Protein AF-0000000086683318 (afdb_homodimer)

Structure (mmCIF, N/CA/C/O backbone):
data_AF-0000000086683318-model_v1
#
loop_
_entity.id
_entity.type
_entity.pdbx_description
1 polymer 'Sugar ABC transporter permease'
#
loop_
_atom_site.group_PDB
_atom_site.id
_atom_site.type_symbol
_atom_site.label_atom_id
_atom_site.label_alt_id
_atom_site.label_comp_id
_atom_site.label_asym_id
_atom_site.label_entity_id
_atom_site.label_seq_id
_atom_site.pdbx_PDB_ins_code
_atom_site.Cartn_x
_atom_site.Cartn_y
_atom_site.Cartn_z
_atom_site.occupancy
_atom_site.B_iso_or_equiv
_atom_site.auth_seq_id
_atom_site.auth_comp_id
_atom_site.auth_asym_id
_atom_site.auth_atom_id
_atom_site.pdbx_PDB_model_num
ATOM 1 N N . MET A 1 1 ? 38.719 55.562 20.688 1 34.94 1 MET A N 1
ATOM 2 C CA . MET A 1 1 ? 37.812 54.75 21.516 1 34.94 1 MET A CA 1
ATOM 3 C C . MET A 1 1 ? 37.219 53.625 20.719 1 34.94 1 MET A C 1
ATOM 5 O O . MET A 1 1 ? 36.312 53.844 19.875 1 34.94 1 MET A O 1
ATOM 9 N N . SER A 1 2 ? 37.906 52.5 20.344 1 42.62 2 SER A N 1
ATOM 10 C CA . SER A 1 2 ? 37.688 51.281 19.562 1 42.62 2 SER A CA 1
ATOM 11 C C . SER A 1 2 ? 36.625 50.406 20.188 1 42.62 2 SER A C 1
ATOM 13 O O . SER A 1 2 ? 36.812 49.875 21.297 1 42.62 2 SER A O 1
ATOM 15 N N . THR A 1 3 ? 35.344 50.656 20 1 41.62 3 THR A N 1
ATOM 16 C CA . THR A 1 3 ? 34.25 49.812 20.422 1 41.62 3 THR A CA 1
ATOM 17 C C . THR A 1 3 ? 34.406 48.406 19.859 1 41.62 3 THR A C 1
ATOM 19 O O . THR A 1 3 ? 34.312 48.188 18.656 1 41.62 3 THR A O 1
ATOM 22 N N . THR A 1 4 ? 35.188 47.531 20.5 1 42.84 4 THR A N 1
ATOM 23 C CA . THR A 1 4 ? 35.25 46.094 20.234 1 42.84 4 THR A CA 1
ATOM 24 C C . THR A 1 4 ? 33.844 45.469 20.344 1 42.84 4 THR A C 1
ATOM 26 O O . THR A 1 4 ? 33.281 45.438 21.422 1 42.84 4 THR A O 1
ATOM 29 N N . THR A 1 5 ? 33.031 45.531 19.328 1 44.56 5 THR A N 1
ATOM 30 C CA . THR A 1 5 ? 31.781 44.781 19.234 1 44.56 5 THR A CA 1
ATOM 31 C C . THR A 1 5 ? 32.031 43.281 19.5 1 44.56 5 THR A C 1
ATOM 33 O O . THR A 1 5 ? 32.656 42.594 18.688 1 44.56 5 THR A O 1
ATOM 36 N N . THR A 1 6 ? 32.188 42.875 20.719 1 40.97 6 THR A N 1
ATOM 37 C CA . THR A 1 6 ? 32.188 41.438 21.047 1 40.97 6 THR A CA 1
ATOM 38 C C . THR A 1 6 ? 30.984 40.75 20.438 1 40.97 6 THR A C 1
ATOM 40 O O . THR A 1 6 ? 29.844 41.031 20.797 1 40.97 6 THR A O 1
ATOM 43 N N . VAL A 1 7 ? 31.109 40.25 19.25 1 45.22 7 VAL A N 1
ATOM 44 C CA . VAL A 1 7 ? 30.109 39.344 18.688 1 45.22 7 VAL A CA 1
ATOM 45 C C . VAL A 1 7 ? 29.828 38.188 19.672 1 45.22 7 VAL A C 1
ATOM 47 O O . VAL A 1 7 ? 30.734 37.406 20 1 45.22 7 VAL A O 1
ATOM 50 N N . THR A 1 8 ? 28.875 38.281 20.594 1 41.41 8 THR A N 1
ATOM 51 C CA . THR A 1 8 ? 28.344 37.219 21.422 1 41.41 8 THR A CA 1
ATOM 52 C C . THR A 1 8 ? 28.094 35.969 20.578 1 41.41 8 THR A C 1
ATOM 54 O O . THR A 1 8 ? 27.344 36 19.609 1 41.41 8 THR A O 1
ATOM 57 N N . ALA A 1 9 ? 28.984 35 20.625 1 42.91 9 ALA A N 1
ATOM 58 C CA . ALA A 1 9 ? 28.828 33.656 20.047 1 42.91 9 ALA A CA 1
ATOM 59 C C . ALA A 1 9 ? 27.406 33.156 20.25 1 42.91 9 ALA A C 1
ATOM 61 O O . ALA A 1 9 ? 26.859 33.25 21.359 1 42.91 9 ALA A O 1
ATOM 62 N N . ALA A 1 10 ? 26.656 33.031 19.234 1 43.97 10 ALA A N 1
ATOM 63 C CA . ALA A 1 10 ? 25.359 32.344 19.281 1 43.97 10 ALA A CA 1
ATOM 64 C C . ALA A 1 10 ? 25.422 31.062 20.109 1 43.97 10 ALA A C 1
ATOM 66 O O . ALA A 1 10 ? 26.422 30.344 20.062 1 43.97 10 ALA A O 1
ATOM 67 N N . PRO A 1 11 ? 24.672 30.984 21.266 1 39.91 11 PRO A N 1
ATOM 68 C CA . PRO A 1 11 ? 24.719 29.766 22.062 1 39.91 11 PRO A CA 1
ATOM 69 C C . PRO A 1 11 ? 24.75 28.5 21.203 1 39.91 11 PRO A C 1
ATOM 71 O O . PRO A 1 11 ? 24.234 28.5 20.078 1 39.91 11 PRO A O 1
ATOM 74 N N . PRO A 1 12 ? 25.75 27.672 21.422 1 42 12 PRO A N 1
ATOM 75 C CA . PRO A 1 12 ? 25.719 26.406 20.672 1 42 12 PRO A CA 1
ATOM 76 C C . PRO A 1 12 ? 24.312 25.828 20.531 1 42 12 PRO A C 1
ATOM 78 O O . PRO A 1 12 ? 23.484 26 21.438 1 42 12 PRO A O 1
ATOM 81 N N . ASN A 1 13 ? 23.719 25.781 19.422 1 40.97 13 ASN A N 1
ATOM 82 C CA . ASN A 1 13 ? 22.406 25.219 19.094 1 40.97 13 ASN A CA 1
ATOM 83 C C . ASN A 1 13 ? 22.125 23.953 19.891 1 40.97 13 ASN A C 1
ATOM 85 O O . ASN A 1 13 ? 22.688 22.891 19.609 1 40.97 13 ASN A O 1
ATOM 89 N N . ARG A 1 14 ? 21.875 24.016 21.188 1 40.56 14 ARG A N 1
ATOM 90 C CA . ARG A 1 14 ? 21.438 23 22.141 1 40.56 14 ARG A CA 1
ATOM 91 C C . ARG A 1 14 ? 20.438 22.031 21.5 1 40.56 14 ARG A C 1
ATOM 93 O O . ARG A 1 14 ? 20.078 21.031 22.109 1 40.56 14 ARG A O 1
ATOM 100 N N . TRP A 1 15 ? 19.797 22.438 20.484 1 43.44 15 TRP A N 1
ATOM 101 C CA . TRP A 1 15 ? 18.812 21.578 19.859 1 43.44 15 TRP A CA 1
ATOM 102 C C . TRP A 1 15 ? 19.484 20.328 19.281 1 43.44 15 TRP A C 1
ATOM 104 O O . TRP A 1 15 ? 18.828 19.281 19.141 1 43.44 15 TRP A O 1
ATOM 114 N N . ARG A 1 16 ? 20.828 20.484 18.969 1 47.62 16 ARG A N 1
ATOM 115 C CA . ARG A 1 16 ? 21.562 19.375 18.359 1 47.62 16 ARG A CA 1
ATOM 116 C C . ARG A 1 16 ? 21.844 18.281 19.375 1 47.62 16 ARG A C 1
ATOM 118 O O . ARG A 1 16 ? 21.891 17.109 19.031 1 47.62 16 ARG A O 1
ATOM 125 N N . GLY A 1 17 ? 22 18.703 20.641 1 47.72 17 GLY A N 1
ATOM 126 C CA . GLY A 1 17 ? 22.453 17.734 21.625 1 47.72 17 GLY A CA 1
ATOM 127 C C . GLY A 1 17 ? 21.375 16.719 21.984 1 47.72 17 GLY A C 1
ATOM 128 O O . GLY A 1 17 ? 21.641 15.516 22.031 1 47.72 17 GLY A O 1
ATOM 129 N N . GLY A 1 18 ? 20.203 17.172 22.312 1 47.34 18 GLY A N 1
ATOM 130 C CA . GLY A 1 18 ? 19.125 16.297 22.734 1 47.34 18 GLY A CA 1
ATOM 131 C C . GLY A 1 18 ? 18.594 15.406 21.625 1 47.34 18 GLY A C 1
ATOM 132 O O . GLY A 1 18 ? 18.359 14.219 21.828 1 47.34 18 GLY A O 1
ATOM 133 N N . PHE A 1 19 ? 18.438 16.031 20.438 1 54.28 19 PHE A N 1
ATOM 134 C CA . PHE A 1 19 ? 17.984 15.281 19.281 1 54.28 19 PHE A CA 1
ATOM 135 C C . PHE A 1 19 ? 19.016 14.242 18.875 1 54.28 19 PHE A C 1
ATOM 137 O O . PHE A 1 19 ? 18.672 13.117 18.5 1 54.28 19 PHE A O 1
ATOM 144 N N . GLY A 1 20 ? 20.312 14.672 19.062 1 59.75 20 GLY A N 1
ATOM 145 C CA . GLY A 1 20 ? 21.391 13.758 18.766 1 59.75 20 GLY A CA 1
ATOM 146 C C . GLY A 1 20 ? 21.453 12.57 19.719 1 59.75 20 GLY A C 1
ATOM 147 O O . GLY A 1 20 ? 21.688 11.445 19.297 1 59.75 20 GLY A O 1
ATOM 148 N N . ARG A 1 21 ? 21.094 12.836 20.938 1 58.91 21 ARG A N 1
ATOM 149 C CA . ARG A 1 21 ? 21.094 11.773 21.922 1 58.91 21 ARG A CA 1
ATOM 150 C C . ARG A 1 21 ? 19.938 10.812 21.703 1 58.91 21 ARG A C 1
ATOM 152 O O . ARG A 1 21 ? 20.094 9.594 21.859 1 58.91 21 ARG A O 1
ATOM 159 N N . LEU A 1 22 ? 18.797 11.359 21.297 1 56.53 22 LEU A N 1
ATOM 160 C CA . LEU A 1 22 ? 17.625 10.539 21.062 1 56.53 22 LEU A CA 1
ATOM 161 C C . LEU A 1 22 ? 17.844 9.617 19.859 1 56.53 22 LEU A C 1
ATOM 163 O O . LEU A 1 22 ? 17.5 8.43 19.922 1 56.53 22 LEU A O 1
ATOM 167 N N . LEU A 1 23 ? 18.328 10.172 18.938 1 62.25 23 LEU A N 1
ATOM 168 C CA . LEU A 1 23 ? 18.594 9.391 17.75 1 62.25 23 LEU A CA 1
ATOM 169 C C . LEU A 1 23 ? 19.625 8.297 18.031 1 62.25 23 LEU A C 1
ATOM 171 O O . LEU A 1 23 ? 19.5 7.176 17.547 1 62.25 23 LEU A O 1
ATOM 175 N N . ARG A 1 24 ? 20.422 8.641 18.922 1 67.12 24 ARG A N 1
ATOM 176 C CA . ARG A 1 24 ? 21.453 7.668 19.281 1 67.12 24 ARG A CA 1
ATOM 177 C C . ARG A 1 24 ? 20.859 6.52 20.094 1 67.12 24 ARG A C 1
ATOM 179 O O . ARG A 1 24 ? 21.25 5.363 19.906 1 67.12 24 ARG A O 1
ATOM 186 N N . PHE A 1 25 ? 19.844 6.934 20.797 1 67.75 25 PHE A N 1
ATOM 187 C CA . PHE A 1 25 ? 19.219 5.906 21.641 1 67.75 25 PHE A CA 1
ATOM 188 C C . PHE A 1 25 ? 18.344 4.98 20.797 1 67.75 25 PHE A C 1
ATOM 190 O O . PHE A 1 25 ? 18.344 3.768 21 1 67.75 25 PHE A O 1
ATOM 197 N N . ARG A 1 26 ? 17.656 5.574 19.828 1 74.19 26 ARG A N 1
ATOM 198 C CA . ARG A 1 26 ? 16.797 4.77 18.953 1 74.19 26 ARG A CA 1
ATOM 199 C C . ARG A 1 26 ? 17.641 3.818 18.109 1 74.19 26 ARG A C 1
ATOM 201 O O . ARG A 1 26 ? 17.297 2.641 17.969 1 74.19 26 ARG A O 1
ATOM 208 N N . GLU A 1 27 ? 18.656 4.336 17.688 1 81.19 27 GLU A N 1
ATOM 209 C CA . GLU A 1 27 ? 19.562 3.516 16.891 1 81.19 27 GLU A CA 1
ATOM 210 C C . GLU A 1 27 ? 20.188 2.412 17.734 1 81.19 27 GLU A C 1
ATOM 212 O O . GLU A 1 27 ? 20.359 1.283 17.266 1 81.19 27 GLU A O 1
ATOM 217 N N . ALA A 1 28 ? 20.422 2.725 18.984 1 83.81 28 ALA A N 1
ATOM 218 C CA . ALA A 1 2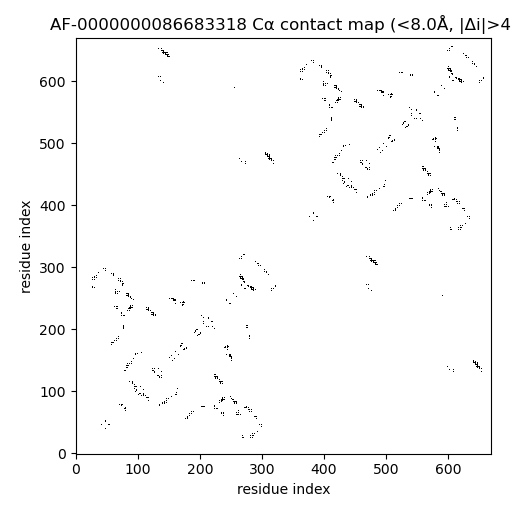8 ? 21.031 1.745 19.891 1 83.81 28 ALA A CA 1
ATOM 219 C C . ALA A 1 28 ? 20.047 0.613 20.203 1 83.81 28 ALA A C 1
ATOM 221 O O . ALA A 1 28 ? 20.453 -0.551 20.297 1 83.81 28 ALA A O 1
ATOM 222 N N . SER A 1 29 ? 18.828 0.994 20.375 1 82.94 29 SER A N 1
ATOM 223 C CA . SER A 1 29 ? 17.828 -0.019 20.688 1 82.94 29 SER A CA 1
ATOM 224 C C . SER A 1 29 ? 17.641 -0.996 19.531 1 82.94 29 SER A C 1
ATOM 226 O O . SER A 1 29 ? 17.531 -2.205 19.75 1 82.94 29 SER A O 1
ATOM 228 N N . ILE A 1 30 ? 17.625 -0.469 18.344 1 87.12 30 ILE A N 1
ATOM 229 C CA . ILE A 1 30 ? 17.422 -1.34 17.188 1 87.12 30 ILE A CA 1
ATOM 230 C C . ILE A 1 30 ? 18.672 -2.178 16.938 1 87.12 30 ILE A C 1
ATOM 232 O O . ILE A 1 30 ? 18.578 -3.332 16.516 1 87.12 30 ILE A O 1
ATOM 236 N N . LEU A 1 31 ? 19.781 -1.601 17.234 1 90.12 31 LEU A N 1
ATOM 237 C CA . LEU A 1 31 ? 21.031 -2.361 17.125 1 90.12 31 LEU A CA 1
ATOM 238 C C . LEU A 1 31 ? 21.031 -3.533 18.094 1 90.12 31 LEU A C 1
ATOM 240 O O . LEU A 1 31 ? 21.484 -4.629 17.75 1 90.12 31 LEU A O 1
ATOM 244 N N . LEU A 1 32 ? 20.531 -3.324 19.297 1 90.38 32 LEU A N 1
ATOM 245 C CA . LEU A 1 32 ? 20.438 -4.387 20.281 1 90.38 32 LEU A CA 1
ATOM 246 C C . LEU A 1 32 ? 19.531 -5.504 19.812 1 90.38 32 LEU A C 1
ATOM 248 O O . LEU A 1 32 ? 19.797 -6.684 20.047 1 90.38 32 LEU A O 1
ATOM 252 N N . VAL A 1 33 ? 18.469 -5.09 19.172 1 89.12 33 VAL A N 1
ATOM 253 C CA . VAL A 1 33 ? 17.531 -6.078 18.641 1 89.12 33 VAL A CA 1
ATOM 254 C C . VAL A 1 33 ? 18.234 -6.891 17.547 1 89.12 33 VAL A C 1
ATOM 256 O O . VAL A 1 33 ? 18.094 -8.117 17.484 1 89.12 33 VAL A O 1
ATOM 259 N N . ALA A 1 34 ? 18.953 -6.215 16.703 1 92.44 34 ALA A N 1
ATOM 260 C CA . ALA A 1 34 ? 19.672 -6.887 15.617 1 92.44 34 ALA A CA 1
ATOM 261 C C . ALA A 1 34 ? 20.688 -7.879 16.172 1 92.44 34 ALA A C 1
ATOM 263 O O . ALA A 1 34 ? 20.766 -9.016 15.703 1 92.44 34 ALA A O 1
ATOM 264 N N . VAL A 1 35 ? 21.391 -7.445 17.125 1 94.06 35 VAL A N 1
ATOM 265 C CA . VAL A 1 35 ? 22.422 -8.289 17.719 1 94.06 35 VAL A CA 1
ATOM 266 C C . VAL A 1 35 ? 21.766 -9.469 18.438 1 94.06 35 VAL A C 1
ATOM 268 O O . VAL A 1 35 ? 22.234 -10.602 18.344 1 94.06 35 VAL A O 1
ATOM 271 N N . GLY A 1 36 ? 20.703 -9.211 19.188 1 94.31 36 GLY A N 1
ATOM 272 C CA . GLY A 1 36 ? 19.984 -10.281 19.844 1 94.31 36 GLY A CA 1
ATOM 273 C C . GLY A 1 36 ? 19.484 -11.344 18.875 1 94.31 36 GLY A C 1
ATOM 274 O O . GLY A 1 36 ? 19.594 -12.539 19.156 1 94.31 36 GLY A O 1
ATOM 275 N N . LEU A 1 37 ? 18.969 -10.898 17.797 1 92.69 37 LEU A N 1
ATOM 276 C CA . LEU A 1 37 ? 18.484 -11.828 16.781 1 92.69 37 LEU A CA 1
ATOM 277 C C . LEU A 1 37 ? 19.641 -12.625 16.172 1 92.69 37 LEU A C 1
ATOM 279 O O . LEU A 1 37 ? 19.516 -13.828 15.945 1 92.69 37 LEU A O 1
ATOM 283 N N . ALA A 1 38 ? 20.719 -11.906 15.906 1 94.75 38 ALA A N 1
ATOM 284 C CA . ALA A 1 38 ? 21.891 -12.57 15.336 1 94.75 38 ALA A CA 1
ATOM 285 C C . ALA A 1 38 ? 22.422 -13.648 16.281 1 94.75 38 ALA A C 1
ATOM 287 O O . ALA A 1 38 ? 22.766 -14.742 15.828 1 94.75 38 ALA A O 1
ATOM 288 N N . VAL A 1 39 ? 22.453 -13.336 17.531 1 95.38 39 VAL A N 1
ATOM 289 C CA . VAL A 1 39 ? 22.938 -14.289 18.531 1 95.38 39 VAL A CA 1
ATOM 290 C C . VAL A 1 39 ? 21.984 -15.484 18.594 1 95.38 39 VAL A C 1
ATOM 292 O O . VAL A 1 39 ? 22.422 -16.641 18.641 1 95.38 39 VAL A O 1
ATOM 295 N N . TYR A 1 40 ? 20.766 -15.211 18.562 1 93.62 40 TYR A N 1
ATOM 296 C CA . TYR A 1 40 ? 19.75 -16.266 18.641 1 93.62 40 TYR A CA 1
ATOM 297 C C . TYR A 1 40 ? 19.859 -17.203 17.453 1 93.62 40 TYR A C 1
ATOM 299 O O . TYR A 1 40 ? 19.922 -18.422 17.625 1 93.62 40 TYR A O 1
ATOM 307 N N . PHE A 1 41 ? 19.906 -16.656 16.25 1 93.94 41 PHE A N 1
ATOM 308 C CA . PHE A 1 41 ? 19.875 -17.5 15.062 1 93.94 41 PHE A CA 1
ATOM 309 C C . PHE A 1 41 ? 21.219 -18.188 14.859 1 93.94 41 PHE A C 1
ATOM 311 O O . PHE A 1 41 ? 21.297 -19.281 14.289 1 93.94 41 PHE A O 1
ATOM 318 N N . ASN A 1 42 ? 22.266 -17.516 15.305 1 94.19 42 ASN A N 1
ATOM 319 C CA . ASN A 1 42 ? 23.562 -18.188 15.273 1 94.19 42 ASN A CA 1
ATOM 320 C C . ASN A 1 42 ? 23.578 -19.406 16.188 1 94.19 42 ASN A C 1
ATOM 322 O O . ASN A 1 42 ? 24.234 -20.406 15.883 1 94.19 42 ASN A O 1
ATOM 326 N N . ALA A 1 43 ? 22.953 -19.297 17.281 1 95.25 43 ALA A N 1
ATOM 327 C CA . ALA A 1 43 ? 22.844 -20.422 18.203 1 95.25 43 ALA A CA 1
ATOM 328 C C . ALA A 1 43 ? 21.922 -21.5 17.656 1 95.25 43 ALA A C 1
ATOM 330 O O . ALA A 1 43 ? 22.125 -22.703 17.906 1 95.25 43 ALA A O 1
ATOM 331 N N . ALA A 1 44 ? 21.031 -21.156 16.906 1 92.94 44 ALA A N 1
ATOM 332 C CA . ALA A 1 44 ? 20.016 -22.078 16.406 1 92.94 44 ALA A CA 1
ATOM 333 C C . ALA A 1 44 ? 20.5 -22.797 15.156 1 92.94 44 ALA A C 1
ATOM 335 O O . ALA A 1 44 ? 20.031 -23.906 14.852 1 92.94 44 ALA A O 1
ATOM 336 N N . SER A 1 45 ? 21.406 -22.156 14.414 1 92.56 45 SER A N 1
ATOM 337 C CA . SER A 1 45 ? 21.875 -22.75 13.172 1 92.56 45 SER A CA 1
ATOM 338 C C . SER A 1 45 ? 23.344 -22.438 12.93 1 92.56 45 SER A C 1
ATOM 340 O O . SER A 1 45 ? 23.719 -21.266 12.805 1 92.56 45 SER A O 1
ATOM 342 N N . PRO A 1 46 ? 24.094 -23.391 12.688 1 90.69 46 PRO A N 1
ATOM 343 C CA . PRO A 1 46 ? 25.516 -23.156 12.414 1 90.69 46 PRO A CA 1
ATOM 344 C C . PRO A 1 46 ? 25.766 -22.484 11.07 1 90.69 46 PRO A C 1
ATOM 346 O O . PRO A 1 46 ? 26.844 -21.922 10.844 1 90.69 46 PRO A O 1
ATOM 349 N N . ALA A 1 47 ? 24.828 -22.469 10.266 1 92.56 47 ALA A N 1
ATOM 350 C CA . ALA A 1 47 ? 24.984 -21.891 8.93 1 92.56 47 ALA A CA 1
ATOM 351 C C . ALA A 1 47 ? 24.812 -20.375 8.969 1 92.56 47 ALA A C 1
ATOM 353 O O . ALA A 1 47 ? 25.172 -19.688 8.008 1 92.56 47 ALA A O 1
ATOM 354 N N . PHE A 1 48 ? 24.359 -19.891 10.023 1 94.75 48 PHE A N 1
ATOM 355 C CA . PHE A 1 48 ? 23.953 -18.484 10.094 1 94.75 48 PHE A CA 1
ATOM 356 C C . PHE A 1 48 ? 25.156 -17.562 9.883 1 94.75 48 PHE A C 1
ATOM 358 O O . PHE A 1 48 ? 25.078 -16.594 9.125 1 94.75 48 PHE A O 1
ATOM 365 N N . ALA A 1 49 ? 26.297 -17.875 10.461 1 93.19 49 ALA A N 1
ATOM 366 C CA . ALA A 1 49 ? 27.422 -16.938 10.469 1 93.19 49 ALA A CA 1
ATOM 367 C C . ALA A 1 49 ? 28.406 -17.266 9.352 1 93.19 49 ALA A C 1
ATOM 369 O O . ALA A 1 49 ? 29.516 -16.703 9.312 1 93.19 49 ALA A O 1
ATOM 370 N N . THR A 1 50 ? 28.078 -18.109 8.453 1 94.81 50 THR A N 1
ATOM 371 C CA . THR A 1 50 ? 28.953 -18.406 7.316 1 94.81 50 THR A CA 1
ATOM 372 C C . THR A 1 50 ? 28.984 -17.219 6.355 1 94.81 50 THR A C 1
ATOM 374 O O . THR A 1 50 ? 28.062 -16.406 6.32 1 94.81 50 THR A O 1
ATOM 377 N N . GLU A 1 51 ? 30.047 -17.094 5.66 1 94.06 51 GLU A N 1
ATOM 378 C CA . GLU A 1 51 ? 30.188 -16.016 4.684 1 94.06 51 GLU A CA 1
ATOM 379 C C . GLU A 1 51 ? 29.062 -16.062 3.648 1 94.06 51 GLU A C 1
ATOM 381 O O . GLU A 1 51 ? 28.5 -15.023 3.279 1 94.06 51 GLU A O 1
ATOM 386 N N . GLY A 1 52 ? 28.812 -17.234 3.184 1 94.88 52 GLY A N 1
ATOM 387 C CA . GLY A 1 52 ? 27.734 -17.406 2.223 1 94.88 52 GLY A CA 1
ATOM 388 C C . GLY A 1 52 ? 26.391 -16.891 2.727 1 94.88 52 GLY A C 1
ATOM 389 O O . GLY A 1 52 ? 25.656 -16.234 1.985 1 94.88 52 GLY A O 1
ATOM 390 N N . ASN A 1 53 ? 26.125 -17.172 3.943 1 95.5 53 ASN A N 1
ATOM 391 C CA . ASN A 1 53 ? 24.844 -16.734 4.492 1 95.5 53 ASN A CA 1
ATOM 392 C C . ASN A 1 53 ? 24.812 -15.234 4.734 1 95.5 53 ASN A C 1
ATOM 394 O O . ASN A 1 53 ? 23.766 -14.594 4.555 1 95.5 53 ASN A O 1
ATOM 398 N N . VAL A 1 54 ? 25.844 -14.711 5.18 1 96.06 54 VAL A N 1
ATOM 399 C CA . VAL A 1 54 ? 25.922 -13.266 5.395 1 96.06 54 VAL A CA 1
ATOM 400 C C . VAL A 1 54 ? 25.703 -12.531 4.074 1 96.06 54 VAL A C 1
ATOM 402 O O . VAL A 1 54 ? 25.078 -11.477 4.035 1 96.06 54 VAL A O 1
ATOM 405 N N . ILE A 1 55 ? 26.266 -13.102 3.053 1 96.31 55 ILE A N 1
ATOM 406 C CA . ILE A 1 55 ? 26.047 -12.539 1.723 1 96.31 55 ILE A CA 1
ATOM 407 C C . ILE A 1 55 ? 24.578 -12.602 1.36 1 96.31 55 ILE A C 1
ATOM 409 O O . ILE A 1 55 ? 24.016 -11.641 0.828 1 96.31 55 ILE A O 1
ATOM 413 N N . THR A 1 56 ? 23.984 -13.68 1.713 1 95 56 THR A N 1
ATOM 414 C CA . THR A 1 56 ? 22.547 -13.852 1.445 1 95 56 THR A CA 1
ATOM 415 C C . THR A 1 56 ? 21.734 -12.812 2.211 1 95 56 THR A C 1
ATOM 417 O O . THR A 1 56 ? 20.812 -12.211 1.658 1 95 56 THR A O 1
ATOM 420 N N . ILE A 1 57 ? 22.031 -12.602 3.393 1 96.25 57 ILE A N 1
ATOM 421 C CA . ILE A 1 57 ? 21.359 -11.594 4.203 1 96.25 57 ILE A CA 1
ATOM 422 C C . ILE A 1 57 ? 21.562 -10.211 3.582 1 96.25 57 ILE A C 1
ATOM 424 O O . ILE A 1 57 ? 20.625 -9.422 3.5 1 96.25 57 ILE A O 1
ATOM 428 N N . SER A 1 58 ? 22.75 -10 3.129 1 97 58 SER A N 1
ATOM 429 C CA . SER A 1 58 ? 23.062 -8.695 2.557 1 97 58 SER A CA 1
ATOM 430 C C . SER A 1 58 ? 22.25 -8.43 1.296 1 97 58 SER A C 1
ATOM 432 O O . SER A 1 58 ? 21.938 -7.277 0.988 1 97 58 SER A O 1
ATOM 434 N N . HIS A 1 59 ? 21.891 -9.469 0.566 1 96.19 59 HIS A N 1
ATOM 435 C CA . HIS A 1 59 ? 21.109 -9.32 -0.665 1 96.19 59 HIS A CA 1
ATOM 436 C C . HIS A 1 59 ? 19.688 -8.859 -0.374 1 96.19 59 HIS A C 1
ATOM 438 O O . HIS A 1 59 ? 19.062 -8.227 -1.22 1 96.19 59 HIS A O 1
ATOM 444 N N . TYR A 1 60 ? 19.25 -9.156 0.822 1 94.56 60 TYR A N 1
ATOM 445 C CA . TYR A 1 60 ? 17.953 -8.633 1.243 1 94.56 60 TYR A CA 1
ATOM 446 C C . TYR A 1 60 ? 18.078 -7.227 1.808 1 94.56 60 TYR A C 1
ATOM 448 O O . TYR A 1 60 ? 17.266 -6.348 1.498 1 94.56 60 TYR A O 1
ATOM 456 N N . VAL A 1 61 ? 19.062 -7 2.547 1 97.94 61 VAL A N 1
ATOM 457 C CA . VAL A 1 61 ? 19.25 -5.758 3.293 1 97.94 61 VAL A CA 1
ATOM 458 C C . VAL A 1 61 ? 19.531 -4.609 2.326 1 97.94 61 VAL A C 1
ATOM 460 O O . VAL A 1 61 ? 19 -3.51 2.494 1 97.94 61 VAL A O 1
ATOM 463 N N . ALA A 1 62 ? 20.297 -4.867 1.335 1 98.5 62 ALA A N 1
ATOM 464 C CA . ALA A 1 62 ? 20.797 -3.807 0.468 1 98.5 62 ALA A CA 1
ATOM 465 C C . ALA A 1 62 ? 19.641 -3.084 -0.235 1 98.5 62 ALA A C 1
ATOM 467 O O . ALA A 1 62 ? 19.484 -1.872 -0.077 1 98.5 62 ALA A O 1
ATOM 468 N N . PRO A 1 63 ? 18.812 -3.812 -0.978 1 98 63 PRO A N 1
ATOM 469 C CA . PRO A 1 63 ? 17.734 -3.094 -1.66 1 98 63 PRO A CA 1
ATOM 470 C C . PRO A 1 63 ? 16.766 -2.426 -0.689 1 98 63 PRO A C 1
ATOM 472 O O . PRO A 1 63 ? 16.328 -1.301 -0.932 1 98 63 PRO A O 1
ATOM 475 N N . VAL A 1 64 ? 16.453 -3.033 0.406 1 98.06 64 VAL A N 1
ATOM 476 C CA . VAL A 1 64 ? 15.516 -2.484 1.382 1 98.06 64 VAL A CA 1
ATOM 477 C C . VAL A 1 64 ? 16.094 -1.211 1.994 1 98.06 64 VAL A C 1
ATOM 479 O O . VAL A 1 64 ? 15.383 -0.219 2.164 1 98.06 64 VAL A O 1
ATOM 482 N N . ALA A 1 65 ? 17.344 -1.252 2.266 1 98.69 65 ALA A N 1
ATOM 483 C CA . ALA A 1 65 ? 18 -0.104 2.885 1 98.69 65 ALA A CA 1
ATOM 484 C C . ALA A 1 65 ? 18.031 1.086 1.93 1 98.69 65 ALA A C 1
ATOM 486 O O . ALA A 1 65 ? 17.812 2.229 2.34 1 98.69 65 ALA A O 1
ATOM 487 N N . ILE A 1 66 ? 18.375 0.863 0.688 1 98.75 66 ILE A N 1
ATOM 488 C CA . ILE A 1 66 ? 18.438 1.943 -0.29 1 98.75 66 ILE A CA 1
ATOM 489 C C . ILE A 1 66 ? 17.062 2.572 -0.465 1 98.75 66 ILE A C 1
ATOM 491 O O . ILE A 1 66 ? 16.922 3.797 -0.421 1 98.75 66 ILE A O 1
ATOM 495 N N . LEU A 1 67 ? 16.062 1.737 -0.607 1 98.56 67 LEU A N 1
ATOM 496 C CA . LEU A 1 67 ? 14.703 2.238 -0.764 1 98.56 67 LEU A CA 1
ATOM 497 C C . LEU A 1 67 ? 14.25 2.971 0.494 1 98.56 67 LEU A C 1
ATOM 499 O O . LEU A 1 67 ? 13.562 3.992 0.407 1 98.56 67 LEU A O 1
ATOM 503 N N . ALA A 1 68 ? 14.602 2.426 1.625 1 98.31 68 ALA A N 1
ATOM 504 C CA . ALA A 1 68 ? 14.234 3.045 2.895 1 98.31 68 ALA A CA 1
ATOM 505 C C . ALA A 1 68 ? 14.844 4.438 3.023 1 98.31 68 ALA A C 1
ATOM 507 O O . ALA A 1 68 ? 14.234 5.336 3.607 1 98.31 68 ALA A O 1
ATOM 508 N N . THR A 1 69 ? 16.031 4.578 2.506 1 98.31 69 THR A N 1
ATOM 509 C CA . THR A 1 69 ? 16.688 5.883 2.531 1 98.31 69 THR A CA 1
ATOM 510 C C . THR A 1 69 ? 15.82 6.941 1.858 1 98.31 69 THR A C 1
ATOM 512 O O . THR A 1 69 ? 15.617 8.023 2.408 1 98.31 69 THR A O 1
ATOM 515 N N . GLY A 1 70 ? 15.328 6.633 0.698 1 97.81 70 GLY A N 1
ATOM 516 C CA . GLY A 1 70 ? 14.422 7.547 0.02 1 97.81 70 GLY A CA 1
ATOM 517 C C . GLY A 1 70 ? 13.133 7.773 0.778 1 97.81 70 GLY A C 1
ATOM 518 O O . GLY A 1 70 ? 12.664 8.906 0.895 1 97.81 70 GLY A O 1
ATOM 519 N N . GLN A 1 71 ? 12.578 6.754 1.332 1 96.25 71 GLN A N 1
ATOM 520 C CA . GLN A 1 71 ? 11.328 6.844 2.074 1 96.25 71 GLN A CA 1
ATOM 521 C C . GLN A 1 71 ? 11.5 7.676 3.342 1 96.25 71 GLN A C 1
ATOM 523 O O . GLN A 1 71 ? 10.578 8.398 3.742 1 96.25 71 GLN A O 1
ATOM 528 N N . VAL A 1 72 ? 12.633 7.574 4.012 1 96.44 72 VAL A N 1
ATOM 529 C CA . VAL A 1 72 ? 12.891 8.336 5.23 1 96.44 72 VAL A CA 1
ATOM 530 C C . VAL A 1 72 ? 12.789 9.828 4.938 1 96.44 72 VAL A C 1
ATOM 532 O O . VAL A 1 72 ? 12.164 10.57 5.695 1 96.44 72 VAL A O 1
ATOM 535 N N . LEU A 1 73 ? 13.375 10.258 3.824 1 96.81 73 LEU A N 1
ATOM 536 C CA . LEU A 1 73 ? 13.305 11.672 3.461 1 96.81 73 LEU A CA 1
ATOM 537 C C . LEU A 1 73 ? 11.859 12.109 3.256 1 96.81 73 LEU A C 1
ATOM 539 O O . LEU A 1 73 ? 11.469 13.195 3.684 1 96.81 73 LEU A O 1
ATOM 543 N N . LEU A 1 74 ? 11.102 11.258 2.654 1 95.75 74 LEU A N 1
ATOM 544 C CA . LEU A 1 74 ? 9.695 11.57 2.402 1 95.75 74 LEU A CA 1
ATOM 545 C C . LEU A 1 74 ? 8.891 11.531 3.697 1 95.75 74 LEU A C 1
ATOM 547 O O . LEU A 1 74 ? 8.086 12.43 3.961 1 95.75 74 LEU A O 1
ATOM 551 N N . LEU A 1 75 ? 9.141 10.539 4.484 1 92.56 75 LEU A N 1
ATOM 552 C CA . LEU A 1 75 ? 8.398 10.383 5.734 1 92.56 75 LEU A CA 1
ATOM 553 C C . LEU A 1 75 ? 8.656 11.562 6.668 1 92.56 75 LEU A C 1
ATOM 555 O O . LEU A 1 75 ? 7.738 12.055 7.332 1 92.56 75 LEU A O 1
ATOM 559 N N . ILE A 1 76 ? 9.898 12.016 6.723 1 92.81 76 ILE A N 1
ATOM 560 C CA . ILE A 1 76 ? 10.242 13.164 7.551 1 92.81 76 ILE A CA 1
ATOM 561 C C . ILE A 1 76 ? 9.406 14.375 7.133 1 92.81 76 ILE A C 1
ATOM 563 O O . ILE A 1 76 ? 8.953 15.141 7.984 1 92.81 76 ILE A O 1
ATOM 567 N N . SER A 1 77 ? 9.203 14.5 5.848 1 92.56 77 SER A N 1
ATOM 568 C CA . SER A 1 77 ? 8.477 15.656 5.336 1 92.56 77 SER A CA 1
ATOM 569 C C . SER A 1 77 ? 6.973 15.383 5.289 1 92.56 77 SER A C 1
ATOM 571 O O . SER A 1 77 ? 6.215 16.156 4.699 1 92.56 77 SER A O 1
ATOM 573 N N . GLY A 1 78 ? 6.543 14.219 5.762 1 88.81 78 GLY A N 1
ATOM 574 C CA . GLY A 1 78 ? 5.125 13.906 5.867 1 88.81 78 GLY A CA 1
ATOM 575 C C . GLY A 1 78 ? 4.551 13.312 4.598 1 88.81 78 GLY A C 1
ATOM 576 O O . GLY A 1 78 ? 3.35 13.414 4.344 1 88.81 78 GLY A O 1
ATOM 577 N N . GLU A 1 79 ? 5.391 12.75 3.738 1 92.38 79 GLU A N 1
ATOM 578 C CA . GLU A 1 79 ? 4.953 12.188 2.465 1 92.38 79 GLU A CA 1
ATOM 579 C C . GLU A 1 79 ? 5.359 10.727 2.342 1 92.38 79 GLU A C 1
ATOM 581 O O . GLU A 1 79 ? 6.152 10.227 3.143 1 92.38 79 GLU A O 1
ATOM 586 N N . ILE A 1 80 ? 4.758 10.008 1.435 1 92.19 80 ILE A N 1
ATOM 587 C CA . ILE A 1 80 ? 5.086 8.625 1.136 1 92.19 80 ILE A CA 1
ATOM 588 C C . ILE A 1 80 ? 5.031 8.391 -0.373 1 92.19 80 ILE A C 1
ATOM 590 O O . ILE A 1 80 ? 4.25 9.031 -1.078 1 92.19 80 ILE A O 1
ATOM 594 N N . ASP A 1 81 ? 5.887 7.578 -0.874 1 96.81 81 ASP A N 1
ATOM 595 C CA . ASP A 1 81 ? 5.844 7.203 -2.283 1 96.81 81 ASP A CA 1
ATOM 596 C C . ASP A 1 81 ? 5.598 5.703 -2.443 1 96.81 81 ASP A C 1
ATOM 598 O O . ASP A 1 81 ? 6.52 4.898 -2.285 1 96.81 81 ASP A O 1
ATOM 602 N N . LEU A 1 82 ? 4.402 5.328 -2.879 1 95.5 82 LEU A N 1
ATOM 603 C CA . LEU A 1 82 ? 4.023 3.932 -3.057 1 95.5 82 LEU A CA 1
ATOM 604 C C . LEU A 1 82 ? 4.59 3.379 -4.363 1 95.5 82 LEU A C 1
ATOM 606 O O . LEU A 1 82 ? 4.637 2.162 -4.555 1 95.5 82 LEU A O 1
ATOM 610 N N . SER A 1 83 ? 4.949 4.203 -5.234 1 97.56 83 SER A N 1
ATOM 611 C CA . SER A 1 83 ? 5.25 3.777 -6.598 1 97.56 83 SER A CA 1
ATOM 612 C C . SER A 1 83 ? 6.715 3.369 -6.734 1 97.56 83 SER A C 1
ATOM 614 O O . SER A 1 83 ? 7.113 2.818 -7.762 1 97.56 83 SER A O 1
ATOM 616 N N . VAL A 1 84 ? 7.488 3.564 -5.668 1 97.94 84 VAL A N 1
ATOM 617 C CA . VAL A 1 84 ? 8.93 3.348 -5.742 1 97.94 84 VAL A CA 1
ATOM 618 C C . VAL A 1 84 ? 9.211 1.883 -6.07 1 97.94 84 VAL A C 1
ATOM 620 O O . VAL A 1 84 ? 10.164 1.576 -6.793 1 97.94 84 VAL A O 1
ATOM 623 N N . GLY A 1 85 ? 8.445 0.998 -5.551 1 97 85 GLY A N 1
ATOM 624 C CA . GLY A 1 85 ? 8.633 -0.418 -5.824 1 97 85 GLY A CA 1
ATOM 625 C C . GLY A 1 85 ? 8.422 -0.774 -7.285 1 97 85 GLY A C 1
ATOM 626 O O . GLY A 1 85 ? 9.016 -1.73 -7.789 1 97 85 GLY A O 1
ATOM 627 N N . HIS A 1 86 ? 7.555 -0.078 -7.91 1 97.19 86 HIS A N 1
ATOM 628 C CA . HIS A 1 86 ? 7.289 -0.348 -9.32 1 97.19 86 HIS A CA 1
ATOM 629 C C . HIS A 1 86 ? 8.289 0.372 -10.219 1 97.19 86 HIS A C 1
ATOM 631 O O . HIS A 1 86 ? 8.57 -0.079 -11.328 1 97.19 86 HIS A O 1
ATOM 637 N N . MET A 1 87 ? 8.836 1.479 -9.703 1 98.31 87 MET A N 1
ATOM 638 C CA . MET A 1 87 ? 9.984 2.057 -10.398 1 98.31 87 MET A CA 1
ATOM 639 C C . MET A 1 87 ? 11.18 1.115 -10.352 1 98.31 87 MET A C 1
ATOM 641 O O . MET A 1 87 ? 11.922 1.001 -11.32 1 98.31 87 MET A O 1
ATOM 645 N N . TYR A 1 88 ? 11.344 0.462 -9.227 1 97.94 88 TYR A N 1
ATOM 646 C CA . TYR A 1 88 ? 12.32 -0.607 -9.039 1 97.94 88 TYR A CA 1
ATOM 647 C C . TYR A 1 88 ? 12.188 -1.665 -10.125 1 97.94 88 TYR A C 1
ATOM 649 O O . TYR A 1 88 ? 13.195 -2.139 -10.664 1 97.94 88 TYR A O 1
ATOM 657 N N . ALA A 1 89 ? 11.031 -2.016 -10.5 1 97.5 89 ALA A N 1
ATOM 658 C CA . ALA A 1 89 ? 10.766 -3.055 -11.492 1 97.5 89 ALA A CA 1
ATOM 659 C C . ALA A 1 89 ? 10.953 -2.521 -12.906 1 97.5 89 ALA A C 1
ATOM 661 O O . ALA A 1 89 ? 11.477 -3.227 -13.773 1 97.5 89 ALA A O 1
ATOM 662 N N . LEU A 1 90 ? 10.586 -1.319 -13.164 1 98 90 LEU A N 1
ATOM 663 C CA . LEU A 1 90 ? 10.539 -0.754 -14.508 1 98 90 LEU A CA 1
ATOM 664 C C . LEU A 1 90 ? 11.93 -0.315 -14.961 1 98 90 LEU A C 1
ATOM 666 O O . LEU A 1 90 ? 12.281 -0.458 -16.141 1 98 90 LEU A O 1
ATOM 670 N N . ALA A 1 91 ? 12.719 0.182 -14.102 1 98.62 91 ALA A N 1
ATOM 671 C CA . ALA A 1 91 ? 13.969 0.854 -14.438 1 98.62 91 ALA A CA 1
ATOM 672 C C . ALA A 1 91 ? 14.914 -0.087 -15.172 1 98.62 91 ALA A C 1
ATOM 674 O O . ALA A 1 91 ? 15.5 0.283 -16.203 1 98.62 91 ALA A O 1
ATOM 675 N N . PRO A 1 92 ? 15.117 -1.327 -14.727 1 98.19 92 PRO A N 1
ATOM 676 C CA . PRO A 1 92 ? 16.016 -2.215 -15.469 1 98.19 92 PRO A CA 1
ATOM 677 C C . PRO A 1 92 ? 15.523 -2.498 -16.891 1 98.19 92 PRO A C 1
ATOM 679 O O . PRO A 1 92 ? 16.328 -2.699 -17.797 1 98.19 92 PRO A O 1
ATOM 682 N N . PHE A 1 93 ? 14.25 -2.49 -17.109 1 98.31 93 PHE A N 1
ATOM 683 C CA . PHE A 1 93 ? 13.711 -2.676 -18.453 1 98.31 93 PHE A CA 1
ATOM 684 C C . PHE A 1 93 ? 14.055 -1.489 -19.344 1 98.31 93 PHE A C 1
ATOM 686 O O . PHE A 1 93 ? 14.375 -1.662 -20.516 1 98.31 93 PHE A O 1
ATOM 693 N N . LEU A 1 94 ? 13.945 -0.287 -18.75 1 98.44 94 LEU A N 1
ATOM 694 C CA . LEU A 1 94 ? 14.297 0.901 -19.531 1 98.44 94 LEU A CA 1
ATOM 695 C C . LEU A 1 94 ? 15.758 0.86 -19.953 1 98.44 94 LEU A C 1
ATOM 697 O O . LEU A 1 94 ? 16.094 1.242 -21.078 1 98.44 94 LEU A O 1
ATOM 701 N N . MET A 1 95 ? 16.594 0.404 -19.062 1 98.12 95 MET A N 1
ATOM 702 C CA . MET A 1 95 ? 18 0.2 -19.406 1 98.12 95 MET A CA 1
ATOM 703 C C . MET A 1 95 ? 18.141 -0.808 -20.531 1 98.12 95 MET A C 1
ATOM 705 O O . MET A 1 95 ? 18.844 -0.557 -21.516 1 98.12 95 MET A O 1
ATOM 709 N N . HIS A 1 96 ? 17.469 -1.896 -20.422 1 97.94 96 HIS A N 1
ATOM 710 C CA . HIS A 1 96 ? 17.516 -2.953 -21.438 1 97.94 96 HIS A CA 1
ATOM 711 C C . HIS A 1 96 ? 17.047 -2.438 -22.781 1 97.94 96 HIS A C 1
ATOM 713 O O . HIS A 1 96 ? 17.688 -2.705 -23.812 1 97.94 96 HIS A O 1
ATOM 719 N N . TYR A 1 97 ? 15.914 -1.711 -22.781 1 97.75 97 TYR A N 1
ATOM 720 C CA . TYR A 1 97 ? 15.375 -1.191 -24.031 1 97.75 97 TYR A CA 1
ATOM 721 C C . TYR A 1 97 ? 16.359 -0.223 -24.688 1 97.75 97 TYR A C 1
ATOM 723 O O . TYR A 1 97 ? 16.562 -0.265 -25.906 1 97.75 97 TYR A O 1
ATOM 731 N N . ALA A 1 98 ? 16.953 0.636 -23.922 1 98.06 98 ALA A N 1
ATOM 732 C CA . ALA A 1 98 ? 17.891 1.619 -24.453 1 98.06 98 ALA A CA 1
ATOM 733 C C . ALA A 1 98 ? 19.094 0.936 -25.094 1 98.06 98 ALA A C 1
ATOM 735 O O . ALA A 1 98 ? 19.531 1.342 -26.172 1 98.06 98 ALA A O 1
ATOM 736 N N . ILE A 1 99 ? 19.578 -0.139 -24.5 1 97.75 99 ILE A N 1
ATOM 737 C CA . ILE A 1 99 ? 20.781 -0.823 -25 1 97.75 99 ILE A CA 1
ATOM 738 C C . ILE A 1 99 ? 20.406 -1.714 -26.188 1 97.75 99 ILE A C 1
ATOM 740 O O . ILE A 1 99 ? 21.016 -1.608 -27.25 1 97.75 99 ILE A O 1
ATOM 744 N N . SER A 1 100 ? 19.438 -2.5 -26.016 1 96.69 100 SER A N 1
ATOM 745 C CA . SER A 1 100 ? 19.141 -3.57 -26.953 1 96.69 100 SER A CA 1
ATOM 746 C C . SER A 1 100 ? 18.469 -3.029 -28.219 1 96.69 100 SER A C 1
ATOM 748 O O . SER A 1 100 ? 18.672 -3.555 -29.312 1 96.69 100 SER A O 1
ATOM 750 N N . PHE A 1 101 ? 17.656 -2.012 -28.078 1 96.25 101 PHE A N 1
ATOM 751 C CA . PHE A 1 101 ? 16.891 -1.543 -29.234 1 96.25 101 PHE A CA 1
ATOM 752 C C . PHE A 1 101 ? 17.531 -0.296 -29.828 1 96.25 101 PHE A C 1
ATOM 754 O O . PHE A 1 101 ? 17.406 -0.048 -31.031 1 96.25 101 PHE A O 1
ATOM 761 N N . TYR A 1 102 ? 18.203 0.509 -29.016 1 97 102 TYR A N 1
ATOM 762 C CA . TYR A 1 102 ? 18.688 1.79 -29.516 1 97 102 TYR A CA 1
ATOM 763 C C . TYR A 1 102 ? 20.203 1.864 -29.469 1 97 102 TYR A C 1
ATOM 765 O O . TYR A 1 102 ? 20.797 2.865 -29.891 1 97 102 TYR A O 1
ATOM 773 N N . GLY A 1 103 ? 20.875 0.911 -28.922 1 96.44 103 GLY A N 1
ATOM 774 C CA . GLY A 1 103 ? 22.328 0.834 -28.922 1 96.44 103 GLY A CA 1
ATOM 775 C C . GLY A 1 103 ? 22.969 1.854 -28 1 96.44 103 GLY A C 1
ATOM 776 O O . GLY A 1 103 ? 24.125 2.25 -28.234 1 96.44 103 GLY A O 1
ATOM 777 N N . VAL A 1 104 ? 22.281 2.266 -27.016 1 97.69 104 VAL A N 1
ATOM 778 C CA . VAL A 1 104 ? 22.812 3.252 -26.078 1 97.69 104 VAL A CA 1
ATOM 779 C C . VAL A 1 104 ? 23.891 2.617 -25.219 1 97.69 104 VAL A C 1
ATOM 781 O O . VAL A 1 104 ? 23.766 1.471 -24.781 1 97.69 104 VAL A O 1
ATOM 784 N N . PRO A 1 105 ? 24.984 3.396 -25.062 1 97.88 105 PRO A N 1
ATOM 785 C CA . PRO A 1 105 ? 26.016 2.869 -24.172 1 97.88 105 PRO A CA 1
ATOM 786 C C . PRO A 1 105 ? 25.5 2.578 -22.766 1 97.88 105 PRO A C 1
ATOM 788 O O . PRO A 1 105 ? 24.625 3.287 -22.281 1 97.88 105 PRO A O 1
ATOM 791 N N . VAL A 1 106 ? 26.109 1.623 -22.156 1 97.19 106 VAL A N 1
ATOM 792 C CA . VAL A 1 106 ? 25.625 1.031 -20.906 1 97.19 106 VAL A CA 1
ATOM 793 C C . VAL A 1 106 ? 25.469 2.117 -19.844 1 97.19 106 VAL A C 1
ATOM 795 O O . VAL A 1 106 ? 24.406 2.25 -19.25 1 97.19 106 VAL A O 1
ATOM 798 N N . LEU A 1 107 ? 26.453 2.898 -19.594 1 97.06 107 LEU A N 1
ATOM 799 C CA . LEU A 1 107 ? 26.422 3.898 -18.531 1 97.06 107 LEU A CA 1
ATOM 800 C C . LEU A 1 107 ? 25.359 4.957 -18.812 1 97.06 107 LEU A C 1
ATOM 802 O O . LEU A 1 107 ? 24.703 5.453 -17.891 1 97.06 107 LEU A O 1
ATOM 806 N N . LEU A 1 108 ? 25.219 5.305 -20.062 1 97.88 108 LEU A N 1
ATOM 807 C CA . LEU A 1 108 ? 24.188 6.266 -20.438 1 97.88 108 LEU A CA 1
ATOM 808 C C . LEU A 1 108 ? 22.797 5.664 -20.266 1 97.88 108 LEU A C 1
ATOM 810 O O . LEU A 1 108 ? 21.859 6.363 -19.891 1 97.88 108 LEU A O 1
ATOM 814 N N . ALA A 1 109 ? 22.688 4.348 -20.594 1 98.44 109 ALA A N 1
ATOM 815 C CA . ALA A 1 109 ? 21.406 3.666 -20.422 1 98.44 109 ALA A CA 1
ATOM 816 C C . ALA A 1 109 ? 20.984 3.643 -18.953 1 98.44 109 ALA A C 1
ATOM 818 O O . ALA A 1 109 ? 19.812 3.834 -18.641 1 98.44 109 ALA A O 1
ATOM 819 N N . ILE A 1 110 ? 21.922 3.396 -18.109 1 98.25 110 ILE A N 1
ATOM 820 C CA . ILE A 1 110 ? 21.656 3.414 -16.688 1 98.25 110 ILE A CA 1
ATOM 821 C C . ILE A 1 110 ? 21.266 4.82 -16.25 1 98.25 110 ILE A C 1
ATOM 823 O O . ILE A 1 110 ? 20.297 4.996 -15.508 1 98.25 110 ILE A O 1
ATOM 827 N N . ALA A 1 111 ? 21.938 5.809 -16.734 1 98.5 111 ALA A N 1
ATOM 828 C CA . ALA A 1 111 ? 21.625 7.199 -16.406 1 98.5 111 ALA A CA 1
ATOM 829 C C . ALA A 1 111 ? 20.219 7.566 -16.875 1 98.5 111 ALA A C 1
ATOM 831 O O . ALA A 1 111 ? 19.5 8.305 -16.203 1 98.5 111 ALA A O 1
ATOM 832 N N . LEU A 1 112 ? 19.891 7.062 -18.031 1 98.38 112 LEU A N 1
ATOM 833 C CA . LEU A 1 112 ? 18.562 7.32 -18.562 1 98.38 112 LEU A CA 1
ATOM 834 C C . LEU A 1 112 ? 17.484 6.672 -17.688 1 98.38 112 LEU A C 1
ATOM 836 O O . LEU A 1 112 ? 16.422 7.258 -17.469 1 98.38 112 LEU A O 1
ATOM 840 N N . ALA A 1 113 ? 17.75 5.453 -17.234 1 98.5 113 ALA A N 1
ATOM 841 C CA . ALA A 1 113 ? 16.828 4.781 -16.312 1 98.5 113 ALA A CA 1
ATOM 842 C C . ALA A 1 113 ? 16.672 5.566 -15.023 1 98.5 113 ALA A C 1
ATOM 844 O O . ALA A 1 113 ? 15.555 5.719 -14.516 1 98.5 113 ALA A O 1
ATOM 845 N N . LEU A 1 114 ? 17.766 6.043 -14.492 1 98.62 114 LEU A N 1
ATOM 846 C CA . LEU A 1 114 ? 17.719 6.871 -13.289 1 98.62 114 LEU A CA 1
ATOM 847 C C . LEU A 1 114 ? 17 8.188 -13.562 1 98.62 114 LEU A C 1
ATOM 849 O O . LEU A 1 114 ? 16.266 8.688 -12.703 1 98.62 114 LEU A O 1
ATOM 853 N N . GLY A 1 115 ? 17.234 8.75 -14.758 1 98.69 115 GLY A N 1
ATOM 854 C CA . GLY A 1 115 ? 16.516 9.945 -15.18 1 98.69 115 GLY A CA 1
ATOM 855 C C . GLY A 1 115 ? 15.016 9.75 -15.25 1 98.69 115 GLY A C 1
ATOM 856 O O . GLY A 1 115 ? 14.25 10.641 -14.875 1 98.69 115 GLY A O 1
ATOM 857 N N . ALA A 1 116 ? 14.617 8.578 -15.75 1 98.69 116 ALA A N 1
ATOM 858 C CA . ALA A 1 116 ? 13.195 8.258 -15.758 1 98.69 116 ALA A CA 1
ATOM 859 C C . ALA A 1 116 ? 12.625 8.227 -14.344 1 98.69 116 ALA A C 1
ATOM 861 O O . ALA A 1 116 ? 11.5 8.672 -14.109 1 98.69 116 ALA A O 1
ATOM 862 N N . GLY A 1 117 ? 13.398 7.609 -13.422 1 98.75 117 GLY A N 1
ATOM 863 C CA . GLY A 1 117 ? 13.008 7.656 -12.023 1 98.75 117 GLY A CA 1
ATOM 864 C C . GLY A 1 117 ? 12.844 9.07 -11.5 1 98.75 117 GLY A C 1
ATOM 865 O O . GLY A 1 117 ? 11.883 9.367 -10.789 1 98.75 117 GLY A O 1
ATOM 866 N N . ALA A 1 118 ? 13.758 9.906 -11.883 1 98.75 118 ALA A N 1
ATOM 867 C CA . ALA A 1 118 ? 13.695 11.305 -11.477 1 98.75 118 ALA A CA 1
ATOM 868 C C . ALA A 1 118 ? 12.438 11.977 -12.023 1 98.75 118 ALA A C 1
ATOM 870 O O . ALA A 1 118 ? 11.797 12.773 -11.328 1 98.75 118 ALA A O 1
ATOM 871 N N . VAL A 1 119 ? 12.117 11.711 -13.242 1 98.75 119 VAL A N 1
ATOM 872 C CA . VAL A 1 119 ? 10.938 12.289 -13.875 1 98.75 119 VAL A CA 1
ATOM 873 C C . VAL A 1 119 ? 9.68 11.812 -13.148 1 98.75 119 VAL A C 1
ATOM 875 O O . VAL A 1 119 ? 8.773 12.609 -12.883 1 98.75 119 VAL A O 1
ATOM 878 N N . VAL A 1 120 ? 9.625 10.555 -12.836 1 98.69 120 VAL A N 1
ATOM 879 C CA . VAL A 1 120 ? 8.492 10 -12.109 1 98.69 120 VAL A CA 1
ATOM 880 C C . VAL A 1 120 ? 8.367 10.688 -10.75 1 98.69 120 VAL A C 1
ATOM 882 O O . VAL A 1 120 ? 7.27 11.07 -10.344 1 98.69 120 VAL A O 1
ATOM 885 N N . GLY A 1 121 ? 9.508 10.797 -10.047 1 98.81 121 GLY A N 1
ATOM 886 C CA . GLY A 1 121 ? 9.5 11.516 -8.781 1 98.81 121 GLY A CA 1
ATOM 887 C C . GLY A 1 121 ? 9.047 12.953 -8.922 1 98.81 121 GLY A C 1
ATOM 888 O O . GLY A 1 121 ? 8.32 13.469 -8.062 1 98.81 121 GLY A O 1
ATOM 889 N N . LEU A 1 122 ? 9.445 13.586 -9.992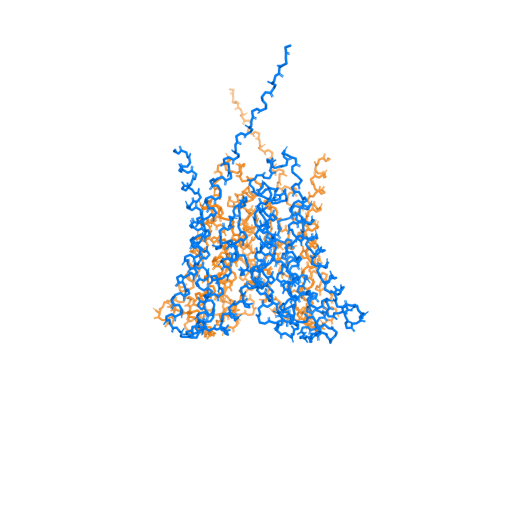 1 98.62 122 LEU A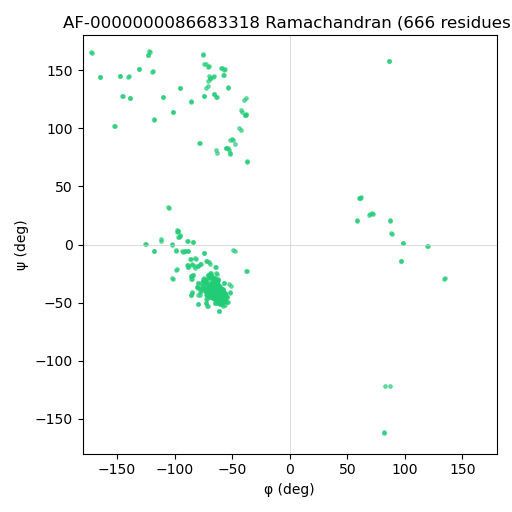 N 1
ATOM 890 C CA . LEU A 1 122 ? 9.039 14.969 -10.266 1 98.62 122 LEU A CA 1
ATOM 891 C C . LEU A 1 122 ? 7.531 15.062 -10.453 1 98.62 122 LEU A C 1
ATOM 893 O O . LEU A 1 122 ? 6.887 15.961 -9.906 1 98.62 122 LEU A O 1
ATOM 897 N N . VAL A 1 123 ? 7.004 14.18 -11.211 1 97.62 123 VAL A N 1
ATOM 898 C CA . VAL A 1 123 ? 5.566 14.188 -11.461 1 97.62 123 VAL A CA 1
ATOM 899 C C . VAL A 1 123 ? 4.809 13.938 -10.164 1 97.62 123 VAL A C 1
ATOM 901 O O . VAL A 1 123 ? 3.84 14.633 -9.852 1 97.62 123 VAL A O 1
ATOM 904 N N . ASN A 1 124 ? 5.258 12.922 -9.391 1 97.69 124 ASN A N 1
ATOM 905 C CA . ASN A 1 124 ? 4.641 12.656 -8.102 1 97.69 124 ASN A CA 1
ATOM 906 C C . ASN A 1 124 ? 4.66 13.883 -7.199 1 97.69 124 ASN A C 1
ATOM 908 O O . ASN A 1 124 ? 3.646 14.227 -6.59 1 97.69 124 ASN A O 1
ATOM 912 N N . GLY A 1 125 ? 5.848 14.469 -7.137 1 97.69 125 GLY A N 1
ATOM 913 C CA . GLY A 1 125 ? 5.984 15.656 -6.312 1 97.69 125 GLY A CA 1
ATOM 914 C C . GLY A 1 125 ? 5.113 16.812 -6.777 1 97.69 125 GLY A C 1
ATOM 915 O O . GLY A 1 125 ? 4.438 17.453 -5.969 1 97.69 125 GLY A O 1
ATOM 916 N N . LEU A 1 126 ? 5.082 17.094 -8.078 1 96.25 126 LEU A N 1
ATOM 917 C CA . LEU A 1 126 ? 4.312 18.203 -8.625 1 96.25 126 LEU A CA 1
ATOM 918 C C . LEU A 1 126 ? 2.82 18 -8.391 1 96.25 126 LEU A C 1
ATOM 920 O O . LEU A 1 126 ? 2.121 18.938 -7.988 1 96.25 126 LEU A O 1
ATOM 924 N N . VAL A 1 127 ? 2.375 16.812 -8.609 1 92.94 127 VAL A N 1
ATOM 925 C CA . VAL A 1 127 ? 0.955 16.531 -8.438 1 92.94 127 VAL A CA 1
ATOM 926 C C . VAL A 1 127 ? 0.579 16.656 -6.961 1 92.94 127 VAL A C 1
ATOM 928 O O . VAL A 1 127 ? -0.435 17.266 -6.625 1 92.94 127 VAL A O 1
ATOM 931 N N . THR A 1 128 ? 1.382 16.094 -6.105 1 93.12 128 THR A N 1
ATOM 932 C CA . THR A 1 128 ? 1.104 16.094 -4.676 1 93.12 128 THR A CA 1
ATOM 933 C C . THR A 1 128 ? 1.123 17.516 -4.129 1 93.12 128 THR A C 1
ATOM 935 O O . THR A 1 128 ? 0.209 17.922 -3.41 1 93.12 128 THR A O 1
ATOM 938 N N . VAL A 1 129 ? 2.111 18.297 -4.523 1 93.38 129 VAL A N 1
ATOM 939 C CA . VAL A 1 129 ? 2.34 19.594 -3.906 1 93.38 129 VAL A CA 1
ATOM 940 C C . VAL A 1 129 ? 1.469 20.656 -4.586 1 93.38 129 VAL A C 1
ATOM 942 O O . VAL A 1 129 ? 0.836 21.469 -3.914 1 93.38 129 VAL A O 1
ATOM 945 N N . HIS A 1 130 ? 1.38 20.656 -5.867 1 90.75 130 HIS A N 1
ATOM 946 C CA . HIS A 1 130 ? 0.708 21.734 -6.566 1 90.75 130 HIS A CA 1
ATOM 947 C C . HIS A 1 130 ? -0.795 21.5 -6.652 1 90.75 130 HIS A C 1
ATOM 949 O O . HIS A 1 130 ? -1.584 22.438 -6.652 1 90.75 130 HIS A O 1
ATOM 955 N N . LEU A 1 131 ? -1.144 20.25 -6.672 1 86.25 131 LEU A N 1
ATOM 956 C CA . LEU A 1 131 ? -2.572 19.969 -6.742 1 86.25 131 LEU A CA 1
ATOM 957 C C . LEU A 1 131 ? -3.131 19.641 -5.363 1 86.25 131 LEU A C 1
ATOM 959 O O . LEU A 1 131 ? -4.328 19.391 -5.215 1 86.25 131 LEU A O 1
ATOM 963 N N . HIS A 1 132 ? -2.27 19.562 -4.398 1 86.56 132 HIS A N 1
ATOM 964 C CA . HIS A 1 132 ? -2.643 19.328 -3.008 1 86.56 132 HIS A CA 1
ATOM 965 C C . HIS A 1 132 ? -3.373 18 -2.842 1 86.56 132 HIS A C 1
ATOM 967 O O . HIS A 1 132 ? -4.418 17.938 -2.189 1 86.56 132 HIS A O 1
ATOM 973 N N . VAL A 1 133 ? -2.861 17.062 -3.559 1 85.81 133 VAL A N 1
ATOM 974 C CA . VAL A 1 133 ? -3.348 15.695 -3.434 1 85.81 133 VAL A CA 1
ATOM 975 C C . VAL A 1 133 ? -2.467 14.922 -2.457 1 85.81 133 VAL A C 1
ATOM 977 O O . VAL A 1 133 ? -1.241 15.047 -2.48 1 85.81 133 VAL A O 1
ATOM 980 N N . PRO A 1 134 ? -3.129 14.164 -1.546 1 86.69 134 PRO A N 1
ATOM 981 C CA . PRO A 1 134 ? -2.299 13.328 -0.675 1 86.69 134 PRO A CA 1
ATOM 982 C C . PRO A 1 134 ? -1.347 12.43 -1.456 1 86.69 134 PRO A C 1
ATOM 984 O O . PRO A 1 134 ? -1.729 11.859 -2.48 1 86.69 134 PRO A O 1
ATOM 987 N N . SER A 1 135 ? -0.124 12.398 -0.988 1 92.75 135 SER A N 1
ATOM 988 C CA . SER A 1 135 ? 0.917 11.664 -1.696 1 92.75 135 SER A CA 1
ATOM 989 C C . SER A 1 135 ? 0.534 10.195 -1.877 1 92.75 135 SER A C 1
ATOM 991 O O . SER A 1 135 ? 0.871 9.586 -2.891 1 92.75 135 SER A O 1
ATOM 993 N N . PHE A 1 136 ? -0.203 9.68 -0.887 1 90.12 136 PHE A N 1
ATOM 994 C CA . PHE A 1 136 ? -0.616 8.281 -0.985 1 90.12 136 PHE A CA 1
ATOM 995 C C . PHE A 1 136 ? -1.406 8.039 -2.266 1 90.12 136 PHE A C 1
ATOM 997 O O . PHE A 1 136 ? -1.143 7.082 -2.992 1 90.12 136 PHE A O 1
ATOM 1004 N N . VAL A 1 137 ? -2.354 8.82 -2.594 1 88.94 137 VAL A N 1
ATOM 1005 C CA . VAL A 1 137 ? -3.244 8.656 -3.738 1 88.94 137 VAL A CA 1
ATOM 1006 C C . VAL A 1 137 ? -2.469 8.891 -5.031 1 88.94 137 VAL A C 1
ATOM 1008 O O . VAL A 1 137 ? -2.607 8.125 -5.992 1 88.94 137 VAL A O 1
ATOM 1011 N N . THR A 1 138 ? -1.658 9.984 -5.031 1 92.56 138 THR A N 1
ATOM 1012 C CA . THR A 1 138 ? -0.854 10.297 -6.203 1 92.56 138 THR A CA 1
ATOM 1013 C C . THR A 1 138 ? 0.034 9.109 -6.582 1 92.56 138 THR A C 1
ATOM 1015 O O . THR A 1 138 ? 0.077 8.711 -7.746 1 92.56 138 THR A O 1
ATOM 1018 N N . THR A 1 139 ? 0.625 8.578 -5.547 1 95.94 139 THR A N 1
ATOM 1019 C CA . THR A 1 139 ? 1.619 7.551 -5.844 1 95.94 139 THR A CA 1
ATOM 1020 C C . THR A 1 139 ? 0.954 6.188 -6.02 1 95.94 139 THR A C 1
ATOM 1022 O O . THR A 1 139 ? 1.557 5.262 -6.57 1 95.94 139 THR A O 1
ATOM 1025 N N . LEU A 1 140 ? -0.255 6.059 -5.562 1 92.94 140 LEU A N 1
ATOM 1026 C CA . LEU A 1 140 ? -1.041 4.883 -5.918 1 92.94 140 LEU A CA 1
ATOM 1027 C C . LEU A 1 140 ? -1.328 4.855 -7.418 1 92.94 140 LEU A C 1
ATOM 1029 O O . LEU A 1 140 ? -1.183 3.814 -8.062 1 92.94 140 LEU A O 1
ATOM 1033 N N . GLY A 1 141 ? -1.827 5.996 -7.906 1 93.94 141 GLY A N 1
ATOM 1034 C CA . GLY A 1 141 ? -2.021 6.086 -9.344 1 93.94 141 GLY A CA 1
ATOM 1035 C C . GLY A 1 141 ? -0.763 5.781 -10.141 1 93.94 141 GLY A C 1
ATOM 1036 O O . GLY A 1 141 ? -0.809 5.055 -11.133 1 93.94 141 GLY A O 1
ATOM 1037 N N . MET A 1 142 ? 0.32 6.367 -9.672 1 96.69 142 MET A N 1
ATOM 1038 C CA . MET A 1 142 ? 1.599 6.164 -10.352 1 96.69 142 MET A CA 1
ATOM 1039 C C . MET A 1 142 ? 2.037 4.703 -10.25 1 96.69 142 MET A C 1
ATOM 1041 O O . MET A 1 142 ? 2.627 4.164 -11.188 1 96.69 142 MET A O 1
ATOM 1045 N N . LEU A 1 143 ? 1.77 4.098 -9.086 1 96.31 143 LEU A N 1
ATOM 1046 C CA . LEU A 1 143 ? 2.074 2.684 -8.891 1 96.31 143 LEU A CA 1
ATOM 1047 C C . LEU A 1 143 ? 1.433 1.837 -9.984 1 96.31 143 LEU A C 1
ATOM 1049 O O . LEU A 1 143 ? 2.105 1.02 -10.617 1 96.31 143 LEU A O 1
ATOM 1053 N N . PHE A 1 144 ? 0.164 2.037 -10.242 1 94.19 144 PHE A N 1
ATOM 1054 C CA . PHE A 1 144 ? -0.549 1.271 -11.258 1 94.19 144 PHE A CA 1
ATOM 1055 C C . PHE A 1 144 ? -0.032 1.608 -12.648 1 94.19 144 PHE A C 1
ATOM 1057 O O . PHE A 1 144 ? 0.11 0.723 -13.492 1 94.19 144 PHE A O 1
ATOM 1064 N N . LEU A 1 145 ? 0.252 2.863 -12.836 1 95.38 145 LEU A N 1
ATOM 1065 C CA . LEU A 1 145 ? 0.756 3.293 -14.133 1 95.38 145 LEU A CA 1
ATOM 1066 C C . LEU A 1 145 ? 2.086 2.615 -14.453 1 95.38 145 LEU A C 1
ATOM 1068 O O . LEU A 1 145 ? 2.262 2.064 -15.539 1 95.38 145 LEU A O 1
ATOM 1072 N N . LEU A 1 146 ? 2.971 2.678 -13.508 1 97.06 146 LEU A N 1
ATOM 1073 C CA . LEU A 1 146 ? 4.289 2.088 -13.719 1 97.06 146 LEU A CA 1
ATOM 1074 C C . LEU A 1 146 ? 4.188 0.575 -13.875 1 97.06 146 LEU A C 1
ATOM 1076 O O . LEU A 1 146 ? 4.887 -0.016 -14.703 1 97.06 146 LEU A O 1
ATOM 1080 N N . ASN A 1 147 ? 3.404 -0.037 -13.055 1 94.56 147 ASN A N 1
ATOM 1081 C CA . ASN A 1 147 ? 3.188 -1.473 -13.203 1 94.56 147 ASN A CA 1
ATOM 1082 C C . ASN A 1 147 ? 2.639 -1.814 -14.586 1 94.56 147 ASN A C 1
ATOM 1084 O O . ASN A 1 147 ? 3.082 -2.777 -15.211 1 94.56 147 ASN A O 1
ATOM 1088 N N . GLY A 1 148 ? 1.657 -1.059 -15.047 1 93.19 148 GLY A N 1
ATOM 1089 C CA . GLY A 1 148 ? 1.089 -1.246 -16.375 1 93.19 148 GLY A CA 1
ATOM 1090 C C . GLY A 1 148 ? 2.107 -1.091 -17.484 1 93.19 148 GLY A C 1
ATOM 1091 O O . GLY A 1 148 ? 2.152 -1.903 -18.406 1 93.19 148 GLY A O 1
ATOM 1092 N N . ILE A 1 149 ? 2.936 -0.08 -17.391 1 95.56 149 ILE A N 1
ATOM 1093 C CA . ILE A 1 149 ? 3.973 0.142 -18.391 1 95.56 149 ILE A CA 1
ATOM 1094 C C . ILE A 1 149 ? 4.93 -1.049 -18.422 1 95.56 149 ILE A C 1
ATOM 1096 O O . ILE A 1 149 ? 5.293 -1.536 -19.484 1 95.56 149 ILE A O 1
ATOM 1100 N N . THR A 1 150 ? 5.332 -1.512 -17.25 1 95.62 150 THR A N 1
ATOM 1101 C CA . THR A 1 150 ? 6.254 -2.635 -17.141 1 95.62 150 THR A CA 1
ATOM 1102 C C . THR A 1 150 ? 5.664 -3.883 -17.797 1 95.62 150 THR A C 1
ATOM 1104 O O . THR A 1 150 ? 6.324 -4.543 -18.609 1 95.62 150 THR A O 1
ATOM 1107 N N . LEU A 1 151 ? 4.449 -4.156 -17.516 1 92.25 151 LEU A N 1
ATOM 1108 C CA . LEU A 1 151 ? 3.824 -5.383 -18 1 92.25 151 LEU A CA 1
ATOM 1109 C C . LEU A 1 151 ? 3.541 -5.297 -19.5 1 92.25 151 LEU A C 1
ATOM 1111 O O . LEU A 1 151 ? 3.719 -6.277 -20.219 1 92.25 151 LEU A O 1
ATOM 1115 N N . VAL A 1 152 ? 3.123 -4.164 -19.953 1 91.06 152 VAL A N 1
ATOM 1116 C CA . VAL A 1 152 ? 2.791 -3.994 -21.375 1 91.06 152 VAL A CA 1
ATOM 1117 C C . VAL A 1 152 ? 4.066 -4.055 -22.219 1 91.06 152 VAL A C 1
ATOM 1119 O O . VAL A 1 152 ? 4.105 -4.73 -23.25 1 91.06 152 VAL A O 1
ATOM 1122 N N . THR A 1 153 ? 5.098 -3.43 -21.766 1 92 153 THR A N 1
ATOM 1123 C CA . THR A 1 153 ? 6.309 -3.34 -22.562 1 92 153 THR A CA 1
ATOM 1124 C C . THR A 1 153 ? 7.125 -4.625 -22.469 1 92 153 THR A C 1
ATOM 1126 O O . THR A 1 153 ? 7.805 -5.012 -23.422 1 92 153 THR A O 1
ATOM 1129 N N . SER A 1 154 ? 7.102 -5.301 -21.328 1 92.56 154 SER A N 1
ATOM 1130 C CA . SER A 1 154 ? 7.848 -6.539 -21.141 1 92.56 154 SER A CA 1
ATOM 1131 C C . SER A 1 154 ? 7.043 -7.746 -21.609 1 92.56 154 SER A C 1
ATOM 1133 O O . SER A 1 154 ? 7.578 -8.844 -21.75 1 92.56 154 SER A O 1
ATOM 1135 N N . HIS A 1 155 ? 5.746 -7.516 -21.859 1 89.31 155 HIS A N 1
ATOM 1136 C CA . HIS A 1 155 ? 4.816 -8.602 -22.156 1 89.31 155 HIS A CA 1
ATOM 1137 C C . HIS A 1 155 ? 4.773 -9.609 -21.016 1 89.31 155 HIS A C 1
ATOM 1139 O O . HIS A 1 155 ? 4.609 -10.812 -21.25 1 89.31 155 HIS A O 1
ATOM 1145 N N . ALA A 1 156 ? 5.219 -9.102 -19.859 1 87.69 156 ALA A N 1
ATOM 1146 C CA . ALA A 1 156 ? 5.156 -9.867 -18.609 1 87.69 156 ALA A CA 1
ATOM 1147 C C . ALA A 1 156 ? 6.141 -11.031 -18.641 1 87.69 156 ALA A C 1
ATOM 1149 O O . ALA A 1 156 ? 5.914 -12.055 -18 1 87.69 156 ALA A O 1
ATOM 1150 N N . TYR A 1 157 ? 7.168 -10.891 -19.391 1 92.06 157 TYR A N 1
ATOM 1151 C CA . TYR A 1 157 ? 8.219 -11.898 -19.438 1 92.06 157 TYR A CA 1
ATOM 1152 C C . TYR A 1 157 ? 9.555 -11.32 -19 1 92.06 157 TYR A C 1
ATOM 1154 O O . TYR A 1 157 ? 9.836 -10.141 -19.234 1 92.06 157 TYR A O 1
ATOM 1162 N N . PRO A 1 158 ? 10.328 -12.156 -18.422 1 95.5 158 PRO A N 1
ATOM 1163 C CA . PRO A 1 158 ? 11.672 -11.711 -18.078 1 95.5 158 PRO A CA 1
ATOM 1164 C C . PRO A 1 158 ? 12.586 -11.578 -19.281 1 95.5 158 PRO A C 1
ATOM 1166 O O . PRO A 1 158 ? 12.344 -12.203 -20.328 1 95.5 158 PRO A O 1
ATOM 1169 N N . VAL A 1 159 ? 13.602 -10.734 -19.156 1 96.38 159 VAL A N 1
ATOM 1170 C CA . VAL A 1 159 ? 14.609 -10.586 -20.203 1 96.38 159 VAL A CA 1
ATOM 1171 C C . VAL A 1 159 ? 16 -10.664 -19.594 1 96.38 159 VAL A C 1
ATOM 1173 O O . VAL A 1 159 ? 16.203 -10.328 -18.422 1 96.38 159 VAL A O 1
ATOM 1176 N N . PRO A 1 160 ? 16.906 -11.102 -20.344 1 95.75 160 PRO A N 1
ATOM 1177 C CA . PRO A 1 160 ? 18.266 -11.172 -19.828 1 95.75 160 PRO A CA 1
ATOM 1178 C C . PRO A 1 160 ? 18.953 -9.812 -19.766 1 95.75 160 PRO A C 1
ATOM 1180 O O . PRO A 1 160 ? 18.516 -8.867 -20.438 1 95.75 160 PRO A O 1
ATOM 1183 N N . ILE A 1 161 ? 20.016 -9.797 -19.016 1 96.56 161 ILE A N 1
ATOM 1184 C CA . ILE A 1 161 ? 20.875 -8.625 -19.016 1 96.56 161 ILE A CA 1
ATOM 1185 C C . ILE A 1 161 ? 21.531 -8.469 -20.406 1 96.56 161 ILE A C 1
ATOM 1187 O O . ILE A 1 161 ? 22.094 -9.422 -20.938 1 96.56 161 ILE A O 1
ATOM 1191 N N . PRO A 1 162 ? 21.406 -7.258 -20.922 1 96.62 162 PRO A N 1
ATOM 1192 C CA . PRO A 1 162 ? 22.016 -7.07 -22.234 1 96.62 162 PRO A CA 1
ATOM 1193 C C . PRO A 1 162 ? 23.516 -7.383 -22.234 1 96.62 162 PRO A C 1
ATOM 1195 O O . PRO A 1 162 ? 24.219 -7.062 -21.281 1 96.62 162 PRO A O 1
ATOM 1198 N N . GLU A 1 163 ? 23.969 -7.918 -23.344 1 95.12 163 GLU A N 1
ATOM 1199 C CA . GLU A 1 163 ? 25.359 -8.375 -23.469 1 95.12 163 GLU A CA 1
ATOM 1200 C C . GLU A 1 163 ? 26.344 -7.246 -23.172 1 95.12 163 GLU A C 1
ATOM 1202 O O . GLU A 1 163 ? 27.297 -7.434 -22.422 1 95.12 163 GLU A O 1
ATOM 1207 N N . PRO A 1 164 ? 26.094 -6.086 -23.688 1 95 164 PRO A N 1
ATOM 1208 C CA . PRO A 1 164 ? 27.047 -5.004 -23.438 1 95 164 PRO A CA 1
ATOM 1209 C C . PRO A 1 164 ? 27.125 -4.621 -21.953 1 95 164 PRO A C 1
ATOM 1211 O O . PRO A 1 164 ? 28.109 -4.012 -21.531 1 95 164 PRO A O 1
ATOM 1214 N N . ALA A 1 165 ? 26.141 -4.984 -21.219 1 95.12 165 ALA A N 1
ATOM 1215 C CA . ALA A 1 165 ? 26.078 -4.57 -19.812 1 95.12 165 ALA A CA 1
ATOM 1216 C C . ALA A 1 165 ? 26.75 -5.602 -18.906 1 95.12 165 ALA A C 1
ATOM 1218 O O . ALA A 1 165 ? 26.969 -5.348 -17.719 1 95.12 165 ALA A O 1
ATOM 1219 N N . ARG A 1 166 ? 27.141 -6.656 -19.453 1 92.56 166 ARG A N 1
ATOM 1220 C CA . ARG A 1 166 ? 27.719 -7.73 -18.656 1 92.56 166 ARG A CA 1
ATOM 1221 C C . ARG A 1 166 ? 29.094 -7.328 -18.109 1 92.56 166 ARG A C 1
ATOM 1223 O O . ARG A 1 166 ? 29.5 -7.793 -17.047 1 92.56 166 ARG A O 1
ATOM 1230 N N . GLY A 1 167 ? 29.734 -6.484 -18.781 1 91 167 GLY A N 1
ATOM 1231 C CA . GLY A 1 167 ? 31.047 -6.035 -18.344 1 91 167 GLY A CA 1
ATOM 1232 C C . GLY A 1 167 ? 31.016 -5.254 -17.047 1 91 167 GLY A C 1
ATOM 1233 O O . GLY A 1 167 ? 32 -5.242 -16.312 1 91 167 GLY A O 1
ATOM 1234 N N . VAL A 1 168 ? 29.953 -4.582 -16.766 1 92.56 168 VAL A N 1
ATOM 1235 C CA . VAL A 1 168 ? 29.859 -3.758 -15.562 1 92.56 168 VAL A CA 1
ATOM 1236 C C . VAL A 1 168 ? 29.031 -4.484 -14.508 1 92.56 168 VAL A C 1
ATOM 1238 O O . VAL A 1 168 ? 28.859 -3.982 -13.391 1 92.56 168 VAL A O 1
ATOM 1241 N N . ALA A 1 169 ? 28.578 -5.613 -14.781 1 92.75 169 ALA A N 1
ATOM 1242 C CA . ALA A 1 169 ? 27.656 -6.355 -13.922 1 92.75 169 ALA A CA 1
ATOM 1243 C C . ALA A 1 169 ? 28.297 -6.668 -12.578 1 92.75 169 ALA A C 1
ATOM 1245 O O . ALA A 1 169 ? 27.641 -6.574 -11.531 1 92.75 169 ALA A O 1
ATOM 1246 N N . TRP A 1 170 ? 29.516 -6.98 -12.648 1 92.38 170 TRP A N 1
ATOM 1247 C CA . TRP A 1 170 ? 30.219 -7.379 -11.43 1 92.38 170 TRP A CA 1
ATOM 1248 C C . TRP A 1 170 ? 30.156 -6.277 -10.383 1 92.38 170 TRP A C 1
ATOM 1250 O O . TRP A 1 170 ? 29.891 -6.543 -9.203 1 92.38 170 TRP A O 1
ATOM 1260 N N . TRP A 1 171 ? 30.281 -5.027 -10.797 1 93.06 171 TRP A N 1
ATOM 1261 C CA . TRP A 1 171 ? 30.328 -3.898 -9.875 1 93.06 171 TRP A CA 1
ATOM 1262 C C . TRP A 1 171 ? 28.938 -3.387 -9.562 1 93.06 171 TRP A C 1
ATOM 1264 O O . TRP A 1 171 ? 28.719 -2.729 -8.539 1 93.06 171 TRP A O 1
ATOM 1274 N N . LEU A 1 172 ? 28.016 -3.719 -10.406 1 93.75 172 LEU A N 1
ATOM 1275 C CA . LEU A 1 172 ? 26.688 -3.154 -10.25 1 93.75 172 LEU A CA 1
ATOM 1276 C C . LEU A 1 172 ? 25.719 -4.191 -9.688 1 93.75 172 LEU A C 1
ATOM 1278 O O . LEU A 1 172 ? 24.516 -4.125 -9.945 1 93.75 172 LEU A O 1
ATOM 1282 N N . GLY A 1 173 ? 26.203 -5.105 -8.883 1 91.5 173 GLY A N 1
ATOM 1283 C CA . GLY A 1 173 ? 25.25 -5.973 -8.211 1 91.5 173 GLY A CA 1
ATOM 1284 C C . GLY A 1 173 ? 25.641 -7.434 -8.242 1 91.5 173 GLY A C 1
ATOM 1285 O O . GLY A 1 173 ? 25.344 -8.188 -7.316 1 91.5 173 GLY A O 1
ATOM 1286 N N . ALA A 1 174 ? 26.375 -7.887 -9.281 1 93.44 174 ALA A N 1
ATOM 1287 C CA . ALA A 1 174 ? 26.625 -9.305 -9.492 1 93.44 174 ALA A CA 1
ATOM 1288 C C . ALA A 1 174 ? 27.672 -9.82 -8.508 1 93.44 174 ALA A C 1
ATOM 1290 O O . ALA A 1 174 ? 27.656 -10.992 -8.133 1 93.44 174 ALA A O 1
ATOM 1291 N N . ALA A 1 175 ? 28.578 -8.945 -8.156 1 94.12 175 ALA A N 1
ATOM 1292 C CA . ALA A 1 175 ? 29.547 -9.359 -7.152 1 94.12 175 ALA A CA 1
ATOM 1293 C C . ALA A 1 175 ? 28.875 -9.594 -5.801 1 94.12 175 ALA A C 1
ATOM 1295 O O . ALA A 1 175 ? 27.938 -8.883 -5.445 1 94.12 175 ALA A O 1
ATOM 1296 N N . PRO A 1 176 ? 29.344 -10.562 -5.039 1 93.56 176 PRO A N 1
ATOM 1297 C CA . PRO A 1 176 ? 28.688 -10.953 -3.785 1 93.56 176 PRO A CA 1
ATOM 1298 C C . PRO A 1 176 ? 28.453 -9.773 -2.85 1 93.56 176 PRO A C 1
ATOM 1300 O O . PRO A 1 176 ? 27.391 -9.688 -2.217 1 93.56 176 PRO A O 1
ATOM 1303 N N . TRP A 1 177 ? 29.297 -8.805 -2.818 1 95.69 177 TRP A N 1
ATOM 1304 C CA . TRP A 1 177 ? 29.188 -7.711 -1.858 1 95.69 177 TRP A CA 1
ATOM 1305 C C . TRP A 1 177 ? 28.844 -6.402 -2.564 1 95.69 177 TRP A C 1
ATOM 1307 O O . TRP A 1 177 ? 28.812 -5.34 -1.935 1 95.69 177 TRP A O 1
ATOM 1317 N N . ALA A 1 178 ? 28.641 -6.441 -3.83 1 96.25 178 ALA A N 1
ATOM 1318 C CA . ALA A 1 178 ? 28.469 -5.215 -4.602 1 96.25 178 ALA A CA 1
ATOM 1319 C C . ALA A 1 178 ? 27.234 -4.438 -4.137 1 96.25 178 ALA A C 1
ATOM 1321 O O . ALA A 1 178 ? 27.312 -3.232 -3.893 1 96.25 178 ALA A O 1
ATOM 1322 N N . GLU A 1 179 ? 26.141 -5.105 -3.969 1 96.88 179 GLU A N 1
ATOM 1323 C CA . GLU A 1 179 ? 24.891 -4.445 -3.615 1 96.88 179 GLU A CA 1
ATOM 1324 C C . GLU A 1 179 ? 24.984 -3.779 -2.246 1 96.88 179 GLU A C 1
ATOM 1326 O O . GLU A 1 179 ? 24.531 -2.648 -2.066 1 96.88 179 GLU A O 1
ATOM 1331 N N . ILE A 1 180 ? 25.562 -4.488 -1.279 1 97.88 180 ILE A N 1
ATOM 1332 C CA . ILE A 1 180 ? 25.625 -3.947 0.074 1 97.88 180 ILE A CA 1
ATOM 1333 C C . ILE A 1 180 ? 26.594 -2.773 0.116 1 97.88 180 ILE A C 1
ATOM 1335 O O . ILE A 1 180 ? 26.391 -1.817 0.868 1 97.88 180 ILE A O 1
ATOM 1339 N N . ILE A 1 181 ? 27.625 -2.793 -0.652 1 98.12 181 ILE A N 1
ATOM 1340 C CA . ILE A 1 181 ? 28.562 -1.679 -0.729 1 98.12 181 ILE A CA 1
ATOM 1341 C C . ILE A 1 181 ? 27.859 -0.441 -1.273 1 98.12 181 ILE A C 1
ATOM 1343 O O . ILE A 1 181 ? 28.016 0.661 -0.747 1 98.12 181 ILE A O 1
ATOM 1347 N N . TRP A 1 182 ? 27.047 -0.654 -2.314 1 98.25 182 TRP A N 1
ATOM 1348 C CA . TRP A 1 182 ? 26.234 0.447 -2.834 1 98.25 182 TRP A CA 1
ATOM 1349 C C . TRP A 1 182 ? 25.281 0.967 -1.769 1 98.25 182 TRP A C 1
ATOM 1351 O O . TRP A 1 182 ? 25.125 2.18 -1.601 1 98.25 182 TRP A O 1
ATOM 1361 N N . ALA A 1 183 ? 24.625 0.045 -1.109 1 98.56 183 ALA A N 1
ATOM 1362 C CA . ALA A 1 183 ? 23.688 0.435 -0.068 1 98.56 183 ALA A CA 1
ATOM 1363 C C . ALA A 1 183 ? 24.375 1.266 1.013 1 98.56 183 ALA A C 1
ATOM 1365 O O . ALA A 1 183 ? 23.859 2.311 1.42 1 98.56 183 ALA A O 1
ATOM 1366 N N . LEU A 1 184 ? 25.531 0.834 1.503 1 98.5 184 LEU A N 1
ATOM 1367 C CA . LEU A 1 184 ? 26.266 1.538 2.547 1 98.5 184 LEU A CA 1
ATOM 1368 C C . LEU A 1 184 ? 26.734 2.906 2.057 1 98.5 184 LEU A C 1
ATOM 1370 O O . LEU A 1 184 ? 26.688 3.885 2.805 1 98.5 184 LEU A O 1
ATOM 1374 N N . ALA A 1 185 ? 27.188 2.973 0.846 1 98.56 185 ALA A N 1
ATOM 1375 C CA . ALA A 1 185 ? 27.609 4.242 0.27 1 98.56 185 ALA A CA 1
ATOM 1376 C C . ALA A 1 185 ? 26.453 5.23 0.187 1 98.56 185 ALA A C 1
ATOM 1378 O O . ALA A 1 185 ? 26.609 6.406 0.521 1 98.56 185 ALA A O 1
ATOM 1379 N N . ILE A 1 186 ? 25.312 4.75 -0.265 1 98.62 186 ILE A N 1
ATOM 1380 C CA . ILE A 1 186 ? 24.125 5.59 -0.42 1 98.62 186 ILE A CA 1
ATOM 1381 C C . ILE A 1 186 ? 23.625 6.039 0.952 1 98.62 186 ILE A C 1
ATOM 1383 O O . ILE A 1 186 ? 23.297 7.211 1.146 1 98.62 186 ILE A O 1
ATOM 1387 N N . VAL A 1 187 ? 23.562 5.117 1.858 1 98.5 187 VAL A N 1
ATOM 1388 C CA . VAL A 1 187 ? 23.156 5.441 3.219 1 98.5 187 VAL A CA 1
ATOM 1389 C C . VAL A 1 187 ? 24.094 6.496 3.807 1 98.5 187 VAL A C 1
ATOM 1391 O O . VAL A 1 187 ? 23.641 7.473 4.402 1 98.5 187 VAL A O 1
ATOM 1394 N N . ALA A 1 188 ? 25.406 6.289 3.629 1 98.12 188 ALA A N 1
ATOM 1395 C CA . ALA A 1 188 ? 26.375 7.246 4.133 1 98.12 188 ALA A CA 1
ATOM 1396 C C . ALA A 1 188 ? 26.203 8.609 3.477 1 98.12 188 ALA A C 1
ATOM 1398 O O . ALA A 1 188 ? 26.219 9.641 4.156 1 98.12 188 ALA A O 1
ATOM 1399 N N . ALA A 1 189 ? 26.031 8.617 2.215 1 98.19 189 ALA A N 1
ATOM 1400 C CA . ALA A 1 189 ? 25.875 9.867 1.472 1 98.19 189 ALA A CA 1
ATOM 1401 C C . ALA A 1 189 ? 24.641 10.625 1.932 1 98.19 189 ALA A C 1
ATOM 1403 O O . ALA A 1 189 ? 24.703 11.836 2.18 1 98.19 189 ALA A O 1
ATOM 1404 N N . PHE A 1 190 ? 23.547 9.922 2.059 1 98.25 190 PHE A N 1
ATOM 1405 C CA . PHE A 1 190 ? 22.297 10.609 2.361 1 98.25 190 PHE A CA 1
ATOM 1406 C C . PHE A 1 190 ? 22.188 10.891 3.855 1 98.25 190 PHE A C 1
ATOM 1408 O O . PHE A 1 190 ? 21.406 11.758 4.273 1 98.25 190 PHE A O 1
ATOM 1415 N N . GLN A 1 191 ? 22.984 10.117 4.641 1 95.75 191 GLN A N 1
ATOM 1416 C CA . GLN A 1 191 ? 23.094 10.508 6.043 1 95.75 191 GLN A CA 1
ATOM 1417 C C . GLN A 1 191 ? 23.781 11.867 6.184 1 95.75 191 GLN A C 1
ATOM 1419 O O . GLN A 1 191 ? 23.359 12.695 7 1 95.75 191 GLN A O 1
ATOM 1424 N N . VAL A 1 192 ? 24.797 12.055 5.422 1 95.94 192 VAL A N 1
ATOM 1425 C CA . VAL A 1 192 ? 25.516 13.336 5.414 1 95.94 192 VAL A CA 1
ATOM 1426 C C . VAL A 1 192 ? 24.594 14.438 4.898 1 95.94 192 VAL A C 1
ATOM 1428 O O . VAL A 1 192 ? 24.578 15.539 5.438 1 95.94 192 VAL A O 1
ATOM 1431 N N . VAL A 1 193 ? 23.781 14.125 3.902 1 96.56 193 VAL A N 1
ATOM 1432 C CA . VAL A 1 193 ? 22.844 15.094 3.348 1 96.56 193 VAL A CA 1
ATOM 1433 C C . VAL A 1 193 ? 21.812 15.477 4.402 1 96.56 193 VAL A C 1
ATOM 1435 O O . VAL A 1 193 ? 21.531 16.656 4.605 1 96.56 193 VAL A O 1
ATOM 1438 N N . LEU A 1 194 ? 21.266 14.539 5.094 1 95 194 LEU A N 1
ATOM 1439 C CA . LEU A 1 194 ? 20.203 14.766 6.059 1 95 194 LEU A CA 1
ATOM 1440 C C . LEU A 1 194 ? 20.719 15.508 7.281 1 95 194 LEU A C 1
ATOM 1442 O O . LEU A 1 194 ? 20.047 16.406 7.801 1 95 194 LEU A O 1
ATOM 1446 N N . SER A 1 195 ? 21.984 15.234 7.723 1 92.94 195 SER A N 1
ATOM 1447 C CA . SER A 1 195 ? 22.484 15.758 8.984 1 92.94 195 SER A CA 1
ATOM 1448 C C . SER A 1 195 ? 23.344 17 8.766 1 92.94 195 SER A C 1
ATOM 1450 O O . SER A 1 195 ? 23.5 17.828 9.672 1 92.94 195 SER A O 1
ATOM 1452 N N . GLY A 1 196 ? 23.844 17.125 7.574 1 94 196 GLY A N 1
ATOM 1453 C CA . GLY A 1 196 ? 24.891 18.125 7.457 1 94 196 GLY A CA 1
ATOM 1454 C C . GLY A 1 196 ? 24.609 19.156 6.383 1 94 196 GLY A C 1
ATOM 1455 O O . GLY A 1 196 ? 25.438 20.031 6.121 1 94 196 GLY A O 1
ATOM 1456 N N . THR A 1 197 ? 23.547 19.078 5.73 1 96.31 197 THR A N 1
ATOM 1457 C CA . THR A 1 197 ? 23.328 20.031 4.648 1 96.31 197 THR A CA 1
ATOM 1458 C C . THR A 1 197 ? 22.031 20.812 4.891 1 96.31 197 THR A C 1
ATOM 1460 O O . THR A 1 197 ? 21.25 20.469 5.777 1 96.31 197 THR A O 1
ATOM 1463 N N . ARG A 1 198 ? 21.891 21.891 4.109 1 95.94 198 ARG A N 1
ATOM 1464 C CA . ARG A 1 198 ? 20.703 22.719 4.172 1 95.94 198 ARG A CA 1
ATOM 1465 C C . ARG A 1 198 ? 19.469 21.922 3.754 1 95.94 198 ARG A C 1
ATOM 1467 O O . ARG A 1 198 ? 18.375 22.141 4.281 1 95.94 198 ARG A O 1
ATOM 1474 N N . TRP A 1 199 ? 19.641 21.016 2.854 1 96.62 199 TRP A N 1
ATOM 1475 C CA . TRP A 1 199 ? 18.516 20.203 2.393 1 96.62 199 TRP A CA 1
ATOM 1476 C C . TRP A 1 199 ? 17.953 19.375 3.531 1 96.62 199 TRP A C 1
ATOM 1478 O O . TRP A 1 199 ? 16.734 19.266 3.686 1 96.62 199 TRP A O 1
ATOM 1488 N N . GLY A 1 200 ? 18.859 18.719 4.195 1 95.94 200 GLY A N 1
ATOM 1489 C CA . GLY A 1 200 ? 18.422 17.938 5.34 1 95.94 200 GLY A CA 1
ATOM 1490 C C . GLY A 1 200 ? 17.703 18.766 6.391 1 95.94 200 GLY A C 1
ATOM 1491 O O . GLY A 1 200 ? 16.656 18.359 6.902 1 95.94 200 GLY A O 1
ATOM 1492 N N . LEU A 1 201 ? 18.234 19.938 6.652 1 94.56 201 LEU A N 1
ATOM 1493 C CA . LEU A 1 201 ? 17.641 20.844 7.621 1 94.56 201 LEU A CA 1
ATOM 1494 C C . LEU A 1 201 ? 16.25 21.281 7.164 1 94.56 201 LEU A C 1
ATOM 1496 O O . LEU A 1 201 ? 15.312 21.328 7.965 1 94.56 201 LEU A O 1
ATOM 1500 N N . HIS A 1 202 ? 16.188 21.578 5.941 1 96.75 202 HIS A N 1
ATOM 1501 C CA . HIS A 1 202 ? 14.898 22.016 5.391 1 96.75 202 HIS A CA 1
ATOM 1502 C C . HIS A 1 202 ? 13.883 20.875 5.414 1 96.75 202 HIS A C 1
ATOM 1504 O O . HIS A 1 202 ? 12.695 21.094 5.652 1 96.75 202 HIS A O 1
ATOM 1510 N N . THR A 1 203 ? 14.328 19.656 5.141 1 95.94 203 THR A N 1
ATOM 1511 C CA . THR A 1 203 ? 13.453 18.5 5.172 1 95.94 203 THR A CA 1
ATOM 1512 C C . THR A 1 203 ? 12.859 18.297 6.562 1 95.94 203 THR A C 1
ATOM 1514 O O . THR A 1 203 ? 11.648 18.094 6.703 1 95.94 203 THR A O 1
ATOM 1517 N N . VAL A 1 204 ? 13.633 18.391 7.602 1 93.44 204 VAL A N 1
ATOM 1518 C CA . VAL A 1 204 ? 13.195 18.219 8.984 1 93.44 204 VAL A CA 1
ATOM 1519 C C . VAL A 1 204 ? 12.266 19.375 9.375 1 93.44 204 VAL A C 1
ATOM 1521 O O . VAL A 1 204 ? 11.242 19.156 10.023 1 93.44 204 VAL A O 1
ATOM 1524 N N . ALA A 1 205 ? 12.586 20.578 8.969 1 93.62 205 ALA A N 1
ATOM 1525 C CA . ALA A 1 205 ? 11.773 21.75 9.289 1 93.62 205 ALA A CA 1
ATOM 1526 C C . ALA A 1 205 ? 10.383 21.641 8.664 1 93.62 205 ALA A C 1
ATOM 1528 O O . ALA A 1 205 ? 9.383 21.953 9.312 1 93.62 205 ALA A O 1
ATOM 1529 N N . VAL A 1 206 ? 10.359 21.203 7.434 1 93.94 206 VAL A N 1
ATOM 1530 C CA . VAL A 1 206 ? 9.094 21.031 6.73 1 93.94 206 VAL A CA 1
ATOM 1531 C C . VAL A 1 206 ? 8.219 20.016 7.461 1 93.94 206 VAL A C 1
ATOM 1533 O O . VAL A 1 206 ? 7.008 20.203 7.586 1 93.94 206 VAL A O 1
ATOM 1536 N N . GLY A 1 207 ? 8.797 18.969 7.879 1 90.56 207 GLY A N 1
ATOM 1537 C CA . GLY A 1 207 ? 8.07 17.922 8.578 1 90.56 207 GLY A CA 1
ATOM 1538 C C . GLY A 1 207 ? 7.582 18.344 9.953 1 90.56 207 GLY A C 1
ATOM 1539 O O . GLY A 1 207 ? 6.543 17.859 10.422 1 90.56 207 GLY A O 1
ATOM 1540 N N . GLY A 1 208 ? 8.328 19.141 10.625 1 87.19 208 GLY A N 1
ATOM 1541 C CA . GLY A 1 208 ? 7.973 19.594 11.961 1 87.19 208 GLY A CA 1
ATOM 1542 C C . GLY A 1 208 ? 6.824 20.594 11.961 1 87.19 208 GLY A C 1
ATOM 1543 O O . GLY A 1 208 ? 5.891 20.453 12.758 1 87.19 208 GLY A O 1
ATOM 1544 N N . ASN A 1 209 ? 7.012 21.594 11.172 1 89.5 209 ASN A N 1
ATOM 1545 C CA . ASN A 1 209 ? 6.004 22.641 11.031 1 89.5 209 ASN A CA 1
ATOM 1546 C C . ASN A 1 209 ? 6.07 23.312 9.664 1 89.5 209 ASN A C 1
ATOM 1548 O O . ASN A 1 209 ? 6.824 24.266 9.469 1 89.5 209 ASN A O 1
ATOM 1552 N N . GLN A 1 210 ? 5.133 22.875 8.875 1 89.44 210 GLN A N 1
ATOM 1553 C CA . GLN A 1 210 ? 5.172 23.344 7.492 1 89.44 210 GLN A CA 1
ATOM 1554 C C . GLN A 1 210 ? 4.965 24.859 7.422 1 89.44 210 GLN A C 1
ATOM 1556 O O . GLN A 1 210 ? 5.637 25.547 6.652 1 89.44 210 GLN A O 1
ATOM 1561 N N . HIS A 1 211 ? 4.004 25.312 8.172 1 89.5 211 HIS A N 1
ATOM 1562 C CA . HIS A 1 211 ? 3.707 26.75 8.172 1 89.5 211 HIS A CA 1
ATOM 1563 C C . HIS A 1 211 ? 4.883 27.547 8.719 1 89.5 211 HIS A C 1
ATOM 1565 O O . HIS A 1 211 ? 5.266 28.562 8.133 1 89.5 211 HIS A O 1
ATOM 1571 N N . GLY A 1 212 ? 5.379 27.062 9.797 1 91.94 212 GLY A N 1
ATOM 1572 C CA . GLY A 1 212 ? 6.535 27.719 10.375 1 91.94 212 GLY A CA 1
ATOM 1573 C C . GLY A 1 212 ? 7.746 27.719 9.461 1 91.94 212 GLY A C 1
ATOM 1574 O O . GLY A 1 212 ? 8.469 28.719 9.367 1 91.94 212 GLY A O 1
ATOM 1575 N N . ALA A 1 213 ? 7.91 26.641 8.773 1 93.69 213 ALA A N 1
ATOM 1576 C CA . ALA A 1 213 ? 9.031 26.516 7.844 1 93.69 213 ALA A CA 1
ATOM 1577 C C . ALA A 1 213 ? 8.891 27.516 6.695 1 93.69 213 ALA A C 1
ATOM 1579 O O . ALA A 1 213 ? 9.867 28.156 6.301 1 93.69 213 ALA A O 1
ATOM 1580 N N . SER A 1 214 ? 7.688 27.625 6.211 1 93.5 214 SER A N 1
ATOM 1581 C CA . SER A 1 214 ? 7.438 28.562 5.121 1 93.5 214 SER A CA 1
ATOM 1582 C C . SER A 1 214 ?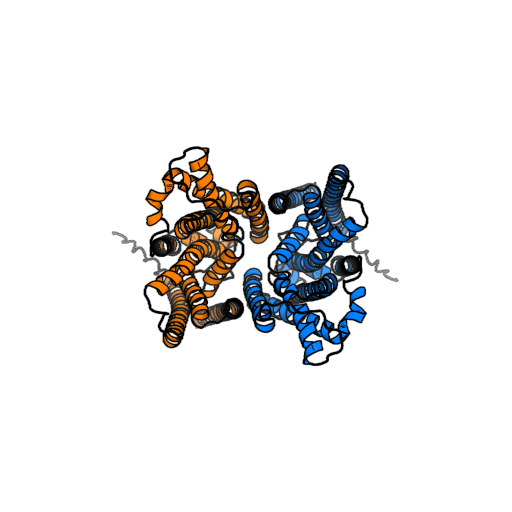 7.695 30 5.559 1 93.5 214 SER A C 1
ATOM 1584 O O . SER A 1 214 ? 8.242 30.797 4.797 1 93.5 214 SER A O 1
ATOM 1586 N N . GLU A 1 215 ? 7.352 30.297 6.727 1 94.44 215 GLU A N 1
ATOM 1587 C CA . GLU A 1 215 ? 7.566 31.625 7.281 1 94.44 215 GLU A CA 1
ATOM 1588 C C . GLU A 1 215 ? 9.055 31.922 7.457 1 94.44 215 GLU A C 1
ATOM 1590 O O . GLU A 1 215 ? 9.484 33.062 7.363 1 94.44 215 GLU A O 1
ATOM 1595 N N . ALA A 1 216 ? 9.766 30.906 7.691 1 95.38 216 ALA A N 1
ATOM 1596 C CA . ALA A 1 216 ? 11.203 31.062 7.898 1 95.38 216 ALA A CA 1
ATOM 1597 C C . ALA A 1 216 ? 11.945 31.094 6.562 1 95.38 216 ALA A C 1
ATOM 1599 O O . ALA A 1 216 ? 13.18 31.125 6.535 1 95.38 216 ALA A O 1
ATOM 1600 N N . GLY A 1 217 ? 11.195 31.031 5.406 1 94.94 217 GLY A N 1
ATOM 1601 C CA . GLY A 1 217 ? 11.797 31.203 4.094 1 94.94 217 GLY A CA 1
ATOM 1602 C C . GLY A 1 217 ? 12.094 29.891 3.393 1 94.94 217 GLY A C 1
ATOM 1603 O O . GLY A 1 217 ? 12.664 29.891 2.299 1 94.94 217 GLY A O 1
ATOM 1604 N N . VAL A 1 218 ? 11.766 28.875 4.027 1 95.62 218 VAL A N 1
ATOM 1605 C CA . VAL A 1 218 ? 11.992 27.578 3.402 1 95.62 218 VAL A CA 1
ATOM 1606 C C . VAL A 1 218 ? 10.961 27.344 2.299 1 95.62 218 VAL A C 1
ATOM 1608 O O . VAL A 1 218 ? 9.758 27.547 2.51 1 95.62 218 VAL A O 1
ATOM 1611 N N . ARG A 1 219 ? 11.461 27 1.068 1 97 219 ARG A N 1
ATOM 1612 C CA . ARG A 1 219 ? 10.547 26.656 -0.016 1 97 219 ARG A CA 1
ATOM 1613 C C . ARG A 1 219 ? 10.016 25.234 0.142 1 97 219 ARG A C 1
ATOM 1615 O O . ARG A 1 219 ? 10.531 24.297 -0.484 1 97 219 ARG A O 1
ATOM 1622 N N . VAL A 1 220 ? 8.977 25.062 0.841 1 96.94 220 VAL A N 1
ATOM 1623 C CA . VAL A 1 220 ? 8.406 23.797 1.264 1 96.94 220 VAL A CA 1
ATOM 1624 C C . VAL A 1 220 ? 8.133 22.922 0.041 1 96.94 220 VAL A C 1
ATOM 1626 O O . VAL A 1 220 ? 8.469 21.734 0.027 1 96.94 220 VAL A O 1
ATOM 1629 N N . ASN A 1 221 ? 7.602 23.5 -1.019 1 97.19 221 ASN A N 1
ATOM 1630 C CA . ASN A 1 221 ? 7.234 22.75 -2.221 1 97.19 221 ASN A CA 1
ATOM 1631 C C . ASN A 1 221 ? 8.453 22.125 -2.889 1 97.19 221 ASN A C 1
ATOM 1633 O O . ASN A 1 221 ? 8.414 20.969 -3.312 1 97.19 221 ASN A O 1
ATOM 1637 N N . ARG A 1 222 ? 9.516 22.859 -2.939 1 97.75 222 ARG A N 1
ATOM 1638 C CA . ARG A 1 222 ? 10.727 22.359 -3.58 1 97.75 222 ARG A CA 1
ATOM 1639 C C . ARG A 1 222 ? 11.328 21.203 -2.789 1 97.75 222 ARG A C 1
ATOM 1641 O O . ARG A 1 222 ? 11.867 20.266 -3.371 1 97.75 222 ARG A O 1
ATOM 1648 N N . VAL A 1 223 ? 11.281 21.359 -1.502 1 97.75 223 VAL A N 1
ATOM 1649 C CA . VAL A 1 223 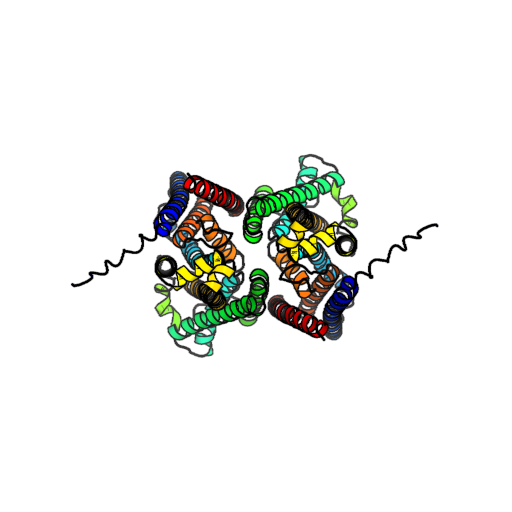? 11.836 20.312 -0.639 1 97.75 223 VAL A CA 1
ATOM 1650 C C . VAL A 1 223 ? 11.062 19.016 -0.827 1 97.75 223 VAL A C 1
ATOM 1652 O O . VAL A 1 223 ? 11.664 17.953 -0.998 1 97.75 223 VAL A O 1
ATOM 1655 N N . LYS A 1 224 ? 9.773 19.094 -0.813 1 97.69 224 LYS A N 1
ATOM 1656 C CA . LYS A 1 224 ? 8.953 17.891 -0.985 1 97.69 224 LYS A CA 1
ATOM 1657 C C . LYS A 1 224 ? 9.156 17.281 -2.365 1 97.69 224 LYS A C 1
ATOM 1659 O O . LYS A 1 224 ? 9.344 16.062 -2.488 1 97.69 224 LYS A O 1
ATOM 1664 N N . ILE A 1 225 ? 9.141 18.156 -3.359 1 98.56 225 ILE A N 1
ATOM 1665 C CA . ILE A 1 225 ? 9.312 17.672 -4.727 1 98.56 225 ILE A CA 1
ATOM 1666 C C . ILE A 1 225 ? 10.688 17.016 -4.867 1 98.56 225 ILE A C 1
ATOM 1668 O O . ILE A 1 225 ? 10.805 15.945 -5.461 1 98.56 225 ILE A O 1
ATOM 1672 N N . GLY A 1 226 ? 11.68 17.672 -4.328 1 98.69 226 GLY A N 1
ATOM 1673 C CA . GLY A 1 226 ? 13.023 17.109 -4.367 1 98.69 226 GLY A CA 1
ATOM 1674 C C . GLY A 1 226 ? 13.109 15.742 -3.707 1 98.69 226 GLY A C 1
ATOM 1675 O O . GLY A 1 226 ? 13.797 14.852 -4.211 1 98.69 226 GLY A O 1
ATOM 1676 N N . ASN A 1 227 ? 12.469 15.594 -2.578 1 98.31 227 ASN A N 1
ATOM 1677 C CA . ASN A 1 227 ? 12.484 14.32 -1.878 1 98.31 227 ASN A CA 1
ATOM 1678 C C . ASN A 1 227 ? 11.789 13.227 -2.688 1 98.31 227 ASN A C 1
ATOM 1680 O O . ASN A 1 227 ? 12.211 12.062 -2.66 1 98.31 227 ASN A O 1
ATOM 1684 N N . PHE A 1 228 ? 10.711 13.555 -3.41 1 98.75 228 PHE A N 1
ATOM 1685 C CA . PHE A 1 228 ? 10.062 12.602 -4.309 1 98.75 228 PHE A CA 1
ATOM 1686 C C . PHE A 1 228 ? 11.023 12.172 -5.414 1 98.75 228 PHE A C 1
ATOM 1688 O O . PHE A 1 228 ? 11.078 10.992 -5.77 1 98.75 228 PHE A O 1
ATOM 1695 N N . ILE A 1 229 ? 11.758 13.125 -5.949 1 98.88 229 ILE A N 1
ATOM 1696 C CA . ILE A 1 229 ? 12.711 12.852 -7.016 1 98.88 229 ILE A CA 1
ATOM 1697 C C . ILE A 1 229 ? 13.781 11.891 -6.516 1 98.88 229 ILE A C 1
ATOM 1699 O O . ILE A 1 229 ? 14.07 10.883 -7.16 1 98.88 229 ILE A O 1
ATOM 1703 N N . ILE A 1 230 ? 14.297 12.18 -5.348 1 98.75 230 ILE A N 1
ATOM 1704 C CA . ILE A 1 230 ? 15.352 11.359 -4.766 1 98.75 230 ILE A CA 1
ATOM 1705 C C . ILE A 1 230 ? 14.836 9.945 -4.516 1 98.75 230 ILE A C 1
ATOM 1707 O O . ILE A 1 230 ? 15.492 8.961 -4.875 1 98.75 230 ILE A O 1
ATOM 1711 N N . ALA A 1 231 ? 13.68 9.805 -3.93 1 98.69 231 ALA A N 1
ATOM 1712 C CA . ALA A 1 231 ? 13.109 8.508 -3.594 1 98.69 231 ALA A CA 1
ATOM 1713 C C . ALA A 1 231 ? 12.914 7.652 -4.844 1 98.69 231 ALA A C 1
ATOM 1715 O O . ALA A 1 231 ? 13.281 6.477 -4.863 1 98.69 231 ALA A O 1
ATOM 1716 N N . SER A 1 232 ? 12.359 8.25 -5.871 1 98.81 232 SER A N 1
ATOM 1717 C CA . SER A 1 232 ? 12.078 7.516 -7.098 1 98.81 232 SER A CA 1
ATOM 1718 C C . SER A 1 232 ? 13.367 7.148 -7.828 1 98.81 232 SER A C 1
ATOM 1720 O O . SER A 1 232 ? 13.469 6.066 -8.414 1 98.81 232 SER A O 1
ATOM 1722 N N . MET A 1 233 ? 14.352 8.016 -7.809 1 98.81 233 MET A N 1
ATOM 1723 C CA . MET A 1 233 ? 15.648 7.727 -8.414 1 98.81 233 MET A CA 1
ATOM 1724 C C . MET A 1 233 ? 16.344 6.566 -7.699 1 98.81 233 MET A C 1
ATOM 1726 O O . MET A 1 233 ? 16.953 5.715 -8.344 1 98.81 233 MET A O 1
ATOM 1730 N N . LEU A 1 234 ? 16.266 6.578 -6.379 1 98.81 234 LEU A N 1
ATOM 1731 C CA . LEU A 1 234 ? 16.844 5.48 -5.613 1 98.81 234 LEU A CA 1
ATOM 1732 C C . LEU A 1 234 ? 16.125 4.172 -5.902 1 98.81 234 LEU A C 1
ATOM 1734 O O . LEU A 1 234 ? 16.734 3.104 -5.898 1 98.81 234 LEU A O 1
ATOM 1738 N N . GLY A 1 235 ? 14.805 4.262 -6.129 1 98.62 235 GLY A N 1
ATOM 1739 C CA . GLY A 1 235 ? 14.078 3.086 -6.57 1 98.62 235 GLY A CA 1
ATOM 1740 C C . GLY A 1 235 ? 14.586 2.525 -7.887 1 98.62 235 GLY A C 1
ATOM 1741 O O . GLY A 1 235 ? 14.781 1.315 -8.016 1 98.62 235 GLY A O 1
ATOM 1742 N N . ALA A 1 236 ? 14.82 3.42 -8.797 1 98.75 236 ALA A N 1
ATOM 1743 C CA . ALA A 1 236 ? 15.352 3.027 -10.102 1 98.75 236 ALA A CA 1
ATOM 1744 C C . ALA A 1 236 ? 16.719 2.379 -9.969 1 98.75 236 ALA A C 1
ATOM 1746 O O . ALA A 1 236 ? 16.984 1.324 -10.555 1 98.75 236 ALA A O 1
ATOM 1747 N N . LEU A 1 237 ? 17.562 2.988 -9.195 1 98.62 237 LEU A N 1
ATOM 1748 C CA . LEU A 1 237 ? 18.906 2.477 -8.992 1 98.62 237 LEU A CA 1
ATOM 1749 C C . LEU A 1 237 ? 18.875 1.091 -8.359 1 98.62 237 LEU A C 1
ATOM 1751 O O . LEU A 1 237 ? 19.609 0.191 -8.781 1 98.62 237 LEU A O 1
ATOM 1755 N N . THR A 1 238 ? 18.094 0.969 -7.352 1 98.44 238 THR A N 1
ATOM 1756 C CA . THR A 1 238 ? 17.984 -0.306 -6.652 1 98.44 238 THR A CA 1
ATOM 1757 C C . THR A 1 238 ? 17.547 -1.413 -7.605 1 98.44 238 THR A C 1
ATOM 1759 O O . THR A 1 238 ? 18.062 -2.531 -7.547 1 98.44 238 THR A O 1
ATOM 1762 N N . GLY A 1 239 ? 16.578 -1.117 -8.469 1 98.25 239 GLY A N 1
ATOM 1763 C CA . GLY A 1 239 ? 16.125 -2.08 -9.461 1 98.25 239 GLY A CA 1
ATOM 1764 C C . GLY A 1 239 ? 17.219 -2.525 -10.406 1 98.25 239 GLY A C 1
ATOM 1765 O O . GLY A 1 239 ? 17.344 -3.713 -10.719 1 98.25 239 GLY A O 1
ATOM 1766 N N . VAL A 1 240 ? 17.984 -1.592 -10.82 1 98.12 240 VAL A N 1
ATOM 1767 C CA . VAL A 1 240 ? 19.078 -1.894 -11.742 1 98.12 240 VAL A CA 1
ATOM 1768 C C . VAL A 1 240 ? 20.109 -2.779 -11.039 1 98.12 240 VAL A C 1
ATOM 1770 O O . VAL A 1 240 ? 20.562 -3.777 -11.609 1 98.12 240 VAL A O 1
ATOM 1773 N N . LEU A 1 241 ? 20.5 -2.445 -9.828 1 98.06 241 LEU A N 1
ATOM 1774 C CA . LEU A 1 241 ? 21.438 -3.25 -9.062 1 98.06 241 LEU A CA 1
ATOM 1775 C C . LEU A 1 241 ? 20.938 -4.676 -8.883 1 98.06 241 LEU A C 1
ATOM 1777 O O . LEU A 1 241 ? 21.688 -5.633 -9.023 1 98.06 241 LEU A O 1
ATOM 1781 N N . GLU A 1 242 ? 19.688 -4.773 -8.602 1 96.62 242 GLU A N 1
ATOM 1782 C CA . GLU A 1 242 ? 19.094 -6.086 -8.367 1 96.62 242 GLU A CA 1
ATOM 1783 C C . GLU A 1 242 ? 19.078 -6.922 -9.641 1 96.62 242 GLU A C 1
ATOM 1785 O O . GLU A 1 242 ? 19.297 -8.133 -9.602 1 96.62 242 GLU A O 1
ATOM 1790 N N . ALA A 1 243 ? 18.766 -6.285 -10.719 1 97.12 243 ALA A N 1
ATOM 1791 C CA . ALA A 1 243 ? 18.766 -6.992 -12 1 97.12 243 ALA A CA 1
ATOM 1792 C C . ALA A 1 243 ? 20.141 -7.613 -12.273 1 97.12 243 ALA A C 1
ATOM 1794 O O . ALA A 1 243 ? 20.234 -8.758 -12.719 1 97.12 243 ALA A O 1
ATOM 1795 N N . PHE A 1 244 ? 21.172 -6.887 -12.023 1 97.19 244 PHE A N 1
ATOM 1796 C CA . PHE A 1 244 ? 22.531 -7.398 -12.211 1 97.19 244 PHE A CA 1
ATOM 1797 C C . PHE A 1 244 ? 22.828 -8.516 -11.219 1 97.19 244 PHE A C 1
ATOM 1799 O O . PHE A 1 244 ? 23.5 -9.484 -11.555 1 97.19 244 PHE A O 1
ATOM 1806 N N . HIS A 1 245 ? 22.344 -8.375 -10.039 1 95.81 245 HIS A N 1
ATOM 1807 C CA . HIS A 1 245 ? 22.562 -9.367 -9 1 95.81 245 HIS A CA 1
ATOM 1808 C C . HIS A 1 245 ? 21.969 -10.719 -9.391 1 95.81 245 HIS A C 1
ATOM 1810 O O . HIS A 1 245 ? 22.641 -11.75 -9.289 1 95.81 245 HIS A O 1
ATOM 1816 N N . ILE A 1 246 ? 20.75 -10.688 -9.867 1 94.56 246 ILE A N 1
ATOM 1817 C CA . ILE A 1 246 ? 20.078 -11.953 -10.148 1 94.56 246 ILE A CA 1
ATOM 1818 C C . ILE A 1 246 ? 20.297 -12.344 -11.609 1 94.56 246 ILE A C 1
ATOM 1820 O O . ILE A 1 246 ? 19.828 -13.391 -12.055 1 94.56 246 ILE A O 1
ATOM 1824 N N . ASN A 1 247 ? 20.891 -11.523 -12.359 1 95.56 247 ASN A N 1
ATOM 1825 C CA . ASN A 1 247 ? 21.234 -11.75 -13.758 1 95.56 247 ASN A CA 1
ATOM 1826 C C . ASN A 1 247 ? 19.984 -11.992 -14.602 1 95.56 247 ASN A C 1
ATOM 1828 O O . ASN A 1 247 ? 19.953 -12.914 -15.422 1 95.56 247 ASN A O 1
ATOM 1832 N N . SER A 1 248 ? 19 -11.25 -14.312 1 96.62 248 SER A N 1
ATOM 1833 C CA . SER A 1 248 ? 17.719 -11.281 -15.016 1 96.62 248 SER A CA 1
ATOM 1834 C C . SER A 1 248 ? 16.875 -10.055 -14.695 1 96.62 248 SER A C 1
ATOM 1836 O O . SER A 1 248 ? 16.984 -9.5 -13.602 1 96.62 248 SER A O 1
ATOM 1838 N N . ILE A 1 249 ? 16.203 -9.617 -15.625 1 97 249 ILE A N 1
ATOM 1839 C CA . ILE A 1 249 ? 15.242 -8.539 -15.406 1 97 249 ILE A CA 1
ATOM 1840 C C . ILE A 1 249 ? 13.828 -9.109 -15.328 1 97 249 ILE A C 1
ATOM 1842 O O . ILE A 1 249 ? 13.32 -9.672 -16.312 1 97 249 ILE A O 1
ATOM 1846 N N . GLU A 1 250 ? 13.258 -9.008 -14.211 1 95.5 250 GLU A N 1
ATOM 1847 C CA . GLU A 1 250 ? 11.969 -9.633 -13.922 1 95.5 250 GLU A CA 1
ATOM 1848 C C . GLU A 1 250 ? 10.867 -8.578 -13.789 1 95.5 250 GLU A C 1
ATOM 1850 O O . GLU A 1 250 ? 10.953 -7.691 -12.945 1 95.5 250 GLU A O 1
ATOM 1855 N N . PRO A 1 251 ? 9.789 -8.758 -14.555 1 91.81 251 PRO A N 1
ATOM 1856 C CA . PRO A 1 251 ? 8.727 -7.746 -14.508 1 91.81 251 PRO A CA 1
ATOM 1857 C C . PRO A 1 251 ? 7.996 -7.727 -13.164 1 91.81 251 PRO A C 1
ATOM 1859 O O . PRO A 1 251 ? 7.43 -6.699 -12.781 1 91.81 251 PRO A O 1
ATOM 1862 N N . LEU A 1 252 ? 7.98 -8.82 -12.477 1 86.12 252 LEU A N 1
ATOM 1863 C CA . LEU A 1 252 ? 7.25 -8.906 -11.211 1 86.12 252 LEU A CA 1
ATOM 1864 C C . LEU A 1 252 ? 8.188 -8.695 -10.031 1 86.12 252 LEU A C 1
ATOM 1866 O O . LEU A 1 252 ? 7.801 -8.922 -8.883 1 86.12 252 LEU A O 1
ATOM 1870 N N . ALA A 1 253 ? 9.352 -8.25 -10.469 1 83.88 253 ALA A N 1
ATOM 1871 C CA . ALA A 1 253 ? 10.273 -7.922 -9.391 1 83.88 253 ALA A CA 1
ATOM 1872 C C . ALA A 1 253 ? 9.82 -6.672 -8.633 1 83.88 253 ALA A C 1
ATOM 1874 O O . ALA A 1 253 ? 9.008 -5.898 -9.141 1 83.88 253 ALA A O 1
ATOM 1875 N N . GLY A 1 254 ? 10.008 -6.535 -7.32 1 85.94 254 GLY A N 1
ATOM 1876 C CA . GLY A 1 254 ? 9.68 -5.355 -6.535 1 85.94 254 GLY A CA 1
ATOM 1877 C C . GLY A 1 254 ? 8.219 -5.305 -6.117 1 85.94 254 GLY A C 1
ATOM 1878 O O . GLY A 1 254 ? 7.703 -6.262 -5.531 1 85.94 254 GLY A O 1
ATOM 1879 N N . GLY A 1 255 ? 7.578 -4.137 -6.586 1 89.69 255 GLY A N 1
ATOM 1880 C CA . GLY A 1 255 ? 6.172 -4.016 -6.246 1 89.69 255 GLY A CA 1
ATOM 1881 C C . GLY A 1 255 ? 5.938 -3.486 -4.844 1 89.69 255 GLY A C 1
ATOM 1882 O O . GLY A 1 255 ? 6.809 -2.82 -4.273 1 89.69 255 GLY A O 1
ATOM 1883 N N . SER A 1 256 ? 4.734 -3.711 -4.355 1 89.69 256 SER A N 1
ATOM 1884 C CA . SER A 1 256 ? 4.328 -3.148 -3.074 1 89.69 256 SER A CA 1
ATOM 1885 C C . SER A 1 256 ? 5.051 -3.828 -1.916 1 89.69 256 SER A C 1
ATOM 1887 O O . SER A 1 256 ? 5.324 -3.197 -0.892 1 89.69 256 SER A O 1
ATOM 1889 N N . GLY A 1 257 ? 5.441 -5.059 -2.143 1 89.44 257 GLY A N 1
ATOM 1890 C CA . GLY A 1 257 ? 6.102 -5.805 -1.083 1 89.44 257 GLY A CA 1
ATOM 1891 C C . GLY A 1 257 ? 7.395 -5.156 -0.618 1 89.44 257 GLY A C 1
ATOM 1892 O O . GLY A 1 257 ? 7.566 -4.891 0.572 1 89.44 257 GLY A O 1
ATOM 1893 N N . ILE A 1 258 ? 8.25 -4.848 -1.568 1 93.31 258 ILE A N 1
ATOM 1894 C CA . ILE A 1 258 ? 9.547 -4.297 -1.199 1 93.31 258 ILE A CA 1
ATOM 1895 C C . ILE A 1 258 ? 9.375 -2.854 -0.726 1 93.31 258 ILE A C 1
ATOM 1897 O O . ILE A 1 258 ? 10.109 -2.393 0.154 1 93.31 258 ILE A O 1
ATOM 1901 N N . MET A 1 259 ? 8.422 -2.162 -1.284 1 94.69 259 MET A N 1
ATOM 1902 C CA . MET A 1 259 ? 8.125 -0.803 -0.836 1 94.69 259 MET A CA 1
ATOM 1903 C C . MET A 1 259 ? 7.676 -0.796 0.622 1 94.69 259 MET A C 1
ATOM 1905 O O . MET A 1 259 ? 8.156 0.013 1.418 1 94.69 259 MET A O 1
ATOM 1909 N N . PHE A 1 260 ? 6.77 -1.763 1.004 1 93.62 260 PHE A N 1
ATOM 1910 C CA . PHE A 1 260 ? 6.293 -1.842 2.379 1 93.62 260 PHE A CA 1
ATOM 1911 C C . PHE A 1 260 ? 7.418 -2.254 3.32 1 93.62 260 PHE A C 1
ATOM 1913 O O . PHE A 1 260 ? 7.484 -1.79 4.461 1 93.62 260 PHE A O 1
ATOM 1920 N N . ALA A 1 261 ? 8.281 -3.102 2.844 1 94.25 261 ALA A N 1
ATOM 1921 C CA . ALA A 1 261 ? 9.43 -3.498 3.65 1 94.25 261 ALA A CA 1
ATOM 1922 C C . ALA A 1 261 ? 10.344 -2.307 3.93 1 94.25 261 ALA A C 1
ATOM 1924 O O . ALA A 1 261 ? 10.891 -2.18 5.027 1 94.25 261 ALA A O 1
ATOM 1925 N N . ALA A 1 262 ? 10.508 -1.512 2.926 1 96.56 262 ALA A N 1
ATOM 1926 C CA . ALA A 1 262 ? 11.328 -0.313 3.082 1 96.56 262 ALA A CA 1
ATOM 1927 C C . ALA A 1 262 ? 10.719 0.637 4.109 1 96.56 262 ALA A C 1
ATOM 1929 O O . ALA A 1 262 ? 11.438 1.196 4.945 1 96.56 262 ALA A O 1
ATOM 1930 N N . VAL A 1 263 ? 9.469 0.811 4.039 1 94.06 263 VAL A N 1
ATOM 1931 C CA . VAL A 1 263 ? 8.781 1.675 4.996 1 94.06 263 VAL A CA 1
ATOM 1932 C C . VAL A 1 263 ? 8.883 1.074 6.395 1 94.06 263 VAL A C 1
ATOM 1934 O O . VAL A 1 263 ? 9.125 1.79 7.367 1 94.06 263 VAL A O 1
ATOM 1937 N N . ALA A 1 264 ? 8.688 -0.224 6.449 1 93.88 264 ALA A N 1
ATOM 1938 C CA . ALA A 1 264 ? 8.805 -0.917 7.73 1 93.88 264 ALA A CA 1
ATOM 1939 C C . ALA A 1 264 ? 10.188 -0.714 8.336 1 93.88 264 ALA A C 1
ATOM 1941 O O . ALA A 1 264 ? 10.312 -0.455 9.539 1 93.88 264 ALA A O 1
ATOM 1942 N N . ALA A 1 265 ? 11.188 -0.85 7.5 1 95.75 265 ALA A N 1
ATOM 1943 C CA . ALA A 1 265 ? 12.562 -0.658 7.965 1 95.75 265 ALA A CA 1
ATOM 1944 C C . ALA A 1 265 ? 12.766 0.753 8.508 1 95.75 265 ALA A C 1
ATOM 1946 O O . ALA A 1 265 ? 13.43 0.942 9.531 1 95.75 265 ALA A O 1
ATOM 1947 N N . ALA A 1 266 ? 12.234 1.707 7.82 1 94.38 266 ALA A N 1
ATOM 1948 C CA . ALA A 1 266 ? 12.344 3.1 8.242 1 94.38 266 ALA A CA 1
ATOM 1949 C C . ALA A 1 266 ? 11.664 3.318 9.594 1 94.38 266 ALA A C 1
ATOM 1951 O O . ALA A 1 266 ? 12.211 3.982 10.477 1 94.38 266 ALA A O 1
ATOM 1952 N N . VAL A 1 267 ? 10.5 2.723 9.758 1 90 267 VAL A N 1
ATOM 1953 C CA . VAL A 1 267 ? 9.703 2.928 10.961 1 90 267 VAL A CA 1
ATOM 1954 C C . VAL A 1 267 ? 10.359 2.203 12.141 1 90 267 VAL A C 1
ATOM 1956 O O . VAL A 1 267 ? 10.508 2.777 13.219 1 90 267 VAL A O 1
ATOM 1959 N N . ILE A 1 268 ? 10.719 1.007 11.883 1 90.31 268 ILE A N 1
ATOM 1960 C CA . ILE A 1 268 ? 11.383 0.217 12.906 1 90.31 268 ILE A CA 1
ATOM 1961 C C . ILE A 1 268 ? 12.703 0.879 13.289 1 90.31 268 ILE A C 1
ATOM 1963 O O . ILE A 1 268 ? 13.102 0.864 14.461 1 90.31 268 ILE A O 1
ATOM 1967 N N . GLY A 1 269 ? 13.305 1.476 12.32 1 90.56 269 GLY A N 1
ATOM 1968 C CA . GLY A 1 269 ? 14.578 2.143 12.523 1 90.56 269 GLY A CA 1
ATOM 1969 C C . GLY A 1 269 ? 14.461 3.434 13.312 1 90.56 269 GLY A C 1
ATOM 1970 O O . GLY A 1 269 ? 15.469 4.012 13.727 1 90.56 269 GLY A O 1
ATOM 1971 N N . GLY A 1 270 ? 13.258 3.953 13.461 1 86.75 270 GLY A N 1
ATOM 1972 C CA . GLY A 1 270 ? 13.102 5.086 14.367 1 86.75 270 GLY A CA 1
ATOM 1973 C C . GLY A 1 270 ? 12.578 6.328 13.672 1 86.75 270 GLY A C 1
ATOM 1974 O O . GLY A 1 270 ? 12.508 7.402 14.281 1 86.75 270 GLY A O 1
ATOM 1975 N N . THR A 1 271 ? 12.359 6.266 12.414 1 84 271 THR A N 1
ATOM 1976 C CA . THR A 1 271 ? 11.789 7.43 11.742 1 84 271 THR A CA 1
ATOM 1977 C C . THR A 1 271 ? 10.391 7.727 12.266 1 84 271 THR A C 1
ATOM 1979 O O . THR A 1 271 ? 9.562 6.82 12.391 1 84 271 THR A O 1
ATOM 1982 N N . ALA A 1 272 ? 10.336 9.055 12.656 1 67.62 272 ALA A N 1
ATOM 1983 C CA . ALA A 1 272 ? 9.078 9.477 13.25 1 67.62 272 ALA A CA 1
ATOM 1984 C C . ALA A 1 272 ? 7.957 9.508 12.211 1 67.62 272 ALA A C 1
ATOM 1986 O O . ALA A 1 272 ? 8.188 9.867 11.055 1 67.62 272 ALA A O 1
ATOM 1987 N N . LEU A 1 273 ? 6.848 9.117 12.695 1 63.53 273 LEU A N 1
ATOM 1988 C CA . LEU A 1 273 ? 5.699 8.922 11.82 1 63.53 273 LEU A CA 1
ATOM 1989 C C . LEU A 1 273 ? 4.902 10.211 11.672 1 63.53 273 LEU A C 1
ATOM 1991 O O . LEU A 1 273 ? 4.207 10.398 10.672 1 63.53 273 LEU A O 1
ATOM 1995 N N . ALA A 1 274 ? 5.117 11.07 12.531 1 62.88 274 ALA A N 1
ATOM 1996 C CA . ALA A 1 274 ? 4.359 12.32 12.5 1 62.88 274 ALA A CA 1
ATOM 1997 C C . ALA A 1 274 ? 5.133 13.406 11.758 1 62.88 274 ALA A C 1
ATOM 1999 O O . ALA A 1 274 ? 4.68 14.555 11.68 1 62.88 274 ALA A O 1
ATOM 2000 N N . GLY A 1 275 ? 6.195 12.969 11.203 1 69.19 275 GLY A N 1
ATOM 2001 C CA . GLY A 1 275 ? 7 13.945 10.484 1 69.19 275 GLY A CA 1
ATOM 2002 C C . GLY A 1 275 ? 7.984 14.68 11.375 1 69.19 275 GLY A C 1
ATOM 2003 O O . GLY A 1 275 ? 7.902 14.594 12.602 1 69.19 275 GLY A O 1
ATOM 2004 N N . GLY A 1 276 ? 9.008 15.219 10.836 1 78.88 276 GLY A N 1
ATOM 2005 C CA . GLY A 1 276 ? 9.93 16.125 11.492 1 78.88 276 GLY A CA 1
ATOM 2006 C C . GLY A 1 276 ? 11.172 15.445 12.031 1 78.88 276 GLY A C 1
ATOM 2007 O O . GLY A 1 276 ? 12.117 16.109 12.453 1 78.88 276 GLY A O 1
ATOM 2008 N N . SER A 1 277 ? 11.086 14.156 12.078 1 84.56 277 SER A N 1
ATOM 2009 C CA . SER A 1 277 ? 12.281 13.469 12.547 1 84.56 277 SER A CA 1
ATOM 2010 C C . SER A 1 277 ? 12.445 12.117 11.867 1 84.56 277 SER A C 1
ATOM 2012 O O . SER A 1 277 ? 11.461 11.453 11.539 1 84.56 277 SER A O 1
ATOM 2014 N N . GLY A 1 278 ? 13.703 11.734 11.609 1 86.31 278 GLY A N 1
ATOM 2015 C CA . GLY A 1 278 ? 14.031 10.453 11 1 86.31 278 GLY A CA 1
ATOM 2016 C C . GLY A 1 278 ? 15.516 10.164 10.977 1 86.31 278 GLY A C 1
ATOM 2017 O O . GLY A 1 278 ? 16.328 11.031 11.297 1 86.31 278 GLY A O 1
ATOM 2018 N N . THR A 1 279 ? 15.812 8.938 10.727 1 90.31 279 THR A N 1
ATOM 2019 C CA . THR A 1 279 ? 17.203 8.5 10.711 1 90.31 279 THR A CA 1
ATOM 2020 C C . THR A 1 279 ? 17.469 7.539 9.555 1 90.31 279 THR A C 1
ATOM 2022 O O . THR A 1 279 ? 16.797 6.512 9.438 1 90.31 279 THR A O 1
ATOM 2025 N N . ILE A 1 280 ? 18.422 7.871 8.797 1 95.69 280 ILE A N 1
ATOM 2026 C CA . ILE A 1 280 ? 18.766 7.016 7.668 1 95.69 280 ILE A CA 1
ATOM 2027 C C . ILE A 1 280 ? 19.562 5.809 8.164 1 95.69 280 ILE A C 1
ATOM 2029 O O . ILE A 1 280 ? 19.328 4.684 7.715 1 95.69 280 ILE A O 1
ATOM 2033 N N . VAL A 1 281 ? 20.453 6.023 9.07 1 95.31 281 VAL A N 1
ATOM 2034 C CA . VAL A 1 281 ? 21.203 4.926 9.664 1 95.31 281 VAL A CA 1
ATOM 2035 C C . VAL A 1 281 ? 20.266 3.986 10.414 1 95.31 281 VAL A C 1
ATOM 2037 O O . VAL A 1 281 ? 20.438 2.768 10.375 1 95.31 281 VAL A O 1
ATOM 2040 N N . GLY A 1 282 ? 19.328 4.582 11.117 1 93.88 282 GLY A N 1
ATOM 2041 C CA . GLY A 1 282 ? 18.312 3.758 11.75 1 93.88 282 GLY A CA 1
ATOM 2042 C C . GLY A 1 282 ? 17.578 2.871 10.773 1 93.88 282 GLY A C 1
ATOM 2043 O O . GLY A 1 282 ? 17.297 1.703 11.07 1 93.88 282 GLY A O 1
ATOM 2044 N N . ALA A 1 283 ? 17.234 3.436 9.656 1 96.06 283 ALA A N 1
ATOM 2045 C CA . ALA A 1 283 ? 16.531 2.672 8.633 1 96.06 283 ALA A CA 1
ATOM 2046 C C . ALA A 1 283 ? 17.391 1.519 8.125 1 96.06 283 ALA A C 1
ATOM 2048 O O . ALA A 1 283 ? 16.875 0.437 7.824 1 96.06 283 ALA A O 1
ATOM 2049 N N . LEU A 1 284 ? 18.688 1.781 7.953 1 97.62 284 LEU A N 1
ATOM 2050 C CA . LEU A 1 284 ? 19.609 0.705 7.594 1 97.62 284 LEU A CA 1
ATOM 2051 C C . LEU A 1 284 ? 19.578 -0.408 8.641 1 97.62 284 LEU A C 1
ATOM 2053 O O . LEU A 1 284 ? 19.5 -1.589 8.289 1 97.62 284 LEU A O 1
ATOM 2057 N N . LEU A 1 285 ? 19.641 -0.049 9.891 1 96.19 285 LEU A N 1
ATOM 2058 C CA . LEU A 1 285 ? 19.594 -1.035 10.969 1 96.19 285 LEU A CA 1
ATOM 2059 C C . LEU A 1 285 ? 18.266 -1.781 10.953 1 96.19 285 LEU A C 1
ATOM 2061 O O . LEU A 1 285 ? 18.219 -2.98 11.234 1 96.19 285 LEU A O 1
ATOM 2065 N N . GLY A 1 286 ? 17.188 -1.014 10.68 1 95.56 286 GLY A N 1
ATOM 2066 C CA . GLY A 1 286 ? 15.914 -1.675 10.492 1 95.56 286 GLY A CA 1
ATOM 2067 C C . GLY A 1 286 ? 15.93 -2.721 9.391 1 95.56 286 GLY A C 1
ATOM 2068 O O . GLY A 1 286 ? 15.391 -3.814 9.555 1 95.56 286 GLY A O 1
ATOM 2069 N N . ALA A 1 287 ? 16.516 -2.408 8.305 1 97.62 287 ALA A N 1
ATOM 2070 C CA . ALA A 1 287 ? 16.641 -3.348 7.195 1 97.62 287 ALA A CA 1
ATOM 2071 C C . ALA A 1 287 ? 17.453 -4.574 7.605 1 97.62 287 ALA A C 1
ATOM 2073 O O . ALA A 1 287 ? 17.156 -5.695 7.195 1 97.62 287 ALA A O 1
ATOM 2074 N N . VAL A 1 288 ? 18.484 -4.332 8.359 1 97.25 288 VAL A N 1
ATOM 2075 C CA . VAL A 1 288 ? 19.312 -5.422 8.852 1 97.25 288 VAL A CA 1
ATOM 2076 C C . VAL A 1 288 ? 18.484 -6.352 9.734 1 97.25 288 VAL A C 1
ATOM 2078 O O . VAL A 1 288 ? 18.562 -7.578 9.609 1 97.25 288 VAL A O 1
ATOM 2081 N N . VAL A 1 289 ? 17.719 -5.766 10.586 1 94.69 289 VAL A N 1
ATOM 2082 C CA . VAL A 1 289 ? 16.859 -6.551 11.469 1 94.69 289 VAL A CA 1
ATOM 2083 C C . VAL A 1 289 ? 15.914 -7.41 10.633 1 94.69 289 VAL A C 1
ATOM 2085 O O . VAL A 1 289 ? 15.758 -8.609 10.891 1 94.69 289 VAL A O 1
ATOM 2088 N N . LEU A 1 290 ? 15.367 -6.801 9.641 1 94.06 290 LEU A N 1
ATOM 2089 C CA . LEU A 1 290 ? 14.445 -7.527 8.781 1 94.06 290 LEU A CA 1
ATOM 2090 C C . LEU A 1 290 ? 15.172 -8.625 8.008 1 94.06 290 LEU A C 1
ATOM 2092 O O . LEU A 1 290 ? 14.641 -9.727 7.848 1 94.06 290 LEU A O 1
ATOM 2096 N N . GLY A 1 291 ? 16.328 -8.328 7.527 1 95.31 291 GLY A N 1
ATOM 2097 C CA . GLY A 1 291 ? 17.109 -9.312 6.797 1 95.31 291 GLY A CA 1
ATOM 2098 C C . GLY A 1 291 ? 17.5 -10.508 7.645 1 95.31 291 GLY A C 1
ATOM 2099 O O . GLY A 1 291 ? 17.391 -11.656 7.199 1 95.31 291 GLY A O 1
ATOM 2100 N N . ILE A 1 292 ? 17.922 -10.25 8.844 1 94.56 292 ILE A N 1
ATOM 2101 C CA . ILE A 1 292 ? 18.312 -11.312 9.766 1 94.56 292 ILE A CA 1
ATOM 2102 C C . ILE A 1 292 ? 17.094 -12.172 10.102 1 94.56 292 ILE A C 1
ATOM 2104 O O . ILE A 1 292 ? 17.172 -13.398 10.117 1 94.56 292 ILE A O 1
ATOM 2108 N N . LEU A 1 293 ? 16.047 -11.523 10.359 1 92 293 LEU A N 1
ATOM 2109 C CA . LEU A 1 293 ? 14.828 -12.242 10.703 1 92 293 LEU A CA 1
ATOM 2110 C C . LEU A 1 293 ? 14.383 -13.141 9.562 1 92 293 LEU A C 1
ATOM 2112 O O . LEU A 1 293 ? 14.047 -14.312 9.781 1 92 293 LEU A O 1
ATOM 2116 N N . ARG A 1 294 ? 14.328 -12.555 8.391 1 92.38 294 ARG A N 1
ATOM 2117 C CA . ARG A 1 294 ? 13.891 -13.305 7.223 1 92.38 294 ARG A CA 1
ATOM 2118 C C . ARG A 1 294 ? 14.789 -14.508 6.977 1 92.38 294 ARG A C 1
ATOM 2120 O O . ARG A 1 294 ? 14.305 -15.633 6.793 1 92.38 294 ARG A O 1
ATOM 2127 N N . ASP A 1 295 ? 16.062 -14.312 6.934 1 92.44 295 ASP A N 1
ATOM 2128 C CA . ASP A 1 295 ? 17.016 -15.375 6.664 1 92.44 295 ASP A CA 1
ATOM 2129 C C . ASP A 1 295 ? 17.062 -16.375 7.809 1 92.44 295 ASP A C 1
ATOM 2131 O O . ASP A 1 295 ? 17.141 -17.594 7.574 1 92.44 295 ASP A O 1
ATOM 2135 N N . GLY A 1 296 ? 17.078 -15.898 9.008 1 91.69 296 GLY A N 1
ATOM 2136 C CA . GLY A 1 296 ? 17.125 -16.766 10.172 1 91.69 296 GLY A CA 1
ATOM 2137 C C . GLY A 1 296 ? 15.945 -17.719 10.242 1 91.69 296 GLY A C 1
ATOM 2138 O O . GLY A 1 296 ? 16.125 -18.906 10.531 1 91.69 296 GLY A O 1
ATOM 2139 N N . LEU A 1 297 ? 14.773 -17.219 10.039 1 88.94 297 LEU A N 1
ATOM 2140 C CA . LEU A 1 297 ? 13.586 -18.078 10.039 1 88.94 297 LEU A CA 1
ATOM 2141 C C . LEU A 1 297 ? 13.68 -19.141 8.945 1 88.94 297 LEU A C 1
ATOM 2143 O O . LEU A 1 297 ? 13.273 -20.281 9.148 1 88.94 297 LEU A O 1
ATOM 2147 N N . ASN A 1 298 ? 14.18 -18.703 7.832 1 87.56 298 ASN A N 1
ATOM 2148 C CA . ASN A 1 298 ? 14.375 -19.656 6.746 1 87.56 298 ASN A CA 1
ATOM 2149 C C . ASN A 1 298 ? 15.344 -20.766 7.145 1 87.56 298 ASN A C 1
ATOM 2151 O O . ASN A 1 298 ? 15.125 -21.922 6.832 1 87.56 298 ASN A O 1
ATOM 2155 N N . LEU A 1 299 ? 16.359 -20.422 7.816 1 89.44 299 LEU A N 1
ATOM 2156 C CA . LEU A 1 299 ? 17.391 -21.375 8.211 1 89.44 299 LEU A CA 1
ATOM 2157 C C . LEU A 1 299 ? 16.859 -22.391 9.203 1 89.44 299 LEU A C 1
ATOM 2159 O O . LEU A 1 299 ? 17.281 -23.547 9.203 1 89.44 299 LEU A O 1
ATOM 2163 N N . ILE A 1 300 ? 15.969 -21.984 9.969 1 87.56 300 ILE A N 1
ATOM 2164 C CA . ILE A 1 300 ? 15.484 -22.922 10.977 1 87.56 300 ILE A CA 1
ATOM 2165 C C . ILE A 1 300 ? 14.203 -23.594 10.492 1 87.56 300 ILE A C 1
ATOM 2167 O O . ILE A 1 300 ? 13.492 -24.219 11.273 1 87.56 300 ILE A O 1
ATOM 2171 N N . GLY A 1 301 ? 13.828 -23.344 9.234 1 81.5 301 GLY A N 1
ATOM 2172 C CA . GLY A 1 301 ? 12.758 -24.078 8.586 1 81.5 301 GLY A CA 1
ATOM 2173 C C . GLY A 1 301 ? 11.383 -23.484 8.812 1 81.5 301 GLY A C 1
ATOM 2174 O O . GLY A 1 301 ? 10.367 -24.172 8.703 1 81.5 301 GLY A O 1
ATOM 2175 N N . VAL A 1 302 ? 11.406 -22.375 9.344 1 75.88 302 VAL A N 1
ATOM 2176 C CA . VAL A 1 302 ? 10.117 -21.719 9.539 1 75.88 302 VAL A CA 1
ATOM 2177 C C . VAL A 1 302 ? 9.719 -20.953 8.281 1 75.88 302 VAL A C 1
ATOM 2179 O O . VAL A 1 302 ? 10.523 -20.188 7.73 1 75.88 302 VAL A O 1
ATOM 2182 N N . ASN A 1 303 ? 8.594 -21.297 7.777 1 69.81 303 ASN A N 1
ATOM 2183 C CA . ASN A 1 303 ? 8.109 -20.734 6.516 1 69.81 303 ASN A CA 1
ATOM 2184 C C . ASN A 1 303 ? 7.973 -19.219 6.59 1 69.81 303 ASN A C 1
ATOM 2186 O O . ASN A 1 303 ? 7.875 -18.656 7.68 1 69.81 303 ASN A O 1
ATOM 2190 N N . ALA A 1 304 ? 8.094 -18.594 5.535 1 67.31 304 ALA A N 1
ATOM 2191 C CA . ALA A 1 304 ? 7.934 -17.172 5.285 1 67.31 304 ALA A CA 1
ATOM 2192 C C . ALA A 1 304 ? 6.641 -16.641 5.902 1 67.31 304 ALA A C 1
ATOM 2194 O O . ALA A 1 304 ? 6.512 -15.438 6.16 1 67.31 304 ALA A O 1
ATOM 2195 N N . ASP A 1 305 ? 5.918 -17.531 6.398 1 71.19 305 ASP A N 1
ATOM 2196 C CA . ASP A 1 305 ? 4.609 -17.141 6.926 1 71.19 305 ASP A CA 1
ATOM 2197 C C . ASP A 1 305 ? 4.75 -16.422 8.266 1 71.19 305 ASP A C 1
ATOM 2199 O O . ASP A 1 305 ? 4.043 -15.453 8.531 1 71.19 305 ASP A O 1
ATOM 2203 N N . ARG A 1 306 ? 5.668 -16.875 9.031 1 81.19 306 ARG A N 1
ATOM 2204 C CA . ARG A 1 306 ? 5.848 -16.281 10.359 1 81.19 306 ARG A CA 1
ATOM 2205 C C . ARG A 1 306 ? 6.566 -14.945 10.273 1 81.19 306 ARG A C 1
ATOM 2207 O O . ARG A 1 306 ? 6.527 -14.156 11.219 1 81.19 306 ARG A O 1
ATOM 2214 N N . PHE A 1 307 ? 7.184 -14.711 9.172 1 85 307 PHE A N 1
ATOM 2215 C CA . PHE A 1 307 ? 7.898 -13.453 8.977 1 85 307 PHE A CA 1
ATOM 2216 C C . PHE A 1 307 ? 6.941 -12.273 9.062 1 85 307 PHE A C 1
ATOM 2218 O O . PHE A 1 307 ? 7.188 -11.32 9.812 1 85 307 PHE A O 1
ATOM 2225 N N . ASP A 1 308 ? 5.836 -12.375 8.406 1 86.56 308 ASP A N 1
ATOM 2226 C CA . ASP A 1 308 ? 4.883 -11.266 8.375 1 86.56 308 ASP A CA 1
ATOM 2227 C C . ASP A 1 308 ? 4.27 -11.039 9.758 1 86.56 308 ASP A C 1
ATOM 2229 O O . ASP A 1 308 ? 4.012 -9.898 10.148 1 86.56 308 ASP A O 1
ATOM 2233 N N . LEU A 1 309 ? 4.082 -12.094 10.414 1 88.75 309 LEU A N 1
ATOM 2234 C CA . LEU A 1 309 ? 3.537 -11.984 11.766 1 88.75 309 LEU A CA 1
ATOM 2235 C C . LEU A 1 309 ? 4.477 -11.188 12.664 1 88.75 309 LEU A C 1
ATOM 2237 O O . LEU A 1 309 ? 4.055 -10.227 13.312 1 88.75 309 LEU A O 1
ATOM 2241 N N . ILE A 1 310 ? 5.691 -11.562 12.641 1 88 310 ILE A N 1
ATOM 2242 C CA . ILE A 1 310 ? 6.688 -10.914 13.484 1 88 310 ILE A CA 1
ATOM 2243 C C . ILE A 1 310 ? 6.898 -9.477 13.016 1 88 310 ILE A C 1
ATOM 2245 O O . ILE A 1 310 ? 7 -8.555 13.836 1 88 310 ILE A O 1
ATOM 2249 N N . LEU A 1 311 ? 6.922 -9.289 11.727 1 88.06 311 LEU A N 1
ATOM 2250 C CA . LEU A 1 311 ? 7.082 -7.949 11.164 1 88.06 311 LEU A CA 1
ATOM 2251 C C . LEU A 1 311 ? 5.938 -7.035 11.586 1 88.06 311 LEU A C 1
ATOM 2253 O O . LEU A 1 311 ? 6.164 -5.883 11.969 1 88.06 311 LEU A O 1
ATOM 2257 N N . GLY A 1 312 ? 4.738 -7.555 11.523 1 89.88 312 GLY A N 1
ATOM 2258 C CA . GLY A 1 312 ? 3.594 -6.781 11.969 1 89.88 312 GLY A CA 1
ATOM 2259 C C . GLY A 1 312 ? 3.672 -6.383 13.43 1 89.88 312 GLY A C 1
ATOM 2260 O O . GLY A 1 312 ? 3.453 -5.223 13.781 1 89.88 312 GLY A O 1
ATOM 2261 N N . ILE A 1 313 ? 4.062 -7.32 14.258 1 90.75 313 ILE A N 1
ATOM 2262 C CA . ILE A 1 313 ? 4.23 -7.059 15.68 1 90.75 313 ILE A CA 1
ATOM 2263 C C . ILE A 1 313 ? 5.332 -6.02 15.891 1 90.75 313 ILE A C 1
ATOM 2265 O O . ILE A 1 313 ? 5.168 -5.086 16.672 1 90.75 313 ILE A O 1
ATOM 2269 N N . ALA A 1 314 ? 6.387 -6.211 15.148 1 86.69 314 ALA A N 1
ATOM 2270 C CA . ALA A 1 314 ? 7.531 -5.312 15.273 1 86.69 314 ALA A CA 1
ATOM 2271 C C . ALA A 1 314 ? 7.152 -3.883 14.906 1 86.69 314 ALA A C 1
ATOM 2273 O O . ALA A 1 314 ? 7.539 -2.936 15.594 1 86.69 314 ALA A O 1
ATOM 2274 N N . ILE A 1 315 ? 6.453 -3.711 13.844 1 86.19 315 ILE A N 1
ATOM 2275 C CA . ILE A 1 315 ? 6.051 -2.379 13.406 1 86.19 315 ILE A CA 1
ATOM 2276 C C . ILE A 1 315 ? 5.145 -1.742 14.461 1 86.19 315 ILE A C 1
ATOM 2278 O O . ILE A 1 315 ? 5.371 -0.604 14.875 1 86.19 315 ILE A O 1
ATOM 2282 N N . LEU A 1 316 ? 4.191 -2.473 14.883 1 86 316 LEU A N 1
ATOM 2283 C CA . LEU A 1 316 ? 3.229 -1.948 15.844 1 86 316 LEU A CA 1
ATOM 2284 C C . LEU A 1 316 ? 3.904 -1.63 17.172 1 86 316 LEU A C 1
ATOM 2286 O O . LEU A 1 316 ? 3.621 -0.599 17.781 1 86 316 LEU A O 1
ATOM 2290 N N . LEU A 1 317 ? 4.789 -2.49 17.594 1 85.88 317 LEU A N 1
ATOM 2291 C CA . LEU A 1 317 ? 5.527 -2.244 18.828 1 85.88 317 LEU A CA 1
ATOM 2292 C C . LEU A 1 317 ? 6.445 -1.037 18.672 1 85.88 317 LEU A C 1
ATOM 2294 O O . LEU A 1 317 ? 6.574 -0.232 19.594 1 85.88 317 LEU A O 1
ATOM 2298 N N . ALA A 1 318 ? 7.109 -0.97 17.562 1 81.62 318 ALA A N 1
ATOM 2299 C CA . ALA A 1 318 ? 8 0.157 17.297 1 81.62 318 ALA A CA 1
ATOM 2300 C C . ALA A 1 318 ? 7.238 1.479 17.344 1 81.62 318 ALA A C 1
ATOM 2302 O O . ALA A 1 318 ? 7.75 2.484 17.844 1 81.62 318 ALA A O 1
ATOM 2303 N N . MET A 1 319 ? 6.066 1.48 16.828 1 80.38 319 MET A N 1
ATOM 2304 C CA . MET A 1 319 ? 5.238 2.684 16.844 1 80.38 319 MET A CA 1
ATOM 2305 C C . MET A 1 319 ? 4.898 3.105 18.266 1 80.38 319 MET A C 1
ATOM 2307 O O . MET A 1 319 ? 5 4.285 18.609 1 80.38 319 MET A O 1
ATOM 2311 N N . VAL A 1 320 ? 4.547 2.16 19.047 1 79.62 320 VAL A N 1
ATOM 2312 C CA . VAL A 1 320 ? 4.176 2.43 20.422 1 79.62 320 VAL A CA 1
ATOM 2313 C C . VAL A 1 320 ? 5.391 2.93 21.203 1 79.62 320 VAL A C 1
ATOM 2315 O O . VAL A 1 320 ? 5.301 3.898 21.953 1 79.62 320 VAL A O 1
ATOM 2318 N N . LEU A 1 321 ? 6.461 2.316 20.953 1 78.12 321 LEU A N 1
ATOM 2319 C CA . LEU A 1 321 ? 7.684 2.668 21.672 1 78.12 321 LEU A CA 1
ATOM 2320 C C . LEU A 1 321 ? 8.188 4.043 21.234 1 78.12 321 LEU A C 1
ATOM 2322 O O . LEU A 1 321 ? 8.664 4.82 22.078 1 78.12 321 LEU A O 1
ATOM 2326 N N . ASN A 1 322 ? 8.125 4.297 19.953 1 74.19 322 ASN A N 1
ATOM 2327 C CA . ASN A 1 322 ? 8.586 5.586 19.438 1 74.19 322 ASN A CA 1
ATOM 2328 C C . ASN A 1 322 ? 7.77 6.738 20.031 1 74.19 322 ASN A C 1
ATOM 2330 O O . ASN A 1 322 ? 8.32 7.793 20.344 1 74.19 322 ASN A O 1
ATOM 2334 N N . VAL A 1 323 ? 6.535 6.539 20.188 1 73.5 323 VAL A N 1
ATOM 2335 C CA . VAL A 1 323 ? 5.66 7.57 20.734 1 73.5 323 VAL A CA 1
ATOM 2336 C C . VAL A 1 323 ? 5.93 7.738 22.234 1 73.5 323 VAL A C 1
ATOM 2338 O O . VAL A 1 323 ? 5.996 8.859 22.734 1 73.5 323 VAL A O 1
ATOM 2341 N N . TYR A 1 324 ? 6.066 6.625 22.875 1 73.88 324 TYR A N 1
ATOM 2342 C CA . TYR A 1 324 ? 6.305 6.645 24.312 1 73.88 324 TYR A CA 1
ATOM 2343 C C . TYR A 1 324 ? 7.633 7.32 24.641 1 73.88 324 TYR A C 1
ATOM 2345 O O . TYR A 1 324 ? 7.715 8.125 25.578 1 73.88 324 TYR A O 1
ATOM 2353 N N . LEU A 1 325 ? 8.586 7.047 23.906 1 70.19 325 LEU A N 1
ATOM 2354 C CA . LEU A 1 325 ? 9.906 7.625 24.141 1 70.19 325 LEU A CA 1
ATOM 2355 C C . LEU A 1 325 ? 9.906 9.117 23.828 1 70.19 325 LEU A C 1
ATOM 2357 O O . LEU A 1 325 ? 10.586 9.898 24.5 1 70.19 325 LEU A O 1
ATOM 2361 N N . ALA A 1 326 ? 9.211 9.477 22.812 1 68.88 326 ALA A N 1
ATOM 2362 C CA . ALA A 1 326 ? 9.094 10.891 22.469 1 68.88 326 ALA A CA 1
ATOM 2363 C C . ALA A 1 326 ? 8.398 11.672 23.578 1 68.88 326 ALA A C 1
ATOM 2365 O O . ALA A 1 326 ? 8.773 12.812 23.875 1 68.88 326 ALA A O 1
ATOM 2366 N N . ARG A 1 327 ? 7.43 11.031 24.219 1 70.38 327 ARG A N 1
ATOM 2367 C CA . ARG A 1 327 ? 6.699 11.672 25.297 1 70.38 327 ARG A CA 1
ATOM 2368 C C . ARG A 1 327 ? 7.566 11.797 26.547 1 70.38 327 ARG A C 1
ATOM 2370 O O . ARG A 1 327 ? 7.492 12.797 27.266 1 70.38 327 ARG A O 1
ATOM 2377 N N . LEU A 1 328 ? 8.305 10.812 26.812 1 63.69 328 LEU A N 1
ATOM 2378 C CA . LEU A 1 328 ? 9.172 10.836 27.984 1 63.69 328 LEU A CA 1
ATOM 2379 C C . LEU A 1 328 ? 10.234 11.922 27.844 1 63.69 328 LEU A C 1
ATOM 2381 O O . LEU A 1 328 ? 10.609 12.555 28.844 1 63.69 328 LEU A O 1
ATOM 2385 N N . ARG A 1 329 ? 10.578 12.164 26.734 1 59.38 329 ARG A N 1
ATOM 2386 C CA . ARG A 1 329 ? 11.633 13.141 26.5 1 59.38 329 ARG A CA 1
ATOM 2387 C C . ARG A 1 329 ? 11.102 14.562 26.625 1 59.38 329 ARG A C 1
ATOM 2389 O O . ARG A 1 329 ? 11.82 15.461 27.062 1 59.38 329 ARG A O 1
ATOM 2396 N N . THR A 1 330 ? 10.008 14.672 26.047 1 56.91 330 THR A N 1
ATOM 2397 C CA . THR A 1 330 ? 9.406 16 26.219 1 56.91 330 THR A CA 1
ATOM 2398 C C . THR A 1 330 ? 9.156 16.297 27.688 1 56.91 330 THR A C 1
ATOM 2400 O O . THR A 1 330 ? 9.289 17.438 28.141 1 56.91 330 THR A O 1
ATOM 2403 N N . LYS A 1 331 ? 8.805 15.328 28.422 1 57.28 331 LYS A N 1
ATOM 2404 C CA . LYS A 1 331 ? 8.547 15.5 29.844 1 57.28 331 LYS A CA 1
ATOM 2405 C C . LYS A 1 331 ? 9.852 15.703 30.609 1 57.28 331 LYS A C 1
ATOM 2407 O O . LYS A 1 331 ? 9.891 16.453 31.594 1 57.28 331 LYS A O 1
ATOM 2412 N N . GLY A 1 332 ? 10.75 14.922 30.172 1 49.34 332 GLY A N 1
ATOM 2413 C CA . GLY A 1 332 ? 12.016 15.055 30.891 1 49.34 332 GLY A CA 1
ATOM 2414 C C . GLY A 1 332 ? 12.695 16.391 30.656 1 49.34 332 GLY A C 1
ATOM 2415 O O . GLY A 1 332 ? 13.508 16.828 31.469 1 49.34 332 GLY A O 1
ATOM 2416 N N . SER A 1 333 ? 12.57 16.891 29.453 1 46.78 333 SER A N 1
ATOM 2417 C CA . SER A 1 333 ? 13.195 18.188 29.234 1 46.78 333 SER A CA 1
ATOM 2418 C C . SER A 1 333 ? 12.484 19.281 30.031 1 46.78 333 SER A C 1
ATOM 2420 O O . SER A 1 333 ? 13 20.391 30.172 1 46.78 333 SER A O 1
ATOM 2422 N N . LEU A 1 334 ? 11.25 19.156 30.328 1 42.25 334 LEU A N 1
ATOM 2423 C CA . LEU A 1 334 ? 10.555 20.156 31.141 1 42.25 334 LEU A CA 1
ATOM 2424 C C . LEU A 1 334 ? 10.969 20.031 32.625 1 42.25 334 LEU A C 1
ATOM 2426 O O . LEU A 1 334 ? 10.641 20.891 33.438 1 42.25 334 LEU A O 1
ATOM 2430 N N . ARG A 1 335 ? 11.734 19 32.969 1 37.69 335 ARG A N 1
ATOM 2431 C CA . ARG A 1 335 ? 12.281 19.094 34.312 1 37.69 335 ARG A CA 1
ATOM 2432 C C . ARG A 1 335 ? 13.727 19.578 34.281 1 37.69 335 ARG A C 1
ATOM 2434 O O . ARG A 1 335 ? 14.523 19.141 33.469 1 37.69 335 ARG A O 1
ATOM 2441 N N . MET B 1 1 ? -51.531 41.906 24.172 1 35.12 1 MET B N 1
ATOM 2442 C CA . MET B 1 1 ? -50.531 42.219 23.156 1 35.12 1 MET B CA 1
ATOM 2443 C C . MET B 1 1 ? -49.594 41.062 22.906 1 35.12 1 MET B C 1
ATOM 2445 O O . MET B 1 1 ? -48.719 40.781 23.734 1 35.12 1 MET B O 1
ATOM 2449 N N . SER B 1 2 ? -50 39.938 22.219 1 42.59 2 SER B N 1
ATOM 2450 C CA . SER B 1 2 ? -49.438 38.656 21.844 1 42.59 2 SER B CA 1
ATOM 2451 C C . SER B 1 2 ? -48.25 38.844 20.906 1 42.59 2 SER B C 1
ATOM 2453 O O . SER B 1 2 ? -48.406 39.312 19.766 1 42.59 2 SER B O 1
ATOM 2455 N N . THR B 1 3 ? -47.094 39.188 21.406 1 42.44 3 THR B N 1
ATOM 2456 C CA . THR B 1 3 ? -45.875 39.219 20.625 1 42.44 3 THR B CA 1
ATOM 2457 C C . THR B 1 3 ? -45.625 37.906 19.922 1 42.44 3 THR B C 1
ATOM 2459 O O . THR B 1 3 ? -45.312 36.875 20.578 1 42.44 3 THR B O 1
ATOM 2462 N N . THR B 1 4 ? -46.219 37.656 18.766 1 43.25 4 THR B N 1
ATOM 2463 C CA . THR B 1 4 ? -45.875 36.562 17.828 1 43.25 4 THR B CA 1
ATOM 2464 C C . THR B 1 4 ? -44.406 36.594 17.5 1 43.25 4 THR B C 1
ATOM 2466 O O . THR B 1 4 ? -43.906 37.5 16.844 1 43.25 4 THR B O 1
ATOM 2469 N N . THR B 1 5 ? -43.531 36.062 18.328 1 45.38 5 THR B N 1
ATOM 2470 C CA . THR B 1 5 ? -42.125 35.812 17.969 1 45.38 5 THR B CA 1
ATOM 2471 C C . THR B 1 5 ? -42.031 35.031 16.672 1 45.38 5 THR B C 1
ATOM 2473 O O . THR B 1 5 ? -42.406 33.844 16.641 1 45.38 5 THR B O 1
ATOM 2476 N N . THR B 1 6 ? -42.188 35.656 15.539 1 41.12 6 THR B N 1
ATOM 2477 C CA . THR B 1 6 ? -41.875 35 14.266 1 41.12 6 THR B CA 1
ATOM 2478 C C . THR B 1 6 ? -40.5 34.344 14.305 1 41.12 6 THR B C 1
ATOM 2480 O O . THR B 1 6 ? -39.469 35.062 14.445 1 41.12 6 THR B O 1
ATOM 2483 N N . VAL B 1 7 ? -40.406 33.125 14.695 1 45.53 7 VAL B N 1
ATOM 2484 C CA . VAL B 1 7 ? -39.219 32.312 14.516 1 45.53 7 VAL B CA 1
ATOM 2485 C C . VAL B 1 7 ? -38.719 32.438 13.07 1 45.53 7 VAL B C 1
ATOM 2487 O O . VAL B 1 7 ? -39.438 32 12.148 1 45.53 7 VAL B O 1
ATOM 2490 N N . THR B 1 8 ? -37.906 33.406 12.672 1 42.5 8 THR B N 1
ATOM 2491 C CA . THR B 1 8 ? -37.188 33.438 11.398 1 42.5 8 THR B CA 1
ATOM 2492 C C . THR B 1 8 ? -36.594 32.094 11.055 1 42.5 8 THR B C 1
ATOM 2494 O O . THR B 1 8 ? -35.812 31.547 11.82 1 42.5 8 THR B O 1
ATOM 2497 N N . ALA B 1 9 ? -37.281 31.328 10.211 1 43.59 9 ALA B N 1
ATOM 2498 C CA . ALA B 1 9 ? -36.781 30.094 9.617 1 43.59 9 ALA B CA 1
ATOM 2499 C C . ALA B 1 9 ? -35.281 30.203 9.266 1 43.59 9 ALA B C 1
ATOM 2501 O O . ALA B 1 9 ? -34.875 31.219 8.688 1 43.59 9 ALA B O 1
ATOM 2502 N N . ALA B 1 10 ? -34.469 29.5 9.93 1 43.97 10 ALA B N 1
ATOM 2503 C CA . ALA B 1 10 ? -33.062 29.359 9.539 1 43.97 10 ALA B CA 1
ATOM 2504 C C . ALA B 1 10 ? -32.906 29.188 8.031 1 43.97 10 ALA B C 1
ATOM 2506 O O . ALA B 1 10 ? -33.719 28.516 7.398 1 43.97 10 ALA B O 1
ATOM 2507 N N . PRO B 1 11 ? -32.281 30.172 7.309 1 40.47 11 PRO B N 1
ATOM 2508 C CA . PRO B 1 11 ? -32.125 29.984 5.859 1 40.47 11 PRO B CA 1
ATOM 2509 C C . PRO B 1 11 ? -31.812 28.547 5.469 1 40.47 11 PRO B C 1
ATOM 2511 O O . PRO B 1 11 ? -31.219 27.797 6.25 1 40.47 11 PRO B O 1
ATOM 2514 N N . PRO B 1 12 ? -32.625 28.016 4.57 1 42.31 12 PRO B N 1
ATOM 2515 C CA . PRO B 1 12 ? -32.281 26.672 4.102 1 42.31 12 PRO B CA 1
ATOM 2516 C C . PRO B 1 12 ? -30.781 26.469 3.924 1 42.31 12 PRO B C 1
ATOM 2518 O O . PRO B 1 12 ? -30.062 27.422 3.561 1 42.31 12 PRO B O 1
ATOM 2521 N N . ASN B 1 13 ? -30.125 25.703 4.672 1 41.84 13 ASN B N 1
ATOM 2522 C CA . ASN B 1 13 ? -28.703 25.375 4.609 1 41.84 13 ASN B CA 1
ATOM 2523 C C . ASN B 1 13 ? -28.219 25.266 3.166 1 41.84 13 ASN B C 1
ATOM 2525 O O . ASN B 1 13 ? -28.5 24.297 2.479 1 41.84 13 ASN B O 1
ATOM 2529 N N . ARG B 1 14 ? -28.094 26.375 2.424 1 41.25 14 ARG B N 1
ATOM 2530 C CA . ARG B 1 14 ? -27.547 26.578 1.089 1 41.25 14 ARG B CA 1
ATOM 2531 C C . ARG B 1 14 ? -26.312 25.688 0.859 1 41.25 14 ARG B C 1
ATOM 2533 O O . ARG B 1 14 ? -25.812 25.609 -0.259 1 41.25 14 ARG B O 1
ATOM 2540 N N . TRP B 1 15 ? -25.672 25.281 1.891 1 43.72 15 TRP B N 1
ATOM 2541 C CA . TRP B 1 15 ? -24.484 24.469 1.726 1 43.72 15 TRP B CA 1
ATOM 2542 C C . TRP B 1 15 ? -24.812 23.141 1.062 1 43.72 15 TRP B C 1
ATOM 2544 O O . TRP B 1 15 ? -23.969 22.531 0.393 1 43.72 15 TRP B O 1
ATOM 2554 N N . ARG B 1 16 ? -26.141 22.734 1.26 1 47.97 16 ARG B N 1
ATOM 2555 C CA . ARG B 1 16 ? -26.578 21.438 0.731 1 47.97 16 ARG B CA 1
ATOM 2556 C C . ARG B 1 16 ? -26.719 21.484 -0.786 1 47.97 16 ARG B C 1
ATOM 2558 O O . ARG B 1 16 ? -26.5 20.484 -1.469 1 47.97 16 ARG B O 1
ATOM 2565 N N . GLY B 1 17 ? -27.078 22.688 -1.272 1 48.03 17 GLY B N 1
ATOM 2566 C CA . GLY B 1 17 ? -27.422 22.75 -2.688 1 48.03 17 GLY B CA 1
ATOM 2567 C C . GLY B 1 17 ? -26.203 22.625 -3.588 1 48.03 17 GLY B C 1
ATOM 2568 O O . GLY B 1 17 ? -26.219 21.859 -4.555 1 48.03 17 GLY B O 1
ATOM 2569 N N . GLY B 1 18 ? -25.188 23.406 -3.322 1 47.38 18 GLY B N 1
ATOM 2570 C CA . GLY B 1 18 ? -24 23.406 -4.164 1 47.38 18 GLY B CA 1
ATOM 2571 C C . GLY B 1 18 ? -23.203 22.125 -4.074 1 47.38 18 GLY B C 1
ATOM 2572 O O . GLY B 1 18 ? -22.75 21.594 -5.094 1 47.38 18 GLY B O 1
ATOM 2573 N N . PHE B 1 19 ? -23.047 21.641 -2.824 1 54.34 19 PHE B N 1
ATOM 2574 C CA . PHE B 1 19 ? -22.344 20.391 -2.617 1 54.34 19 PHE B CA 1
ATOM 2575 C C . PHE B 1 19 ? -23.094 19.219 -3.244 1 54.34 19 PHE B C 1
ATOM 2577 O O . PHE B 1 19 ? -22.5 18.328 -3.83 1 54.34 19 PHE B O 1
ATOM 2584 N N . GLY B 1 20 ? -24.469 19.375 -3.141 1 59.69 20 GLY B N 1
ATOM 2585 C CA . GLY B 1 20 ? -25.312 18.375 -3.758 1 59.69 20 GLY B CA 1
ATOM 2586 C C . GLY B 1 20 ? -25.219 18.359 -5.273 1 59.69 20 GLY B C 1
ATOM 2587 O O . GLY B 1 20 ? -25.188 17.281 -5.887 1 59.69 20 GLY B O 1
ATOM 2588 N N . ARG B 1 21 ? -25.047 19.516 -5.816 1 58.97 21 ARG B N 1
ATOM 2589 C CA . ARG B 1 21 ? -24.922 19.625 -7.27 1 58.97 21 ARG B CA 1
ATOM 2590 C C . ARG B 1 21 ? -23.578 19.109 -7.75 1 58.97 21 ARG B C 1
ATOM 2592 O O . ARG B 1 21 ? -23.5 18.438 -8.789 1 58.97 21 ARG B O 1
ATOM 2599 N N . LEU B 1 22 ? -22.547 19.375 -6.961 1 56.47 22 LEU B N 1
ATOM 2600 C CA . LEU B 1 22 ? -21.203 18.922 -7.316 1 56.47 22 LEU B CA 1
ATOM 2601 C C . LEU B 1 22 ? -21.109 17.406 -7.277 1 56.47 22 LEU B C 1
ATOM 2603 O O . LEU B 1 22 ? -20.531 16.797 -8.188 1 56.47 22 LEU B O 1
ATOM 2607 N N . LEU B 1 23 ? -21.594 16.953 -6.316 1 62.16 23 LEU B N 1
ATOM 2608 C CA . LEU B 1 23 ? -21.594 15.492 -6.168 1 62.16 23 LEU B CA 1
ATOM 2609 C C . LEU B 1 23 ? -22.391 14.836 -7.281 1 62.16 23 LEU B C 1
ATOM 2611 O O . LEU B 1 23 ? -22 13.797 -7.812 1 62.16 23 LEU B O 1
ATOM 2615 N N . ARG B 1 24 ? -23.312 15.562 -7.668 1 66.94 24 ARG B N 1
ATOM 2616 C CA . ARG B 1 24 ? -24.156 15.031 -8.734 1 66.94 24 ARG B CA 1
ATOM 2617 C C . ARG B 1 24 ? -23.422 15.055 -10.07 1 66.94 24 ARG B C 1
ATOM 2619 O O . ARG B 1 24 ? -23.562 14.133 -10.875 1 66.94 24 ARG B O 1
ATOM 2626 N N . PHE B 1 25 ? -22.594 16.062 -10.117 1 67.38 25 PHE B N 1
ATOM 2627 C CA . PHE B 1 25 ? -21.859 16.203 -11.375 1 67.38 25 PHE B CA 1
ATOM 2628 C C . PHE B 1 25 ? -20.734 15.172 -11.453 1 67.38 25 PHE B C 1
ATOM 2630 O O . PHE B 1 25 ? -20.484 14.586 -12.516 1 67.38 25 PHE B O 1
ATOM 2637 N N . ARG B 1 26 ? -20.094 14.938 -10.32 1 74.19 26 ARG B N 1
ATOM 2638 C CA . ARG B 1 26 ? -19.016 13.961 -10.289 1 74.19 26 ARG B CA 1
ATOM 2639 C C . ARG B 1 26 ? -19.531 12.555 -10.547 1 74.19 26 ARG B C 1
ATOM 2641 O O . ARG B 1 26 ? -18.953 11.797 -11.328 1 74.19 26 ARG B O 1
ATOM 2648 N N . GLU B 1 27 ? -20.578 12.336 -9.977 1 81.06 27 GLU B N 1
ATOM 2649 C CA . GLU B 1 27 ? -21.219 11.039 -10.18 1 81.06 27 GLU B CA 1
ATOM 2650 C C . GLU B 1 27 ? -21.688 10.875 -11.625 1 81.06 27 GLU B C 1
ATOM 2652 O O . GLU B 1 27 ? -21.562 9.789 -12.203 1 81.06 27 GLU B O 1
ATOM 2657 N N . ALA B 1 28 ? -22.109 11.969 -12.211 1 83.75 28 ALA B N 1
ATOM 2658 C CA . ALA B 1 28 ? -22.594 11.93 -13.594 1 83.75 28 ALA B CA 1
ATOM 2659 C C . ALA B 1 28 ? -21.438 11.68 -14.562 1 83.75 28 ALA B C 1
ATOM 2661 O O . ALA B 1 28 ? -21.594 10.945 -15.539 1 83.75 28 ALA B O 1
ATOM 2662 N N . SER B 1 29 ? -20.328 12.305 -14.266 1 82.88 29 SER B N 1
ATOM 2663 C CA . SER B 1 29 ? -19.172 12.133 -15.148 1 82.88 29 SER B CA 1
ATOM 2664 C C . SER B 1 29 ? -18.672 10.695 -15.133 1 82.88 29 SER B C 1
ATOM 2666 O O . SER B 1 29 ? -18.344 10.133 -16.172 1 82.88 29 SER B O 1
ATOM 2668 N N . ILE B 1 30 ? -18.672 10.102 -13.961 1 87.12 30 ILE B N 1
ATOM 2669 C CA . ILE B 1 30 ? -18.172 8.734 -13.859 1 87.12 30 ILE B CA 1
ATOM 2670 C C . ILE B 1 30 ? -19.188 7.766 -14.461 1 87.12 30 ILE B C 1
ATOM 2672 O O . ILE B 1 30 ? -18.812 6.754 -15.062 1 87.12 30 ILE B O 1
ATOM 2676 N N . LEU B 1 31 ? -20.422 8.109 -14.312 1 90.06 31 LEU B N 1
ATOM 2677 C CA . LEU B 1 31 ? -21.453 7.301 -14.938 1 90.06 31 LEU B CA 1
ATOM 2678 C C . LEU B 1 31 ? -21.312 7.324 -16.453 1 90.06 31 LEU B C 1
ATOM 2680 O O . LEU B 1 31 ? -21.5 6.301 -17.125 1 90.06 31 LEU B O 1
ATOM 2684 N N . LEU B 1 32 ? -20.984 8.469 -17.016 1 90.31 32 LEU B N 1
ATOM 2685 C CA . LEU B 1 32 ? -20.781 8.594 -18.453 1 90.31 32 LEU B CA 1
ATOM 2686 C C . LEU B 1 32 ? -19.609 7.738 -18.906 1 90.31 32 LEU B C 1
ATOM 2688 O O . LEU B 1 32 ? -19.656 7.133 -19.984 1 90.31 32 LEU B O 1
ATOM 2692 N N . VAL B 1 33 ? -18.594 7.723 -18.078 1 89.06 33 VAL B N 1
ATOM 2693 C CA . VAL B 1 33 ? -17.438 6.898 -18.406 1 89.06 33 VAL B CA 1
ATOM 2694 C C . VAL B 1 33 ? -17.828 5.422 -18.391 1 89.06 33 VAL B C 1
ATOM 2696 O O . VAL B 1 33 ? -17.453 4.66 -19.266 1 89.06 33 VAL B O 1
ATOM 2699 N N . ALA B 1 34 ? -18.594 5.051 -17.406 1 92.38 34 ALA B N 1
ATOM 2700 C CA . ALA B 1 34 ? -19.031 3.664 -17.297 1 92.38 34 ALA B CA 1
ATOM 2701 C C . ALA B 1 34 ? -19.875 3.258 -18.5 1 92.38 34 ALA B C 1
ATOM 2703 O O . ALA B 1 34 ? -19.672 2.191 -19.078 1 92.38 34 ALA B O 1
ATOM 2704 N N . VAL B 1 35 ? -20.766 4.102 -18.844 1 94.06 35 VAL B N 1
ATOM 2705 C CA . VAL B 1 35 ? -21.641 3.826 -19.969 1 94.06 35 VAL B CA 1
ATOM 2706 C C . VAL B 1 35 ? -20.828 3.785 -21.266 1 94.06 35 VAL B C 1
ATOM 2708 O O . VAL B 1 35 ? -21.047 2.918 -22.109 1 94.06 35 VAL B O 1
ATOM 2711 N N . GLY B 1 36 ? -19.938 4.734 -21.438 1 94.25 36 GLY B N 1
ATOM 2712 C CA . GLY B 1 36 ? -19.062 4.734 -22.609 1 94.25 36 GLY B CA 1
ATOM 2713 C C . GLY B 1 36 ? -18.266 3.455 -22.766 1 94.25 36 GLY B C 1
ATOM 2714 O O . GLY B 1 36 ? -18.156 2.904 -23.859 1 94.25 36 GLY B O 1
ATOM 2715 N N . LEU B 1 37 ? -17.734 2.996 -21.672 1 92.62 37 LEU B N 1
ATOM 2716 C CA . LEU B 1 37 ? -16.984 1.753 -21.688 1 92.62 37 LEU B CA 1
ATOM 2717 C C . LEU B 1 37 ? -17.875 0.567 -22.016 1 92.62 37 LEU B C 1
ATOM 2719 O O . LEU B 1 37 ? -17.484 -0.32 -22.781 1 92.62 37 LEU B O 1
ATOM 2723 N N . ALA B 1 38 ? -19.047 0.583 -21.406 1 94.75 38 ALA B N 1
ATOM 2724 C CA . ALA B 1 38 ? -20 -0.503 -21.656 1 94.75 38 ALA B CA 1
ATOM 2725 C C . ALA B 1 38 ? -20.391 -0.564 -23.125 1 94.75 38 ALA B C 1
ATOM 2727 O O . ALA B 1 38 ? -20.453 -1.647 -23.719 1 94.75 38 ALA B O 1
ATOM 2728 N N . VAL B 1 39 ? -20.625 0.577 -23.688 1 95.31 39 VAL B N 1
ATOM 2729 C CA . VAL B 1 39 ? -20.984 0.653 -25.094 1 95.31 39 VAL B CA 1
ATOM 2730 C C . VAL B 1 39 ? -19.812 0.18 -25.969 1 95.31 39 VAL B C 1
ATOM 2732 O O . VAL B 1 39 ? -20.016 -0.586 -26.906 1 95.31 39 VAL B O 1
ATOM 2735 N N . TYR B 1 40 ? -18.672 0.574 -25.625 1 93.75 40 TYR B N 1
ATOM 2736 C CA . TYR B 1 40 ? -17.484 0.194 -26.391 1 93.75 40 TYR B CA 1
ATOM 2737 C C . TYR B 1 40 ? -17.281 -1.315 -26.359 1 93.75 40 TYR B C 1
ATOM 2739 O O . TYR B 1 40 ? -17.109 -1.946 -27.406 1 93.75 40 TYR B O 1
ATOM 2747 N N . PHE B 1 41 ? -17.312 -1.899 -25.156 1 93.94 41 PHE B N 1
ATOM 2748 C CA . PHE B 1 41 ? -17 -3.318 -25.047 1 93.94 41 PHE B CA 1
ATOM 2749 C C . PHE B 1 41 ? -18.141 -4.172 -25.562 1 93.94 41 PHE B C 1
ATOM 2751 O O . PHE B 1 41 ? -17.922 -5.289 -26.047 1 93.94 41 PHE B O 1
ATOM 2758 N N . ASN B 1 42 ? -19.328 -3.643 -25.453 1 94.12 42 ASN B N 1
ATOM 2759 C CA . ASN B 1 42 ? -20.453 -4.348 -26.062 1 94.12 42 ASN B CA 1
ATOM 2760 C C . ASN B 1 42 ? -20.312 -4.398 -27.578 1 94.12 42 ASN B C 1
ATOM 2762 O O . ASN B 1 42 ? -20.703 -5.387 -28.219 1 94.12 42 ASN B O 1
ATOM 2766 N N . ALA B 1 43 ? -19.844 -3.365 -28.141 1 95.19 43 ALA B N 1
ATOM 2767 C CA . ALA B 1 43 ? -19.594 -3.328 -29.578 1 95.19 43 ALA B CA 1
ATOM 2768 C C . ALA B 1 43 ? -18.422 -4.219 -29.969 1 95.19 43 ALA B C 1
ATOM 2770 O O . ALA B 1 43 ? -18.406 -4.797 -31.047 1 95.19 43 ALA B O 1
ATOM 2771 N N . ALA B 1 44 ? -17.547 -4.387 -29.125 1 92.75 44 ALA B N 1
ATOM 2772 C CA . ALA B 1 44 ? -16.312 -5.117 -29.406 1 92.75 44 ALA B CA 1
ATOM 2773 C C . ALA B 1 44 ? -16.5 -6.617 -29.203 1 92.75 44 ALA B C 1
ATOM 2775 O O . ALA B 1 44 ? -15.797 -7.43 -29.797 1 92.75 44 ALA B O 1
ATOM 2776 N N . SER B 1 45 ? -17.453 -6.977 -28.328 1 92.38 45 SER B N 1
ATOM 2777 C CA . SER B 1 45 ? -17.672 -8.391 -28.031 1 92.38 45 SER B CA 1
ATOM 2778 C C . SER B 1 45 ? -19.141 -8.68 -27.781 1 92.38 45 SER B C 1
ATOM 2780 O O . SER B 1 45 ? -19.734 -8.133 -26.844 1 92.38 45 SER B O 1
ATOM 2782 N N . PRO B 1 46 ? -19.641 -9.594 -28.422 1 90.62 46 PRO B N 1
ATOM 2783 C CA . PRO B 1 46 ? -21.047 -9.969 -28.219 1 90.62 46 PRO B CA 1
ATOM 2784 C C . PRO B 1 46 ? -21.281 -10.625 -26.859 1 90.62 46 PRO B C 1
ATOM 2786 O O . PRO B 1 46 ? -22.422 -10.688 -26.391 1 90.62 46 PRO B O 1
ATOM 2789 N N . ALA B 1 47 ? -20.312 -11.047 -26.25 1 92.5 47 ALA B N 1
ATOM 2790 C CA . ALA B 1 47 ? -20.438 -11.742 -24.969 1 92.5 47 ALA B CA 1
ATOM 2791 C C . ALA B 1 47 ? -20.594 -10.75 -23.828 1 92.5 47 ALA B C 1
ATOM 2793 O O . ALA B 1 47 ? -20.984 -11.125 -22.719 1 92.5 47 ALA B O 1
ATOM 2794 N N . PHE B 1 48 ? -20.359 -9.547 -24.078 1 94.69 48 PHE B N 1
ATOM 2795 C CA . PHE B 1 48 ? -20.266 -8.555 -23.016 1 94.69 48 PHE B CA 1
ATOM 2796 C C . PHE B 1 48 ? -21.594 -8.398 -22.297 1 94.69 48 PHE B C 1
ATOM 2798 O O . PHE B 1 48 ? -21.641 -8.367 -21.062 1 94.69 48 PHE B O 1
ATOM 2805 N N . ALA B 1 49 ? -22.703 -8.367 -23.016 1 93.12 49 ALA B N 1
ATOM 2806 C CA . ALA B 1 49 ? -23.984 -8.031 -22.406 1 93.12 49 ALA B CA 1
ATOM 2807 C C . ALA B 1 49 ? -24.781 -9.281 -22.047 1 93.12 49 ALA B C 1
ATOM 2809 O O . ALA B 1 49 ? -25.953 -9.203 -21.688 1 93.12 49 ALA B O 1
ATOM 2810 N N . THR B 1 50 ? -24.188 -10.422 -22.094 1 94.75 50 THR B N 1
ATOM 2811 C CA . THR B 1 50 ? -24.859 -11.641 -21.672 1 94.75 50 THR B CA 1
ATOM 2812 C C . THR B 1 50 ? -25.047 -11.656 -20.156 1 94.75 50 THR B C 1
ATOM 2814 O O . THR B 1 50 ? -24.297 -11 -19.422 1 94.75 50 THR B O 1
ATOM 2817 N N . GLU B 1 51 ? -26.031 -12.344 -19.719 1 94.06 51 GLU B N 1
ATOM 2818 C CA . GLU B 1 51 ? -26.297 -12.453 -18.281 1 94.06 51 GLU B CA 1
ATOM 2819 C C . GLU B 1 51 ? -25.094 -13.039 -17.547 1 94.06 51 GLU B C 1
ATOM 2821 O O . GLU B 1 51 ? -24.734 -12.562 -16.469 1 94.06 51 GLU B O 1
ATOM 2826 N N . GLY B 1 52 ? -24.562 -14.055 -18.125 1 94.81 52 GLY B N 1
ATOM 2827 C CA . GLY B 1 52 ? -23.375 -14.672 -17.531 1 94.81 52 GLY B CA 1
ATOM 2828 C C . GLY B 1 52 ? -22.234 -13.688 -17.328 1 94.81 52 GLY B C 1
ATOM 2829 O O . GLY B 1 52 ? -21.578 -13.695 -16.281 1 94.81 52 GLY B O 1
ATOM 2830 N N . ASN B 1 53 ? -22.031 -12.883 -18.297 1 95.38 53 ASN B N 1
ATOM 2831 C CA . ASN B 1 53 ? -20.922 -11.93 -18.203 1 95.38 53 ASN B CA 1
ATOM 2832 C C . ASN B 1 53 ? -21.219 -10.812 -17.203 1 95.38 53 ASN B C 1
ATOM 2834 O O . ASN B 1 53 ? -20.328 -10.344 -16.5 1 95.38 53 ASN B O 1
ATOM 2838 N N . VAL B 1 54 ? -22.406 -10.375 -17.188 1 96.06 54 VAL B N 1
ATOM 2839 C CA . VAL B 1 54 ? -22.797 -9.336 -16.234 1 96.06 54 VAL B CA 1
ATOM 2840 C C . VAL B 1 54 ? -22.609 -9.852 -14.812 1 96.06 54 VAL B C 1
ATOM 2842 O O . VAL B 1 54 ? -22.203 -9.102 -13.922 1 96.06 54 VAL B O 1
ATOM 2845 N N . ILE B 1 55 ? -22.922 -11.086 -14.648 1 96.31 55 ILE B N 1
ATOM 2846 C CA . ILE B 1 55 ? -22.703 -11.711 -13.344 1 96.31 55 ILE B CA 1
ATOM 2847 C C . ILE B 1 55 ? -21.219 -11.727 -13.016 1 96.31 55 ILE B C 1
ATOM 2849 O O . ILE B 1 55 ? -20.828 -11.422 -11.891 1 96.31 55 ILE B O 1
ATOM 2853 N N . THR B 1 56 ? -20.453 -11.984 -14 1 95 56 THR B N 1
ATOM 2854 C CA . THR B 1 56 ? -19 -12 -13.812 1 95 56 THR B CA 1
ATOM 2855 C C . THR B 1 56 ? -18.5 -10.609 -13.43 1 95 56 THR B C 1
ATOM 2857 O O . THR B 1 56 ? -17.672 -10.469 -12.523 1 95 56 THR B O 1
ATOM 2860 N N . ILE B 1 57 ? -18.953 -9.648 -14.062 1 96.31 57 ILE B N 1
ATOM 2861 C CA . ILE B 1 57 ? -18.594 -8.273 -13.75 1 96.31 57 ILE B CA 1
ATOM 2862 C C . ILE B 1 57 ? -19.016 -7.941 -12.32 1 96.31 57 ILE B C 1
ATOM 2864 O O . ILE B 1 57 ? -18.25 -7.32 -11.57 1 96.31 57 ILE B O 1
ATOM 2868 N N . SER B 1 58 ? -20.156 -8.398 -11.977 1 97.06 58 SER B N 1
ATOM 2869 C CA . SER B 1 58 ? -20.688 -8.102 -10.648 1 97.06 58 SER B CA 1
ATOM 2870 C C . SER B 1 58 ? -19.828 -8.727 -9.562 1 97.06 58 SER B C 1
ATOM 2872 O O . SER B 1 58 ? -19.719 -8.188 -8.453 1 97.06 58 SER B O 1
ATOM 2874 N N . HIS B 1 59 ? -19.188 -9.844 -9.852 1 96.19 59 HIS B N 1
ATOM 2875 C CA . HIS B 1 59 ? -18.344 -10.539 -8.875 1 96.19 59 HIS B CA 1
ATOM 2876 C C . HIS B 1 59 ? -17.078 -9.734 -8.562 1 96.19 59 HIS B C 1
ATOM 2878 O O . HIS B 1 59 ? -16.516 -9.859 -7.48 1 96.19 59 HIS B O 1
ATOM 2884 N N . TYR B 1 60 ? -16.703 -8.906 -9.5 1 94.62 60 TYR B N 1
ATOM 2885 C CA . TYR B 1 60 ? -15.586 -8 -9.25 1 94.62 60 TYR B CA 1
ATOM 2886 C C . TYR B 1 60 ? -16.062 -6.734 -8.547 1 94.62 60 TYR B C 1
ATOM 2888 O O . TYR B 1 60 ? -15.43 -6.266 -7.602 1 94.62 60 TYR B O 1
ATOM 2896 N N . VAL B 1 61 ? -17.141 -6.234 -8.953 1 97.94 61 VAL B N 1
ATOM 2897 C CA . VAL B 1 61 ? -17.656 -4.941 -8.5 1 97.94 61 VAL B CA 1
ATOM 2898 C C . VAL B 1 61 ? -18.062 -5.031 -7.035 1 97.94 61 VAL B C 1
ATOM 2900 O O . VAL B 1 61 ? -17.797 -4.117 -6.254 1 97.94 61 VAL B O 1
ATOM 2903 N N . ALA B 1 62 ? -18.656 -6.102 -6.68 1 98.5 62 ALA B N 1
ATOM 2904 C CA . ALA B 1 62 ? -19.281 -6.215 -5.363 1 98.5 62 ALA B CA 1
ATOM 2905 C C . ALA B 1 62 ? -18.25 -6.07 -4.25 1 98.5 62 ALA B C 1
ATOM 2907 O O . ALA B 1 62 ? -18.344 -5.172 -3.412 1 98.5 62 ALA B O 1
ATOM 2908 N N . PRO B 1 63 ? -17.219 -6.91 -4.242 1 98 63 PRO B N 1
ATOM 2909 C CA . PRO B 1 63 ? -16.25 -6.762 -3.152 1 98 63 PRO B CA 1
ATOM 2910 C C . PRO B 1 63 ? -15.539 -5.41 -3.17 1 98 63 PRO B C 1
ATOM 2912 O O . PRO B 1 63 ? -15.312 -4.816 -2.115 1 98 63 PRO B O 1
ATOM 2915 N N . VAL B 1 64 ? -15.211 -4.883 -4.312 1 98.06 64 VAL B N 1
ATOM 2916 C CA . VAL B 1 64 ? -14.508 -3.611 -4.43 1 98.06 64 VAL B CA 1
ATOM 2917 C C . VAL B 1 64 ? -15.398 -2.482 -3.906 1 98.06 64 VAL B C 1
ATOM 2919 O O . VAL B 1 64 ? -14.922 -1.596 -3.189 1 98.06 64 VAL B O 1
ATOM 2922 N N . ALA B 1 65 ? -16.625 -2.562 -4.227 1 98.69 65 ALA B N 1
ATOM 2923 C CA . ALA B 1 65 ? -17.562 -1.521 -3.809 1 98.69 65 ALA B CA 1
ATOM 2924 C C . ALA B 1 65 ? -17.75 -1.53 -2.295 1 98.69 65 ALA B C 1
ATOM 2926 O O . ALA B 1 65 ? -17.812 -0.472 -1.665 1 98.69 65 ALA B O 1
ATOM 2927 N N . ILE B 1 66 ? -17.906 -2.678 -1.704 1 98.75 66 ILE B N 1
ATOM 2928 C CA . ILE B 1 66 ? -18.109 -2.777 -0.261 1 98.75 66 ILE B CA 1
ATOM 2929 C C . ILE B 1 66 ? -16.875 -2.24 0.465 1 98.75 66 ILE B C 1
ATOM 2931 O O . ILE B 1 66 ? -16.984 -1.426 1.384 1 98.75 66 ILE B O 1
ATOM 2935 N N . LEU B 1 67 ? -15.719 -2.652 0.015 1 98.56 67 LEU B N 1
ATOM 2936 C CA . LEU B 1 67 ? -14.484 -2.182 0.631 1 98.56 67 LEU B CA 1
ATOM 2937 C C . LEU B 1 67 ? -14.312 -0.679 0.431 1 98.56 67 LEU B C 1
ATOM 2939 O O . LEU B 1 67 ? -13.852 0.023 1.332 1 98.56 67 LEU B O 1
ATOM 2943 N N . ALA B 1 68 ? -14.664 -0.226 -0.747 1 98.31 68 ALA B N 1
ATOM 2944 C CA . ALA B 1 68 ? -14.555 1.199 -1.049 1 98.31 68 ALA B CA 1
ATOM 2945 C C . ALA B 1 68 ? -15.453 2.025 -0.13 1 98.31 68 ALA B C 1
ATOM 2947 O O . ALA B 1 68 ? -15.102 3.146 0.243 1 98.31 68 ALA B O 1
ATOM 2948 N N . THR B 1 69 ? -16.594 1.471 0.194 1 98.31 69 THR B N 1
ATOM 2949 C CA . THR B 1 69 ? -17.5 2.152 1.105 1 98.31 69 THR B CA 1
ATOM 2950 C C . THR B 1 69 ? -16.812 2.469 2.428 1 98.31 69 THR B C 1
ATOM 2952 O O . THR B 1 69 ? -16.891 3.594 2.924 1 98.31 69 THR B O 1
ATOM 2955 N N . GLY B 1 70 ? -16.156 1.496 2.988 1 97.88 70 GLY B N 1
ATOM 2956 C CA . GLY B 1 70 ? -15.398 1.729 4.207 1 97.88 70 GLY B CA 1
ATOM 2957 C C . GLY B 1 70 ? -14.258 2.717 4.023 1 97.88 70 GLY B C 1
ATOM 2958 O O . GLY B 1 70 ? -14.055 3.598 4.859 1 97.88 70 GLY B O 1
ATOM 2959 N N . GLN B 1 71 ? -13.562 2.625 2.945 1 96.25 71 GLN B N 1
ATOM 2960 C CA . GLN B 1 71 ? -12.438 3.508 2.664 1 96.25 71 GLN B CA 1
ATOM 2961 C C . GLN B 1 71 ? -12.898 4.949 2.469 1 96.25 71 GLN B C 1
ATOM 2963 O O . GLN B 1 71 ? -12.203 5.887 2.852 1 96.25 71 GLN B O 1
ATOM 2968 N N . VAL B 1 72 ? -14.055 5.164 1.848 1 96.44 72 VAL B N 1
ATOM 2969 C CA . VAL B 1 72 ? -14.586 6.504 1.621 1 96.44 72 VAL B CA 1
ATOM 2970 C C . VAL B 1 72 ? -14.766 7.223 2.957 1 96.44 72 VAL B C 1
ATOM 2972 O O . VAL B 1 72 ? -14.383 8.391 3.098 1 96.44 72 VAL B O 1
ATOM 2975 N N . LEU B 1 73 ? -15.312 6.516 3.936 1 96.81 73 LEU B N 1
ATOM 2976 C CA . LEU B 1 73 ? -15.5 7.121 5.25 1 96.81 73 LEU B CA 1
ATOM 2977 C C . LEU B 1 73 ? -14.164 7.535 5.859 1 96.81 73 LEU B C 1
ATOM 2979 O O . LEU B 1 73 ? -14.055 8.609 6.449 1 96.81 73 LEU B O 1
ATOM 2983 N N . LEU B 1 74 ? -13.188 6.707 5.68 1 95.75 74 LEU B N 1
ATOM 2984 C CA . LEU B 1 74 ? -11.867 7 6.219 1 95.75 74 LEU B CA 1
ATOM 2985 C C . LEU B 1 74 ? -11.195 8.125 5.438 1 95.75 74 LEU B C 1
ATOM 2987 O O . LEU B 1 74 ? -10.617 9.039 6.031 1 95.75 74 LEU B O 1
ATOM 2991 N N . LEU B 1 75 ? -11.312 8.07 4.152 1 92.56 75 LEU B N 1
ATOM 2992 C CA . LEU B 1 75 ? -10.68 9.078 3.309 1 92.56 75 LEU B CA 1
ATOM 2993 C C . LEU B 1 75 ? -11.273 10.453 3.58 1 92.56 75 LEU B C 1
ATOM 2995 O O . LEU B 1 75 ? -10.539 11.453 3.619 1 92.56 75 LEU B O 1
ATOM 2999 N N . ILE B 1 76 ? -12.57 10.516 3.77 1 92.81 76 ILE B N 1
ATOM 3000 C CA . ILE B 1 76 ? -13.227 11.781 4.082 1 92.81 76 ILE B CA 1
ATOM 3001 C C . ILE B 1 76 ? -12.617 12.383 5.348 1 92.81 76 ILE B C 1
ATOM 3003 O O . ILE B 1 76 ? -12.422 13.594 5.438 1 92.81 76 ILE B O 1
ATOM 3007 N N . SER B 1 77 ? -12.328 11.516 6.289 1 92.56 77 SER B N 1
ATOM 3008 C CA . SER B 1 77 ? -11.797 11.984 7.566 1 92.56 77 SER B CA 1
ATOM 3009 C C . SER B 1 77 ? -10.281 12.094 7.531 1 92.56 77 SER B C 1
ATOM 3011 O O . SER B 1 77 ? -9.641 12.273 8.57 1 92.56 77 SER B O 1
ATOM 3013 N N . GLY B 1 78 ? -9.664 11.836 6.383 1 88.75 78 GLY B N 1
ATOM 3014 C CA . GLY B 1 78 ? -8.234 12.016 6.219 1 88.75 78 GLY B CA 1
ATOM 3015 C C . GLY B 1 78 ? -7.426 10.805 6.629 1 88.75 78 GLY B C 1
ATOM 3016 O O . GLY B 1 78 ? -6.25 10.922 6.98 1 88.75 78 GLY B O 1
ATOM 3017 N N . GLU B 1 79 ? -8.047 9.633 6.676 1 92.38 79 GLU B N 1
ATOM 3018 C CA . GLU B 1 79 ? -7.379 8.414 7.105 1 92.38 79 GLU B CA 1
ATOM 3019 C C . GLU B 1 79 ? -7.461 7.332 6.027 1 92.38 79 GLU B C 1
ATOM 3021 O O . GLU B 1 79 ? -8.211 7.469 5.059 1 92.38 79 GLU B O 1
ATOM 3026 N N . ILE B 1 80 ? -6.637 6.336 6.121 1 92.19 80 ILE B N 1
ATOM 3027 C CA . ILE B 1 80 ? -6.641 5.184 5.223 1 92.19 80 ILE B CA 1
ATOM 3028 C C . ILE B 1 80 ? -6.395 3.906 6.02 1 92.19 80 ILE B C 1
ATOM 3030 O O . ILE B 1 80 ? -5.699 3.928 7.039 1 92.19 80 ILE B O 1
ATOM 3034 N N . ASP B 1 81 ? -7 2.852 5.637 1 96.88 81 ASP B N 1
ATOM 3035 C CA . ASP B 1 81 ? -6.746 1.555 6.258 1 96.88 81 ASP B CA 1
ATOM 3036 C C . ASP B 1 81 ? -6.18 0.564 5.242 1 96.88 81 ASP B C 1
ATOM 3038 O O . ASP B 1 81 ? -6.922 -0.006 4.441 1 96.88 81 ASP B O 1
ATOM 3042 N N . LEU B 1 82 ? -4.895 0.253 5.355 1 95.44 82 LEU B N 1
ATOM 3043 C CA . LEU B 1 82 ? -4.215 -0.663 4.441 1 95.44 82 LEU B CA 1
ATOM 3044 C C . LEU B 1 82 ? -4.523 -2.113 4.801 1 95.44 82 LEU B C 1
ATOM 3046 O O . LEU B 1 82 ? -4.297 -3.018 3.992 1 95.44 82 LEU B O 1
ATOM 3050 N N . SER B 1 83 ? -4.961 -2.35 5.945 1 97.56 83 SER B N 1
ATOM 3051 C CA . SER B 1 83 ? -5.031 -3.713 6.465 1 97.56 83 SER B CA 1
ATOM 3052 C C . SER B 1 83 ? -6.359 -4.371 6.098 1 97.56 83 SER B C 1
ATOM 3054 O O . SER B 1 83 ? -6.531 -5.578 6.293 1 97.56 83 SER B O 1
ATOM 3056 N N . VAL B 1 84 ? -7.258 -3.602 5.488 1 97.94 84 VAL B N 1
ATOM 3057 C CA . VAL B 1 84 ? -8.609 -4.094 5.234 1 97.94 84 VAL B CA 1
ATOM 3058 C C . VAL B 1 84 ? -8.547 -5.301 4.301 1 97.94 84 VAL B C 1
ATOM 3060 O O . VAL B 1 84 ? -9.336 -6.238 4.441 1 97.94 84 VAL B O 1
ATOM 3063 N N . GLY B 1 85 ? -7.668 -5.285 3.363 1 97 85 GLY B N 1
ATOM 3064 C CA . GLY B 1 85 ? -7.531 -6.402 2.443 1 97 85 GLY B CA 1
ATOM 3065 C C . GLY B 1 85 ? -7.105 -7.688 3.127 1 97 85 GLY B C 1
ATOM 3066 O O . GLY B 1 85 ? -7.434 -8.781 2.664 1 97 85 GLY B O 1
ATOM 3067 N N . HIS B 1 86 ? -6.344 -7.559 4.145 1 97.19 86 HIS B N 1
ATOM 3068 C CA . HIS B 1 86 ? -5.891 -8.742 4.867 1 97.19 86 HIS B CA 1
ATOM 3069 C C . HIS B 1 86 ? -6.926 -9.195 5.891 1 97.19 86 HIS B C 1
ATOM 3071 O O . HIS B 1 86 ? -6.992 -10.375 6.234 1 97.19 86 HIS B O 1
ATOM 3077 N N . MET B 1 87 ? -7.73 -8.234 6.355 1 98.38 87 MET B N 1
ATOM 3078 C CA . MET B 1 87 ? -8.898 -8.648 7.129 1 98.38 87 MET B CA 1
ATOM 3079 C C . MET B 1 87 ? -9.875 -9.438 6.266 1 98.38 87 MET B C 1
ATOM 3081 O O . MET B 1 87 ? -10.477 -10.406 6.73 1 98.38 87 MET B O 1
ATOM 3085 N N . TYR B 1 88 ? -10.016 -9.031 5.031 1 97.94 88 TYR B N 1
ATOM 3086 C CA . TYR B 1 88 ? -10.758 -9.742 4 1 97.94 88 TYR B CA 1
ATOM 3087 C C . TYR B 1 88 ? -10.305 -11.195 3.906 1 97.94 88 TYR B C 1
ATOM 3089 O O . TYR B 1 88 ? -11.133 -12.102 3.797 1 97.94 88 TYR B O 1
ATOM 3097 N N . ALA B 1 89 ? -9.055 -11.445 3.98 1 97.5 89 ALA B N 1
ATOM 3098 C CA . ALA B 1 89 ? -8.492 -12.781 3.848 1 97.5 89 ALA B CA 1
ATOM 3099 C C . ALA B 1 89 ? -8.648 -13.578 5.141 1 97.5 89 ALA B C 1
ATOM 3101 O O . ALA B 1 89 ? -8.914 -14.781 5.109 1 97.5 89 ALA B O 1
ATOM 3102 N N . LEU B 1 90 ? -8.516 -12.961 6.262 1 98 90 LEU B N 1
ATOM 3103 C CA . LEU B 1 90 ? -8.461 -13.633 7.559 1 98 90 LEU B CA 1
ATOM 3104 C C . LEU B 1 90 ? -9.859 -13.992 8.039 1 98 90 LEU B C 1
ATOM 3106 O O . LEU B 1 90 ? -10.055 -15.055 8.641 1 98 90 LEU B O 1
ATOM 3110 N N . ALA B 1 91 ? -10.812 -13.195 7.789 1 98.62 91 ALA B N 1
ATOM 3111 C CA . ALA B 1 91 ? -12.141 -13.297 8.391 1 98.62 91 ALA B CA 1
ATOM 3112 C C . ALA B 1 91 ? -12.797 -14.641 8.055 1 98.62 91 ALA B C 1
ATOM 3114 O O . ALA B 1 91 ? -13.336 -15.312 8.938 1 98.62 91 ALA B O 1
ATOM 3115 N N . PRO B 1 92 ? -12.773 -15.094 6.805 1 98.19 92 PRO B N 1
ATOM 3116 C CA . PRO B 1 92 ? -13.391 -16.391 6.516 1 98.19 92 PRO B CA 1
ATOM 3117 C C . PRO B 1 92 ? -12.719 -17.547 7.258 1 98.19 92 PRO B C 1
ATOM 3119 O O . PRO B 1 92 ? -13.375 -18.531 7.605 1 98.19 92 PRO B O 1
ATOM 3122 N N . PHE B 1 93 ? -11.453 -17.453 7.527 1 98.31 93 PHE B N 1
ATOM 3123 C CA . PHE B 1 93 ? -10.758 -18.469 8.297 1 98.31 93 PHE B CA 1
ATOM 3124 C C . PHE B 1 93 ? -11.258 -18.5 9.742 1 98.31 93 PHE B C 1
ATOM 3126 O O . PHE B 1 93 ? -11.422 -19.562 10.328 1 98.31 93 PHE B O 1
ATOM 3133 N N . LEU B 1 94 ? -11.453 -17.281 10.297 1 98.44 94 LEU B N 1
ATOM 3134 C CA . LEU B 1 94 ? -11.969 -17.219 11.664 1 98.44 94 LEU B CA 1
ATOM 3135 C C . LEU B 1 94 ? -13.336 -17.875 11.758 1 98.44 94 LEU B C 1
ATOM 3137 O O . LEU B 1 94 ? -13.633 -18.562 12.734 1 98.44 94 LEU B O 1
ATOM 3141 N N . MET B 1 95 ? -14.156 -17.641 10.758 1 98.12 95 MET B N 1
ATOM 3142 C CA . MET B 1 95 ? -15.445 -18.328 10.688 1 98.12 95 MET B CA 1
ATOM 3143 C C . MET B 1 95 ? -15.258 -19.828 10.633 1 98.12 95 MET B C 1
ATOM 3145 O O . MET B 1 95 ? -15.914 -20.562 11.375 1 98.12 95 MET B O 1
ATOM 3149 N N . HIS B 1 96 ? -14.383 -20.281 9.789 1 97.94 96 HIS B N 1
ATOM 3150 C CA . HIS B 1 96 ? -14.102 -21.703 9.625 1 97.94 96 HIS B CA 1
ATOM 3151 C C . HIS B 1 96 ? -13.625 -22.328 10.938 1 97.94 96 HIS B C 1
ATOM 3153 O O . HIS B 1 96 ? -14.086 -23.406 11.32 1 97.94 96 HIS B O 1
ATOM 3159 N N . TYR B 1 97 ? -12.68 -21.641 11.602 1 97.75 97 TYR B N 1
ATOM 3160 C CA . TYR B 1 97 ? -12.141 -22.156 12.852 1 97.75 97 TYR B CA 1
ATOM 3161 C C . TYR B 1 97 ? -13.227 -22.266 13.914 1 97.75 97 TYR B C 1
ATOM 3163 O O . TYR B 1 97 ? -13.305 -23.266 14.633 1 97.75 97 TYR B O 1
ATOM 3171 N N . ALA B 1 98 ? -14.062 -21.281 14.016 1 98.06 98 ALA B N 1
ATOM 3172 C CA . ALA B 1 98 ? -15.141 -21.266 15.008 1 98.06 98 ALA B CA 1
ATOM 3173 C C . ALA B 1 98 ? -16.094 -22.438 14.789 1 98.06 98 ALA B C 1
ATOM 3175 O O . ALA B 1 98 ? -16.5 -23.094 15.742 1 98.06 98 ALA B O 1
ATOM 3176 N N . ILE B 1 99 ? -16.406 -22.75 13.531 1 97.75 99 ILE B N 1
ATOM 3177 C CA . ILE B 1 99 ? -17.375 -23.797 13.211 1 97.75 99 ILE B CA 1
ATOM 3178 C C . ILE B 1 99 ? -16.719 -25.156 13.32 1 97.75 99 ILE B C 1
ATOM 3180 O O . ILE B 1 99 ? -17.219 -26.031 14.039 1 97.75 99 ILE B O 1
ATOM 3184 N N . SER B 1 100 ? -15.625 -25.312 12.703 1 96.75 100 SER B N 1
ATOM 3185 C CA . SER B 1 100 ? -15.023 -26.641 12.523 1 96.75 100 SER B CA 1
ATOM 3186 C C . SER B 1 100 ? -14.352 -27.109 13.805 1 96.75 100 SER B C 1
ATOM 3188 O O . SER B 1 100 ? -14.336 -28.312 14.086 1 96.75 100 SER B O 1
ATOM 3190 N N . PHE B 1 101 ? -13.789 -26.219 14.594 1 96.31 101 PHE B N 1
ATOM 3191 C CA . PHE B 1 101 ? -13.031 -26.656 15.758 1 96.31 101 PHE B CA 1
ATOM 3192 C C . PHE B 1 101 ? -13.852 -26.484 17.031 1 96.31 101 PHE B C 1
ATOM 3194 O O . PHE B 1 101 ? -13.664 -27.219 18 1 96.31 101 PHE B O 1
ATOM 3201 N N . TYR B 1 102 ? -14.773 -25.5 17.047 1 97 102 TYR B N 1
ATOM 3202 C CA . TYR B 1 102 ? -15.453 -25.203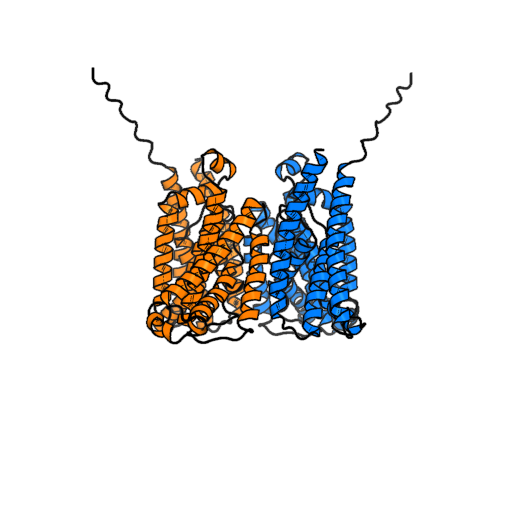 18.312 1 97 102 TYR B CA 1
ATOM 3203 C C . TYR B 1 102 ? -16.953 -25.438 18.188 1 97 102 TYR B C 1
ATOM 3205 O O . TYR B 1 102 ? -17.688 -25.25 19.156 1 97 102 TYR B O 1
ATOM 3213 N N . GLY B 1 103 ? -17.453 -25.734 17.031 1 96.38 103 GLY B N 1
ATOM 3214 C CA . GLY B 1 103 ? -18.844 -26.078 16.828 1 96.38 103 GLY B CA 1
ATOM 3215 C C . GLY B 1 103 ? -19.781 -24.891 16.969 1 96.38 103 GLY B C 1
ATOM 3216 O O . GLY B 1 103 ? -20.969 -25.047 17.281 1 96.38 103 GLY B O 1
ATOM 3217 N N . VAL B 1 104 ? -19.297 -23.75 16.703 1 97.69 104 VAL B N 1
ATOM 3218 C CA . VAL B 1 104 ? -20.109 -22.531 16.812 1 97.69 104 VAL B CA 1
ATOM 3219 C C . VAL B 1 104 ? -21.109 -22.484 15.664 1 97.69 104 VAL B C 1
ATOM 3221 O O . VAL B 1 104 ? -20.797 -22.844 14.523 1 97.69 104 VAL B O 1
ATOM 3224 N N . PRO B 1 105 ? -22.344 -22.141 16.062 1 97.88 105 PRO B N 1
ATOM 3225 C CA . PRO B 1 105 ? -23.328 -22 14.984 1 97.88 105 PRO B CA 1
ATOM 3226 C C . PRO B 1 105 ? -22.906 -21 13.914 1 97.88 105 PRO B C 1
ATOM 3228 O O . PRO B 1 105 ? -22.25 -20 14.227 1 97.88 105 PRO B O 1
ATOM 3231 N N . VAL B 1 106 ? -23.359 -21.219 12.727 1 97.25 106 VAL B N 1
ATOM 3232 C CA . VAL B 1 106 ? -22.875 -20.547 11.531 1 97.25 106 VAL B CA 1
ATOM 3233 C C . VAL B 1 106 ? -23.047 -19.031 11.695 1 97.25 106 VAL B C 1
ATOM 3235 O O . VAL B 1 106 ? -22.094 -18.266 11.516 1 97.25 106 VAL B O 1
ATOM 3238 N N . LEU B 1 107 ? -24.203 -18.562 12.016 1 97.06 107 LEU B N 1
ATOM 3239 C CA . LEU B 1 107 ? -24.484 -17.141 12.102 1 97.06 107 LEU B CA 1
ATOM 3240 C C . LEU B 1 107 ? -23.641 -16.484 13.188 1 97.06 107 LEU B C 1
ATOM 3242 O O . LEU B 1 107 ? -23.203 -15.336 13.039 1 97.06 107 LEU B O 1
ATOM 3246 N N . LEU B 1 108 ? -23.469 -17.188 14.273 1 97.88 108 LEU B N 1
ATOM 3247 C CA . LEU B 1 108 ? -22.625 -16.672 15.352 1 97.88 108 LEU B CA 1
ATOM 3248 C C . LEU B 1 108 ? -21.156 -16.625 14.922 1 97.88 108 LEU B C 1
ATOM 3250 O O . LEU B 1 108 ? -20.422 -15.727 15.305 1 97.88 108 LEU B O 1
ATOM 3254 N N . ALA B 1 109 ? -20.734 -17.656 14.148 1 98.44 109 ALA B N 1
ATOM 3255 C CA . ALA B 1 109 ? -19.359 -17.688 13.648 1 98.44 109 ALA B CA 1
ATOM 3256 C C . ALA B 1 109 ? -19.094 -16.5 12.727 1 98.44 109 ALA B C 1
ATOM 3258 O O . ALA B 1 109 ? -18.016 -15.891 12.789 1 98.44 109 ALA B O 1
ATOM 3259 N N . ILE B 1 110 ? -20.047 -16.188 11.906 1 98.25 110 ILE B N 1
ATOM 3260 C CA . ILE B 1 110 ? -19.922 -15.031 11.023 1 98.25 110 ILE B CA 1
ATOM 3261 C C . ILE B 1 110 ? -19.875 -13.758 11.859 1 98.25 110 ILE B C 1
ATOM 3263 O O . ILE B 1 110 ? -19.047 -12.883 11.609 1 98.25 110 ILE B O 1
ATOM 3267 N N . ALA B 1 111 ? -20.688 -13.664 12.859 1 98.5 111 ALA B N 1
ATOM 3268 C CA . ALA B 1 111 ? -20.703 -12.5 13.75 1 98.5 111 ALA B CA 1
ATOM 3269 C C . ALA B 1 111 ? -19.359 -12.344 14.461 1 98.5 111 ALA B C 1
ATOM 3271 O O . ALA B 1 111 ? -18.891 -11.227 14.664 1 98.5 111 ALA B O 1
ATOM 3272 N N . LEU B 1 112 ? -18.828 -13.453 14.844 1 98.38 112 LEU B N 1
ATOM 3273 C CA . LEU B 1 112 ? -17.531 -13.43 15.508 1 98.38 112 LEU B CA 1
ATOM 3274 C C . LEU B 1 112 ? -16.438 -12.938 14.562 1 98.38 112 LEU B C 1
ATOM 3276 O O . LEU B 1 112 ? -15.547 -12.188 14.969 1 98.38 112 LEU B O 1
ATOM 3280 N N . ALA B 1 113 ? -16.484 -13.391 13.32 1 98.5 113 ALA B N 1
ATOM 3281 C CA . ALA B 1 113 ? -15.539 -12.914 12.312 1 98.5 113 ALA B CA 1
ATOM 3282 C C . ALA B 1 113 ? -15.672 -11.414 12.102 1 98.5 113 ALA B C 1
ATOM 3284 O O . ALA B 1 113 ? -14.672 -10.695 12 1 98.5 113 ALA B O 1
ATOM 3285 N N . LEU B 1 114 ? -16.891 -10.938 12.016 1 98.62 114 LEU B N 1
ATOM 3286 C CA . LEU B 1 114 ? -17.141 -9.508 11.883 1 98.62 114 LEU B CA 1
ATOM 3287 C C . LEU B 1 114 ? -16.688 -8.758 13.133 1 98.62 114 LEU B C 1
ATOM 3289 O O . LEU B 1 114 ? -16.156 -7.652 13.039 1 98.62 114 LEU B O 1
ATOM 3293 N N . GLY B 1 115 ? -16.922 -9.383 14.305 1 98.75 115 GLY B N 1
ATOM 3294 C CA . GLY B 1 115 ? -16.438 -8.82 15.555 1 98.75 115 GLY B CA 1
ATOM 3295 C C . GLY B 1 115 ? -14.922 -8.68 15.602 1 98.75 115 GLY B C 1
ATOM 3296 O O . GLY B 1 115 ? -14.398 -7.684 16.109 1 98.75 115 GLY B O 1
ATOM 3297 N N . ALA B 1 116 ? -14.234 -9.688 15.062 1 98.69 116 ALA B N 1
ATOM 3298 C CA . ALA B 1 116 ? -12.781 -9.602 14.961 1 98.69 116 ALA B CA 1
ATOM 3299 C C . ALA B 1 116 ? -12.367 -8.422 14.086 1 98.69 116 ALA B C 1
ATOM 3301 O O . ALA B 1 116 ? -11.391 -7.727 14.391 1 98.69 116 ALA B O 1
ATOM 3302 N N . GLY B 1 117 ? -13.086 -8.266 12.953 1 98.75 117 GLY B N 1
ATOM 3303 C CA . GLY B 1 117 ? -12.859 -7.086 12.133 1 98.75 117 GLY B CA 1
ATOM 3304 C C . GLY B 1 117 ? -13.047 -5.785 12.891 1 98.75 117 GLY B C 1
ATOM 3305 O O . GLY B 1 117 ? -12.242 -4.859 12.758 1 98.75 117 GLY B O 1
ATOM 3306 N N . ALA B 1 118 ? -14.062 -5.754 13.688 1 98.75 118 ALA B N 1
ATOM 3307 C CA . ALA B 1 118 ? -14.336 -4.57 14.5 1 98.75 118 ALA B CA 1
ATOM 3308 C C . ALA B 1 118 ? -13.195 -4.312 15.484 1 98.75 118 ALA B C 1
ATOM 3310 O O . ALA B 1 118 ? -12.805 -3.164 15.703 1 98.75 118 ALA B O 1
ATOM 3311 N N . VAL B 1 119 ? -12.703 -5.344 16.094 1 98.75 119 VAL B N 1
ATOM 3312 C CA . VAL B 1 119 ? -11.609 -5.223 17.047 1 98.75 119 VAL B CA 1
ATOM 3313 C C . VAL B 1 119 ? -10.367 -4.695 16.344 1 98.75 119 VAL B C 1
ATOM 3315 O O . VAL B 1 119 ? -9.672 -3.818 16.875 1 98.75 119 VAL B O 1
ATOM 3318 N N . VAL B 1 120 ? -10.086 -5.227 15.195 1 98.69 120 VAL B N 1
ATOM 3319 C CA . VAL B 1 120 ? -8.938 -4.77 14.414 1 98.69 120 VAL B CA 1
ATOM 3320 C C . VAL B 1 120 ? -9.094 -3.285 14.086 1 98.69 120 VAL B C 1
ATOM 3322 O O . VAL B 1 120 ? -8.148 -2.508 14.227 1 98.69 120 VAL B O 1
ATOM 3325 N N . GLY B 1 121 ? -10.297 -2.918 13.602 1 98.81 121 GLY B N 1
ATOM 3326 C CA . GLY B 1 121 ? -10.562 -1.512 13.344 1 98.81 121 GLY B CA 1
ATOM 3327 C C . GLY B 1 121 ? -10.406 -0.639 14.578 1 98.81 121 GLY B C 1
ATOM 3328 O O . GLY B 1 121 ? -9.891 0.478 14.492 1 98.81 121 GLY B O 1
ATOM 3329 N N . LEU B 1 122 ? -10.82 -1.152 15.703 1 98.69 122 LEU B N 1
ATOM 3330 C CA . LEU B 1 122 ? -10.688 -0.43 16.969 1 98.69 122 LEU B CA 1
ATOM 3331 C C . LEU B 1 122 ? -9.219 -0.202 17.312 1 98.69 122 LEU B C 1
ATOM 3333 O O . LEU B 1 122 ? -8.836 0.901 17.703 1 98.69 122 LEU B O 1
ATOM 3337 N N . VAL B 1 123 ? -8.438 -1.212 17.172 1 97.62 123 VAL B N 1
ATOM 3338 C CA . VAL B 1 123 ? -7.02 -1.1 17.484 1 97.62 123 VAL B CA 1
ATOM 3339 C C . VAL B 1 123 ? -6.359 -0.102 16.531 1 97.62 123 VAL B C 1
ATOM 3341 O O . VAL B 1 123 ? -5.594 0.762 16.969 1 97.62 123 VAL B O 1
ATOM 3344 N N . ASN B 1 124 ? -6.664 -0.229 15.234 1 97.69 124 ASN B N 1
ATOM 3345 C CA . ASN B 1 124 ? -6.133 0.718 14.258 1 97.69 124 ASN B CA 1
ATOM 3346 C C . ASN B 1 124 ? -6.5 2.156 14.617 1 97.69 124 ASN B C 1
ATOM 3348 O O . ASN B 1 124 ? -5.645 3.043 14.594 1 97.69 124 ASN B O 1
ATOM 3352 N N . GLY B 1 125 ? -7.785 2.314 14.906 1 97.69 125 GLY B N 1
ATOM 3353 C CA . GLY B 1 125 ? -8.25 3.643 15.273 1 97.69 125 GLY B CA 1
ATOM 3354 C C . GLY B 1 125 ? -7.598 4.176 16.531 1 97.69 125 GLY B C 1
ATOM 3355 O O . GLY B 1 125 ? -7.152 5.324 16.578 1 97.69 125 GLY B O 1
ATOM 3356 N N . LEU B 1 126 ? -7.488 3.365 17.578 1 96.25 126 LEU B N 1
ATOM 3357 C CA . LEU B 1 126 ? -6.918 3.781 18.844 1 96.25 126 LEU B CA 1
ATOM 3358 C C . LEU B 1 126 ? -5.449 4.152 18.688 1 96.25 126 LEU B C 1
ATOM 3360 O O . LEU B 1 126 ? -5.004 5.176 19.219 1 96.25 126 LEU B O 1
ATOM 3364 N N . VAL B 1 127 ? -4.746 3.35 17.969 1 92.88 127 VAL B N 1
ATOM 3365 C CA . VAL B 1 127 ? -3.32 3.604 17.781 1 92.88 127 VAL B CA 1
ATOM 3366 C C . VAL B 1 127 ? -3.125 4.887 16.984 1 92.88 127 VAL B C 1
ATOM 3368 O O . VAL B 1 127 ? -2.303 5.73 17.344 1 92.88 127 VAL B O 1
ATOM 3371 N N . THR B 1 128 ? -3.875 5.02 15.914 1 93.06 128 THR B N 1
ATOM 3372 C CA . THR B 1 128 ? -3.748 6.176 15.039 1 93.06 128 THR B CA 1
ATOM 3373 C C . THR B 1 128 ? -4.117 7.461 15.773 1 93.06 128 THR B C 1
ATOM 3375 O O . THR B 1 128 ? -3.381 8.445 15.719 1 93.06 128 THR B O 1
ATOM 3378 N N . VAL B 1 129 ? -5.195 7.426 16.516 1 93.44 129 VAL B N 1
ATOM 3379 C CA . VAL B 1 129 ? -5.75 8.641 17.094 1 93.44 129 VAL B CA 1
ATOM 3380 C C . VAL B 1 129 ? -5.055 8.953 18.422 1 93.44 129 VAL B C 1
ATOM 3382 O O . VAL B 1 129 ? -4.68 10.102 18.672 1 93.44 129 VAL B O 1
ATOM 3385 N N . HIS B 1 130 ? -4.848 8 19.234 1 90.75 130 HIS B N 1
ATOM 3386 C CA . HIS B 1 130 ? -4.348 8.273 20.578 1 90.75 130 HIS B CA 1
ATOM 3387 C C . HIS B 1 130 ? -2.828 8.375 20.594 1 90.75 130 HIS B C 1
ATOM 3389 O O . HIS B 1 130 ? -2.258 9.117 21.406 1 90.75 130 HIS B O 1
ATOM 3395 N N . LEU B 1 131 ? -2.221 7.676 19.719 1 86.38 131 LEU B N 1
ATOM 3396 C CA . LEU B 1 131 ? -0.764 7.75 19.688 1 86.38 131 LEU B CA 1
ATOM 3397 C C . LEU B 1 131 ? -0.29 8.719 18.594 1 86.38 131 LEU B C 1
ATOM 3399 O O . LEU B 1 131 ? 0.914 8.93 18.438 1 86.38 131 LEU B O 1
ATOM 3403 N N . HIS B 1 132 ? -1.213 9.211 17.828 1 86.69 132 HIS B N 1
ATOM 3404 C CA . HIS B 1 132 ? -0.94 10.211 16.797 1 86.69 132 HIS B CA 1
ATOM 3405 C C . HIS B 1 132 ? 0.033 9.68 15.758 1 86.69 132 HIS B C 1
ATOM 3407 O O . HIS B 1 132 ? 0.996 10.359 15.391 1 86.69 132 HIS B O 1
ATOM 3413 N N . VAL B 1 133 ? -0.188 8.445 15.445 1 85.94 133 VAL B N 1
ATOM 3414 C CA . VAL B 1 133 ? 0.559 7.805 14.375 1 85.94 133 VAL B CA 1
ATOM 3415 C C . VAL B 1 133 ? -0.234 7.887 13.07 1 85.94 133 VAL B C 1
ATOM 3417 O O . VAL B 1 133 ? -1.452 7.691 13.062 1 85.94 133 VAL B O 1
ATOM 3420 N N . PRO B 1 134 ? 0.476 8.25 11.969 1 86.69 134 PRO B N 1
ATOM 3421 C CA . PRO B 1 134 ? -0.245 8.227 10.695 1 86.69 134 PRO B CA 1
ATOM 3422 C C . PRO B 1 134 ? -0.91 6.883 10.414 1 86.69 134 PRO B C 1
ATOM 3424 O O . PRO B 1 134 ? -0.319 5.832 10.68 1 86.69 134 PRO B O 1
ATOM 3427 N N . SER B 1 135 ? -2.133 6.969 9.977 1 92.69 135 SER B N 1
ATOM 3428 C CA . SER B 1 135 ? -2.926 5.762 9.766 1 92.69 135 SER B CA 1
ATOM 3429 C C . SER B 1 135 ? -2.232 4.805 8.805 1 92.69 135 SER B C 1
ATOM 3431 O O . SER B 1 135 ? -2.332 3.586 8.953 1 92.69 135 SER B O 1
ATOM 3433 N N . PHE B 1 136 ? -1.506 5.391 7.84 1 90.19 136 PHE B N 1
ATOM 3434 C CA . PHE B 1 136 ? -0.805 4.547 6.883 1 90.19 136 PHE B CA 1
ATOM 3435 C C . PHE B 1 136 ? 0.142 3.588 7.594 1 90.19 136 PHE B C 1
ATOM 3437 O O . PHE B 1 136 ? 0.16 2.391 7.297 1 90.19 136 PHE B O 1
ATOM 3444 N N . VAL B 1 137 ? 0.936 4.016 8.492 1 88.88 137 VAL B N 1
ATOM 3445 C CA . VAL B 1 137 ? 1.948 3.229 9.188 1 88.88 137 VAL B CA 1
ATOM 3446 C C . VAL B 1 137 ? 1.273 2.227 10.117 1 88.88 137 VAL B C 1
ATOM 3448 O O . VAL B 1 137 ? 1.662 1.057 10.164 1 88.88 137 VAL B O 1
ATOM 3451 N N . THR B 1 138 ? 0.251 2.732 10.867 1 92.5 138 THR B N 1
ATOM 3452 C CA . THR B 1 138 ? -0.48 1.861 11.781 1 92.5 138 THR B CA 1
ATOM 3453 C C . THR B 1 138 ? -1.062 0.664 11.031 1 92.5 138 THR B C 1
ATOM 3455 O O . THR B 1 138 ? -0.906 -0.479 11.469 1 92.5 138 THR B O 1
ATOM 3458 N N . THR B 1 139 ? -1.627 0.997 9.914 1 95.94 139 THR B N 1
ATOM 3459 C CA . THR B 1 139 ? -2.352 -0.065 9.227 1 95.94 139 THR B CA 1
ATOM 3460 C C . THR B 1 139 ? -1.403 -0.897 8.367 1 95.94 139 THR B C 1
ATOM 3462 O O . THR B 1 139 ? -1.744 -2.008 7.953 1 95.94 139 THR B O 1
ATOM 3465 N N . LEU B 1 140 ? -0.246 -0.375 8.086 1 93 140 LEU B N 1
ATOM 3466 C CA . LEU B 1 140 ? 0.797 -1.205 7.492 1 93 140 LEU B CA 1
ATOM 3467 C C . LEU B 1 140 ? 1.229 -2.303 8.461 1 93 140 LEU B C 1
ATOM 3469 O O . LEU B 1 140 ? 1.368 -3.463 8.062 1 93 140 LEU B O 1
ATOM 3473 N N . GLY B 1 141 ? 1.534 -1.875 9.695 1 93.94 141 GLY B N 1
ATOM 3474 C CA . GLY B 1 141 ? 1.843 -2.877 10.703 1 93.94 141 GLY B CA 1
ATOM 3475 C C . GLY B 1 141 ? 0.758 -3.926 10.859 1 93.94 141 GLY B C 1
ATOM 3476 O O . GLY B 1 141 ? 1.05 -5.121 10.945 1 93.94 141 GLY B O 1
ATOM 3477 N N . MET B 1 142 ? -0.465 -3.438 10.898 1 96.69 142 MET B N 1
ATOM 3478 C CA . MET B 1 142 ? -1.601 -4.344 11.047 1 96.69 142 MET B CA 1
ATOM 3479 C C . MET B 1 142 ? -1.732 -5.254 9.828 1 96.69 142 MET B C 1
ATOM 3481 O O . MET B 1 142 ? -2.1 -6.422 9.961 1 96.69 142 MET B O 1
ATOM 3485 N N . LEU B 1 143 ? -1.466 -4.684 8.648 1 96.38 143 LEU B N 1
ATOM 3486 C CA . LEU B 1 143 ? -1.485 -5.469 7.418 1 96.38 143 LEU B CA 1
ATOM 3487 C C . LEU B 1 143 ? -0.575 -6.688 7.539 1 96.38 143 LEU B C 1
ATOM 3489 O O . LEU B 1 143 ? -0.996 -7.812 7.254 1 96.38 143 LEU B O 1
ATOM 3493 N N . PHE B 1 144 ? 0.644 -6.488 7.977 1 94.19 144 PHE B N 1
ATOM 3494 C CA . PHE B 1 144 ? 1.597 -7.586 8.117 1 94.19 144 PHE B CA 1
ATOM 3495 C C . PHE B 1 144 ? 1.156 -8.547 9.219 1 94.19 144 PHE B C 1
ATOM 3497 O O . PHE B 1 144 ? 1.285 -9.766 9.07 1 94.19 144 PHE B O 1
ATOM 3504 N N . LEU B 1 145 ? 0.633 -7.977 10.258 1 95.38 145 LEU B N 1
ATOM 3505 C CA . LEU B 1 145 ? 0.18 -8.812 11.367 1 95.38 145 LEU B CA 1
ATOM 3506 C C . LEU B 1 145 ? -0.941 -9.742 10.922 1 95.38 145 LEU B C 1
ATOM 3508 O O . LEU B 1 145 ? -0.892 -10.945 11.18 1 95.38 145 LEU B O 1
ATOM 3512 N N . LEU B 1 146 ? -1.911 -9.172 10.281 1 97.06 146 LEU B N 1
ATOM 3513 C CA . LEU B 1 146 ? -3.051 -9.969 9.836 1 97.06 146 LEU B CA 1
ATOM 3514 C C . LEU B 1 146 ? -2.621 -10.992 8.797 1 97.06 146 LEU B C 1
ATOM 3516 O O . LEU B 1 146 ? -3.096 -12.133 8.805 1 97.06 146 LEU B O 1
ATOM 3520 N N . ASN B 1 147 ? -1.81 -10.578 7.875 1 94.62 147 ASN B N 1
ATOM 3521 C CA . ASN B 1 147 ? -1.284 -11.531 6.902 1 94.62 147 ASN B CA 1
ATOM 3522 C C . ASN B 1 147 ? -0.546 -12.68 7.582 1 94.62 147 ASN B C 1
ATOM 3524 O O . ASN B 1 147 ? -0.718 -13.836 7.207 1 94.62 147 ASN B O 1
ATOM 3528 N N . GLY B 1 148 ? 0.295 -12.359 8.555 1 93.25 148 GLY B N 1
ATOM 3529 C CA . GLY B 1 148 ? 1.017 -13.367 9.312 1 93.25 148 GLY B CA 1
ATOM 3530 C C . GLY B 1 148 ? 0.101 -14.328 10.047 1 93.25 148 GLY B C 1
ATOM 3531 O O . GLY B 1 148 ? 0.319 -15.539 10.016 1 93.25 148 GLY B O 1
ATOM 3532 N N . ILE B 1 149 ? -0.923 -13.805 10.672 1 95.56 149 ILE B N 1
ATOM 3533 C CA . ILE B 1 149 ? -1.881 -14.648 11.375 1 95.56 149 ILE B CA 1
ATOM 3534 C C . ILE B 1 149 ? -2.561 -15.602 10.391 1 95.56 149 ILE B C 1
ATOM 3536 O O . ILE B 1 149 ? -2.709 -16.797 10.672 1 95.56 149 ILE B O 1
ATOM 3540 N N . THR B 1 150 ? -2.969 -15.078 9.258 1 95.62 150 THR B N 1
ATOM 3541 C CA . THR B 1 150 ? -3.646 -15.883 8.242 1 95.62 150 THR B CA 1
ATOM 3542 C C . THR B 1 150 ? -2.75 -17.016 7.766 1 95.62 150 THR B C 1
ATOM 3544 O O . THR B 1 150 ? -3.18 -18.172 7.715 1 95.62 150 THR B O 1
ATOM 3547 N N . LEU B 1 151 ? -1.54 -16.734 7.488 1 92.31 151 LEU B N 1
ATOM 3548 C CA . LEU B 1 151 ? -0.63 -17.719 6.922 1 92.31 151 LEU B CA 1
ATOM 3549 C C . LEU B 1 151 ? -0.229 -18.75 7.973 1 92.31 151 LEU B C 1
ATOM 3551 O O . LEU B 1 151 ? -0.134 -19.938 7.672 1 92.31 151 LEU B O 1
ATOM 3555 N N . VAL B 1 152 ? -0.013 -18.328 9.172 1 91 152 VAL B N 1
ATOM 3556 C CA . VAL B 1 152 ? 0.412 -19.234 10.242 1 91 152 VAL B CA 1
ATOM 3557 C C . VAL B 1 152 ? -0.733 -20.172 10.609 1 91 152 VAL B C 1
ATOM 3559 O O . VAL B 1 152 ? -0.534 -21.375 10.742 1 91 152 VAL B O 1
ATOM 3562 N N . THR B 1 153 ? -1.905 -19.641 10.703 1 92 153 THR B N 1
ATOM 3563 C CA . THR B 1 153 ? -3.021 -20.453 11.172 1 92 153 THR B CA 1
ATOM 3564 C C . THR B 1 153 ? -3.557 -21.344 10.047 1 92 153 THR B C 1
ATOM 3566 O O . THR B 1 153 ? -4.051 -22.438 10.305 1 92 153 THR B O 1
ATOM 3569 N N . SER B 1 154 ? -3.504 -20.875 8.797 1 92.62 154 SER B N 1
ATOM 3570 C CA . SER B 1 154 ? -3.988 -21.656 7.664 1 92.62 154 SER B CA 1
ATOM 3571 C C . SER B 1 154 ? -2.908 -22.594 7.137 1 92.62 154 SER B C 1
ATOM 3573 O O . SER B 1 154 ? -3.188 -23.469 6.32 1 92.62 154 SER B O 1
ATOM 3575 N N . HIS B 1 155 ? -1.666 -22.375 7.598 1 89.44 155 HIS B N 1
ATOM 3576 C CA . HIS B 1 155 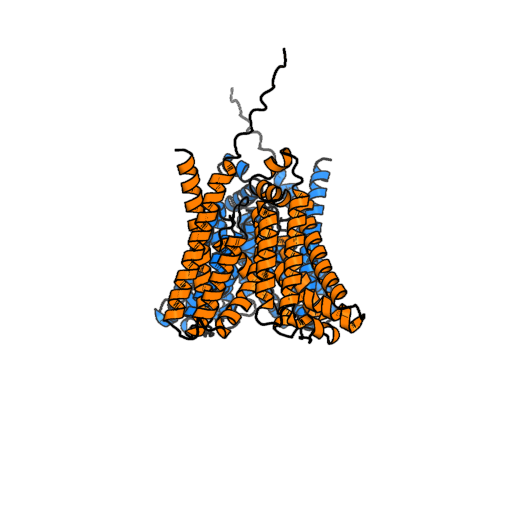? -0.508 -23.078 7.055 1 89.44 155 HIS B CA 1
ATOM 3577 C C . HIS B 1 155 ? -0.361 -22.828 5.559 1 89.44 155 HIS B C 1
ATOM 3579 O O . HIS B 1 155 ? 0.065 -23.703 4.809 1 89.44 155 HIS B O 1
ATOM 3585 N N . ALA B 1 156 ? -1.018 -21.703 5.168 1 87.88 156 ALA B N 1
ATOM 3586 C CA . ALA B 1 156 ? -0.917 -21.219 3.797 1 87.88 156 ALA B CA 1
ATOM 3587 C C . ALA B 1 156 ? -1.629 -22.156 2.824 1 87.88 156 ALA B C 1
ATOM 3589 O O . ALA B 1 156 ? -1.249 -22.25 1.654 1 87.88 156 ALA B O 1
ATOM 3590 N N . TYR B 1 157 ? -2.578 -22.859 3.303 1 92.06 157 TYR B N 1
ATOM 3591 C CA . TYR B 1 157 ? -3.387 -23.734 2.457 1 92.06 157 TYR B CA 1
ATOM 3592 C C . TYR B 1 157 ? -4.852 -23.312 2.486 1 92.06 157 TYR B C 1
ATOM 3594 O O . TYR B 1 157 ? -5.344 -22.828 3.506 1 92.06 157 TYR B O 1
ATOM 3602 N N . PRO B 1 158 ? -5.477 -23.562 1.41 1 95.56 158 PRO B N 1
ATOM 3603 C CA . PRO B 1 158 ? -6.918 -23.297 1.392 1 95.56 158 PRO B CA 1
ATOM 3604 C C . PRO B 1 158 ? -7.719 -24.328 2.18 1 95.56 158 PRO B C 1
ATOM 3606 O O . PRO B 1 158 ? -7.246 -25.453 2.396 1 95.56 158 PRO B O 1
ATOM 3609 N N . VAL B 1 159 ? -8.898 -23.922 2.639 1 96.38 159 VAL B N 1
ATOM 3610 C CA . VAL B 1 159 ? -9.805 -24.828 3.322 1 96.38 159 VAL B CA 1
ATOM 3611 C C . VAL B 1 159 ? -11.211 -24.703 2.73 1 96.38 159 VAL B C 1
ATOM 3613 O O . VAL B 1 159 ? -11.578 -23.656 2.217 1 96.38 159 VAL B O 1
ATOM 3616 N N . PRO B 1 160 ? -11.922 -25.734 2.787 1 95.69 160 PRO B N 1
ATOM 3617 C CA . PRO B 1 160 ? -13.289 -25.672 2.268 1 95.69 160 PRO B CA 1
ATOM 3618 C C . PRO B 1 160 ? -14.242 -24.938 3.201 1 95.69 160 PRO B C 1
ATOM 3620 O O . PRO B 1 160 ? -13.953 -24.766 4.387 1 95.69 160 PRO B O 1
ATOM 3623 N N . ILE B 1 161 ? -15.352 -24.578 2.617 1 96.5 161 ILE B N 1
ATOM 3624 C CA . ILE B 1 161 ? -16.438 -24.031 3.432 1 96.5 161 ILE B CA 1
ATOM 3625 C C . ILE B 1 161 ? -16.969 -25.125 4.367 1 96.5 161 ILE B C 1
ATOM 3627 O O . ILE B 1 161 ? -17.25 -26.234 3.93 1 96.5 161 ILE B O 1
ATOM 3631 N N . PRO B 1 162 ? -17.047 -24.75 5.629 1 96.62 162 PRO B N 1
ATOM 3632 C CA . PRO B 1 162 ? -17.562 -25.766 6.551 1 96.62 162 PRO B CA 1
ATOM 3633 C C . PRO B 1 162 ? -18.953 -26.281 6.164 1 96.62 162 PRO B C 1
ATOM 3635 O O . PRO B 1 162 ? -19.797 -25.5 5.719 1 96.62 162 PRO B O 1
ATOM 3638 N N . GLU B 1 163 ? -19.188 -27.531 6.422 1 95.12 163 GLU B N 1
ATOM 3639 C CA . GLU B 1 163 ? -20.422 -28.203 6.02 1 95.12 163 GLU B CA 1
ATOM 3640 C C . GLU B 1 163 ? -21.641 -27.484 6.594 1 95.12 163 GLU B C 1
ATOM 3642 O O . GLU B 1 163 ? -22.609 -27.234 5.875 1 95.12 163 GLU B O 1
ATOM 3647 N N . PRO B 1 164 ? -21.594 -27.109 7.832 1 94.94 164 PRO B N 1
ATOM 3648 C CA . PRO B 1 164 ? -22.766 -26.453 8.398 1 94.94 164 PRO B CA 1
ATOM 3649 C C . PRO B 1 164 ? -23.062 -25.109 7.734 1 94.94 164 PRO B C 1
ATOM 3651 O O . PRO B 1 164 ? -24.188 -24.609 7.82 1 94.94 164 PRO B O 1
ATOM 3654 N N . ALA B 1 165 ? -22.109 -24.562 7.086 1 95.12 165 ALA B N 1
ATOM 3655 C CA . ALA B 1 165 ? -22.266 -23.234 6.512 1 95.12 165 ALA B CA 1
ATOM 3656 C C . ALA B 1 165 ? -22.797 -23.312 5.082 1 95.12 165 ALA B C 1
ATOM 3658 O O . ALA B 1 165 ? -23.188 -22.297 4.496 1 95.12 165 ALA B O 1
ATOM 3659 N N . ARG B 1 166 ? -22.906 -24.453 4.59 1 92.56 166 ARG B N 1
ATOM 3660 C CA . ARG B 1 166 ? -23.328 -24.625 3.203 1 92.56 166 ARG B CA 1
ATOM 3661 C C . ARG B 1 166 ? -24.797 -24.234 3.029 1 92.56 166 ARG B C 1
ATOM 3663 O O . ARG B 1 166 ? -25.203 -23.797 1.951 1 92.56 166 ARG B O 1
ATOM 3670 N N . GLY B 1 167 ? -25.531 -24.375 4.043 1 91.06 167 GLY B N 1
ATOM 3671 C CA . GLY B 1 167 ? -26.953 -24.047 3.982 1 91.06 167 GLY B CA 1
ATOM 3672 C C . GLY B 1 167 ? -27.203 -22.562 3.746 1 91.06 167 GLY B C 1
ATOM 3673 O O . GLY B 1 167 ? -28.234 -22.188 3.186 1 91.06 167 GLY B O 1
ATOM 3674 N N . VAL B 1 168 ? -26.328 -21.719 4.176 1 92.56 168 VAL B N 1
ATOM 3675 C CA . VAL B 1 168 ? -26.516 -20.281 4.047 1 92.56 168 VAL B CA 1
ATOM 3676 C C . VAL B 1 168 ? -25.672 -19.75 2.895 1 92.56 168 VAL B C 1
ATOM 3678 O O . VAL B 1 168 ? -25.719 -18.547 2.578 1 92.56 168 VAL B O 1
ATOM 3681 N N . ALA B 1 169 ? -24.969 -20.547 2.26 1 92.69 169 ALA B N 1
ATOM 3682 C CA . ALA B 1 169 ? -24 -20.156 1.24 1 92.69 169 ALA B CA 1
ATOM 3683 C C . ALA B 1 169 ? -24.688 -19.469 0.069 1 92.69 169 ALA B C 1
ATOM 3685 O O . ALA B 1 169 ? -24.172 -18.484 -0.464 1 92.69 169 ALA B O 1
ATOM 3686 N N . TRP B 1 170 ? -25.797 -19.969 -0.252 1 92.31 170 TRP B N 1
ATOM 3687 C CA . TRP B 1 170 ? -26.516 -19.438 -1.405 1 92.31 170 TRP B CA 1
ATOM 3688 C C . TRP B 1 170 ? -26.797 -17.938 -1.238 1 92.31 170 TRP B C 1
ATOM 3690 O O . TRP B 1 170 ? -26.594 -17.156 -2.17 1 92.31 170 TRP B O 1
ATOM 3700 N N . TRP B 1 171 ? -27.141 -17.516 -0.028 1 93.12 171 TRP B N 1
ATOM 3701 C CA . TRP B 1 171 ? -27.516 -16.141 0.232 1 93.12 171 TRP B CA 1
ATOM 3702 C C . TRP B 1 171 ? -26.297 -15.289 0.562 1 93.12 171 TRP B C 1
ATOM 3704 O O . TRP B 1 171 ? -26.328 -14.062 0.438 1 93.12 171 TRP B O 1
ATOM 3714 N N . LEU B 1 172 ? -25.25 -15.953 0.936 1 93.88 172 LEU B N 1
ATOM 3715 C CA . LEU B 1 172 ? -24.094 -15.211 1.399 1 93.88 172 LEU B CA 1
ATOM 3716 C C . LEU B 1 172 ? -22.984 -15.227 0.351 1 93.88 172 LEU B C 1
ATOM 3718 O O . LEU B 1 172 ? -21.797 -15.156 0.691 1 93.88 172 LEU B O 1
ATOM 3722 N N . GLY B 1 173 ? -23.328 -15.258 -0.911 1 91.5 173 GLY B N 1
ATOM 3723 C CA . GLY B 1 173 ? -22.281 -15.086 -1.907 1 91.5 173 GLY B CA 1
ATOM 3724 C C . GLY B 1 173 ? -22.375 -16.094 -3.037 1 91.5 173 GLY B C 1
ATOM 3725 O O . GLY B 1 173 ? -22 -15.797 -4.172 1 91.5 173 GLY B O 1
ATOM 3726 N N . ALA B 1 174 ? -22.891 -17.312 -2.783 1 93.38 174 ALA B N 1
ATOM 3727 C CA . ALA B 1 174 ? -22.828 -18.406 -3.758 1 93.38 174 ALA B CA 1
ATOM 3728 C C . ALA B 1 174 ? -23.844 -18.188 -4.879 1 93.38 174 ALA B C 1
ATOM 3730 O O . ALA B 1 174 ? -23.625 -18.609 -6.016 1 93.38 174 ALA B O 1
ATOM 3731 N N . ALA B 1 175 ? -24.938 -17.562 -4.52 1 94.25 175 ALA B N 1
ATOM 3732 C CA . ALA B 1 175 ? -25.891 -17.25 -5.574 1 94.25 175 ALA B CA 1
ATOM 3733 C C . ALA B 1 175 ? -25.328 -16.219 -6.547 1 94.25 175 ALA B C 1
ATOM 3735 O O . ALA B 1 175 ? -24.594 -15.312 -6.148 1 94.25 175 ALA B O 1
ATOM 3736 N N . PRO B 1 176 ? -25.641 -16.328 -7.816 1 93.5 176 PRO B N 1
ATOM 3737 C CA . PRO B 1 176 ? -25.062 -15.484 -8.859 1 93.5 176 PRO B CA 1
ATOM 3738 C C . PRO B 1 176 ? -25.156 -13.992 -8.531 1 93.5 176 PRO B C 1
ATOM 3740 O O . PRO B 1 176 ? -24.203 -13.242 -8.766 1 93.5 176 PRO B O 1
ATOM 3743 N N . TRP B 1 177 ? -26.203 -13.555 -7.902 1 95.69 177 TRP B N 1
ATOM 3744 C CA . TRP B 1 177 ? -26.406 -12.125 -7.672 1 95.69 177 TRP B CA 1
ATOM 3745 C C . TRP B 1 177 ? -26.281 -11.789 -6.188 1 95.69 177 TRP B C 1
ATOM 3747 O O . TRP B 1 177 ? -26.531 -10.656 -5.781 1 95.69 177 TRP B O 1
ATOM 3757 N N . ALA B 1 178 ? -25.938 -12.734 -5.395 1 96.31 178 ALA B N 1
ATOM 3758 C CA . ALA B 1 178 ? -25.938 -12.531 -3.947 1 96.31 178 ALA B CA 1
ATOM 3759 C C . ALA B 1 178 ? -24.953 -11.445 -3.535 1 96.31 178 ALA B C 1
ATOM 3761 O O . ALA B 1 178 ? -25.297 -10.531 -2.779 1 96.31 178 ALA B O 1
ATOM 3762 N N . GLU B 1 179 ? -23.766 -11.5 -4.043 1 96.88 179 GLU B N 1
ATOM 3763 C CA . GLU B 1 179 ? -22.719 -10.562 -3.643 1 96.88 179 GLU B CA 1
ATOM 3764 C C . GLU B 1 179 ? -23.078 -9.125 -4.02 1 96.88 179 GLU B C 1
ATOM 3766 O O . GLU B 1 179 ? -22.891 -8.203 -3.225 1 96.88 179 GLU B O 1
ATOM 3771 N N . ILE B 1 180 ? -23.594 -8.945 -5.23 1 97.88 180 ILE B N 1
ATOM 3772 C CA . ILE B 1 180 ? -23.906 -7.598 -5.691 1 97.88 180 ILE B CA 1
ATOM 3773 C C . ILE B 1 180 ? -25.094 -7.051 -4.918 1 97.88 180 ILE B C 1
ATOM 3775 O O . ILE B 1 180 ? -25.172 -5.848 -4.652 1 97.88 180 ILE B O 1
ATOM 3779 N N . ILE B 1 181 ? -26.031 -7.871 -4.555 1 98.19 181 ILE B N 1
ATOM 3780 C CA . ILE B 1 181 ? -27.156 -7.441 -3.748 1 98.19 181 ILE B CA 1
ATOM 3781 C C . ILE B 1 181 ? -26.672 -6.953 -2.385 1 98.19 181 ILE B C 1
ATOM 3783 O O . ILE B 1 181 ? -27.125 -5.91 -1.9 1 98.19 181 ILE B O 1
ATOM 3787 N N . TRP B 1 182 ? -25.75 -7.703 -1.789 1 98.25 182 TRP B N 1
ATOM 3788 C CA . TRP B 1 182 ? -25.141 -7.258 -0.537 1 98.25 182 TRP B CA 1
ATOM 3789 C C . TRP B 1 182 ? -24.422 -5.93 -0.725 1 98.25 182 TRP B C 1
ATOM 3791 O O . TRP B 1 182 ? -24.547 -5.027 0.107 1 98.25 182 TRP B O 1
ATOM 3801 N N . ALA B 1 183 ? -23.656 -5.848 -1.793 1 98.56 183 ALA B N 1
ATOM 3802 C CA . ALA B 1 183 ? -22.922 -4.621 -2.068 1 98.56 183 ALA B CA 1
ATOM 3803 C C . ALA B 1 183 ? -23.875 -3.428 -2.195 1 98.56 183 ALA B C 1
ATOM 3805 O O . ALA B 1 183 ? -23.625 -2.371 -1.608 1 98.56 183 ALA B O 1
ATOM 3806 N N . LEU B 1 184 ? -24.953 -3.561 -2.951 1 98.5 184 LEU B N 1
ATOM 3807 C CA . LEU B 1 184 ? -25.922 -2.486 -3.154 1 98.5 184 LEU B CA 1
ATOM 3808 C C . LEU B 1 184 ? -26.609 -2.117 -1.843 1 98.5 184 LEU B C 1
ATOM 3810 O O . LEU B 1 184 ? -26.844 -0.938 -1.571 1 98.5 184 LEU B O 1
ATOM 3814 N N . ALA B 1 185 ? -26.938 -3.1 -1.062 1 98.56 185 ALA B N 1
ATOM 3815 C CA . ALA B 1 185 ? -27.562 -2.848 0.232 1 98.56 185 ALA B CA 1
ATOM 3816 C C . ALA B 1 185 ? -26.641 -2.064 1.152 1 98.56 185 ALA B C 1
ATOM 3818 O O . ALA B 1 185 ? -27.062 -1.121 1.82 1 98.56 185 ALA B O 1
ATOM 3819 N N . ILE B 1 186 ? -25.391 -2.463 1.189 1 98.62 186 ILE B N 1
ATOM 3820 C CA . ILE B 1 186 ? -24.391 -1.819 2.049 1 98.62 186 ILE B CA 1
ATOM 3821 C C . ILE B 1 186 ? -24.141 -0.395 1.562 1 98.62 186 ILE B C 1
ATOM 3823 O O . ILE B 1 186 ? -24.078 0.541 2.363 1 98.62 186 ILE B O 1
ATOM 3827 N N . VAL B 1 187 ? -23.969 -0.254 0.282 1 98.5 187 VAL B N 1
ATOM 3828 C CA . VAL B 1 187 ? -23.766 1.069 -0.299 1 98.5 187 VAL B CA 1
ATOM 3829 C C . VAL B 1 187 ? -24.953 1.968 0.035 1 98.5 187 VAL B C 1
ATOM 3831 O O . VAL B 1 187 ? -24.781 3.117 0.446 1 98.5 187 VAL B O 1
ATOM 3834 N N . ALA B 1 188 ? -26.172 1.433 -0.141 1 98.06 188 ALA B N 1
ATOM 3835 C CA . ALA B 1 188 ? -27.375 2.199 0.17 1 98.06 188 ALA B CA 1
ATOM 3836 C C . ALA B 1 188 ? -27.422 2.574 1.648 1 98.06 188 ALA B C 1
ATOM 3838 O O . ALA B 1 188 ? -27.719 3.723 1.996 1 98.06 188 ALA B O 1
ATOM 3839 N N . ALA B 1 189 ? -27.141 1.646 2.473 1 98.19 189 ALA B N 1
ATOM 3840 C CA . ALA B 1 189 ? -27.172 1.877 3.914 1 98.19 189 ALA B CA 1
ATOM 3841 C C . ALA B 1 189 ? -26.172 2.953 4.32 1 98.19 189 ALA B C 1
ATOM 3843 O O . ALA B 1 189 ? -26.5 3.869 5.074 1 98.19 189 ALA B O 1
ATOM 3844 N N . PHE B 1 190 ? -24.969 2.842 3.816 1 98.25 190 PHE B N 1
ATOM 3845 C CA . PHE B 1 190 ? -23.938 3.758 4.27 1 98.25 190 PHE B CA 1
ATOM 3846 C C . PHE B 1 190 ? -24.016 5.09 3.539 1 98.25 190 PHE B C 1
ATOM 3848 O O . PHE B 1 190 ? -23.5 6.102 4.008 1 98.25 190 PHE B O 1
ATOM 3855 N N . GLN B 1 191 ? -24.719 5.055 2.373 1 95.75 191 GLN B N 1
ATOM 3856 C CA . GLN B 1 191 ? -25.047 6.336 1.76 1 95.75 191 GLN B CA 1
ATOM 3857 C C . GLN B 1 191 ? -26 7.137 2.639 1 95.75 191 GLN B C 1
ATOM 3859 O O . GLN B 1 191 ? -25.859 8.352 2.785 1 95.75 191 GLN B O 1
ATOM 3864 N N . VAL B 1 192 ? -26.969 6.453 3.166 1 96 192 VAL B N 1
ATOM 3865 C CA . VAL B 1 192 ? -27.922 7.086 4.07 1 96 192 VAL B CA 1
ATOM 3866 C C . VAL B 1 192 ? -27.203 7.555 5.336 1 96 192 VAL B C 1
ATOM 3868 O O . VAL B 1 192 ? -27.469 8.656 5.832 1 96 192 VAL B O 1
ATOM 3871 N N . VAL B 1 193 ? -26.25 6.77 5.809 1 96.56 193 VAL B N 1
ATOM 3872 C CA . VAL B 1 193 ? -25.484 7.137 6.996 1 96.56 193 VAL B CA 1
ATOM 3873 C C . VAL B 1 193 ? -24.656 8.391 6.715 1 96.56 193 VAL B C 1
ATOM 3875 O O . VAL B 1 193 ? -24.656 9.328 7.516 1 96.56 193 VAL B O 1
ATOM 3878 N N . LEU B 1 194 ? -24.016 8.453 5.609 1 95 194 LEU B N 1
ATOM 3879 C CA . LEU B 1 194 ? -23.109 9.547 5.27 1 95 194 LEU B CA 1
ATOM 3880 C C . LEU B 1 194 ? -23.891 10.836 5.004 1 95 194 LEU B C 1
ATOM 3882 O O . LEU B 1 194 ? -23.484 11.914 5.43 1 95 194 LEU B O 1
ATOM 3886 N N . SER B 1 195 ? -25.109 10.734 4.379 1 92.94 195 SER B N 1
ATOM 3887 C CA . SER B 1 195 ? -25.828 11.922 3.926 1 92.94 195 SER B CA 1
ATOM 3888 C C . SER B 1 195 ? -26.891 12.336 4.93 1 92.94 195 SER B C 1
ATOM 3890 O O . SER B 1 195 ? -27.312 13.5 4.957 1 92.94 195 SER B O 1
ATOM 3892 N N . GLY B 1 196 ? -27.281 11.406 5.746 1 94.06 196 GLY B N 1
ATOM 3893 C CA . GLY B 1 196 ? -28.5 11.711 6.48 1 94.06 196 GLY B CA 1
ATOM 3894 C C . GLY B 1 196 ? -28.328 11.586 7.984 1 94.06 196 GLY B C 1
ATOM 3895 O O . GLY B 1 196 ? -29.297 11.734 8.734 1 94.06 196 GLY B O 1
ATOM 3896 N N . THR B 1 197 ? -27.234 11.258 8.445 1 96.25 197 THR B N 1
ATOM 3897 C CA . THR B 1 197 ? -27.094 11.062 9.883 1 96.25 197 THR B CA 1
ATOM 3898 C C . THR B 1 197 ? -26.031 12 10.453 1 96.25 197 THR B C 1
ATOM 3900 O O . THR B 1 197 ? -25.281 12.625 9.703 1 96.25 197 THR B O 1
ATOM 3903 N N . ARG B 1 198 ? -26.047 12.094 11.789 1 95.94 198 ARG B N 1
ATOM 3904 C CA . ARG B 1 198 ? -25.047 12.898 12.492 1 95.94 198 ARG B CA 1
ATOM 3905 C C . ARG B 1 198 ? -23.641 12.352 12.281 1 95.94 198 ARG B C 1
ATOM 3907 O O . ARG B 1 198 ? -22.688 13.117 12.219 1 95.94 198 ARG B O 1
ATOM 3914 N N . TRP B 1 199 ? -23.547 11.078 12.148 1 96.56 199 TRP B N 1
ATOM 3915 C CA . TRP B 1 199 ? -22.234 10.469 11.938 1 96.56 199 TRP B CA 1
ATOM 3916 C C . TRP B 1 199 ? -21.625 10.938 10.625 1 96.56 199 TRP B C 1
ATOM 3918 O O . TRP B 1 199 ? -20.438 11.25 10.57 1 96.56 199 TRP B O 1
ATOM 3928 N N . GLY B 1 200 ? -22.438 10.852 9.625 1 95.88 200 GLY B N 1
ATOM 3929 C CA . GLY B 1 200 ? -21.953 11.336 8.336 1 95.88 200 GLY B CA 1
ATOM 3930 C C . GLY B 1 200 ? -21.531 12.789 8.359 1 95.88 200 GLY B C 1
ATOM 3931 O O . GLY B 1 200 ? -20.484 13.148 7.824 1 95.88 200 GLY B O 1
ATOM 3932 N N . LEU B 1 201 ? -22.328 13.594 9.023 1 94.5 201 LEU B N 1
ATOM 3933 C CA . LEU B 1 201 ? -22.016 15.016 9.148 1 94.5 201 LEU B CA 1
ATOM 3934 C C . LEU B 1 201 ? -20.719 15.227 9.906 1 94.5 201 LEU B C 1
ATOM 3936 O O . LEU B 1 201 ? -19.891 16.062 9.523 1 94.5 201 LEU B O 1
ATOM 3940 N N . HIS B 1 202 ? -20.594 14.492 10.945 1 96.69 202 HIS B N 1
ATOM 3941 C CA . HIS B 1 202 ? -19.391 14.602 11.75 1 96.69 202 HIS B CA 1
ATOM 3942 C C . HIS B 1 202 ? -18.156 14.133 10.961 1 96.69 202 HIS B C 1
ATOM 3944 O O . HIS B 1 202 ? -17.078 14.695 11.102 1 96.69 202 HIS B O 1
ATOM 3950 N N . THR B 1 203 ? -18.312 13.078 10.172 1 95.88 203 THR B N 1
ATOM 3951 C CA . THR B 1 203 ? -17.219 12.57 9.352 1 95.88 203 THR B CA 1
ATOM 3952 C C . THR B 1 203 ? -16.734 13.633 8.375 1 95.88 203 THR B C 1
ATOM 3954 O O . THR B 1 203 ? -15.539 13.867 8.242 1 95.88 203 THR B O 1
ATOM 3957 N N . VAL B 1 204 ? -17.609 14.328 7.699 1 93.38 204 VAL B N 1
ATOM 3958 C CA . VAL B 1 204 ? -17.281 15.367 6.73 1 93.38 204 VAL B CA 1
ATOM 3959 C C . VAL B 1 204 ? -16.656 16.562 7.445 1 93.38 204 VAL B C 1
ATOM 3961 O O . VAL B 1 204 ? -15.68 17.141 6.965 1 93.38 204 VAL B O 1
ATOM 3964 N N . ALA B 1 205 ? -17.188 16.922 8.594 1 93.5 205 ALA B N 1
ATOM 3965 C CA . ALA B 1 205 ? -16.672 18.047 9.359 1 93.5 205 ALA B CA 1
ATOM 3966 C C . ALA B 1 205 ? -15.234 17.797 9.812 1 93.5 205 ALA B C 1
ATOM 3968 O O . ALA B 1 205 ? -14.391 18.688 9.742 1 93.5 205 ALA B O 1
ATOM 3969 N N . VAL B 1 206 ? -15 16.594 10.266 1 93.81 206 VAL B N 1
ATOM 3970 C CA . VAL B 1 206 ? -13.664 16.219 10.719 1 93.81 206 VAL B CA 1
ATOM 3971 C C . VAL B 1 206 ? -12.672 16.328 9.562 1 93.81 206 VAL B C 1
ATOM 3973 O O . VAL B 1 206 ? -11.547 16.797 9.75 1 93.81 206 VAL B O 1
ATOM 3976 N N . GLY B 1 207 ? -13.055 15.891 8.445 1 90.44 207 GLY B N 1
ATOM 3977 C CA . GLY B 1 207 ? -12.195 15.93 7.27 1 90.44 207 GLY B CA 1
ATOM 3978 C C . GLY B 1 207 ? -11.945 17.328 6.762 1 90.44 207 GLY B C 1
ATOM 3979 O O . GLY B 1 207 ? -10.883 17.625 6.203 1 90.44 207 GLY B O 1
ATOM 3980 N N . GLY B 1 208 ? -12.906 18.188 6.855 1 87.06 208 GLY B N 1
ATOM 3981 C CA . GLY B 1 208 ? -12.781 19.562 6.383 1 87.06 208 GLY B CA 1
ATOM 3982 C C . GLY B 1 208 ? -11.867 20.406 7.246 1 87.06 208 GLY B C 1
ATOM 3983 O O . GLY B 1 208 ? -11.008 21.125 6.734 1 87.06 208 GLY B O 1
ATOM 3984 N N . ASN B 1 209 ? -12.18 20.391 8.508 1 89.31 209 ASN B N 1
ATOM 3985 C CA . ASN B 1 209 ? -11.406 21.141 9.492 1 89.31 209 ASN B CA 1
ATOM 3986 C C . ASN B 1 209 ? -11.477 20.484 10.875 1 89.31 209 ASN B C 1
ATOM 3988 O O . ASN B 1 209 ? -12.398 20.766 11.648 1 89.31 209 ASN B O 1
ATOM 3992 N N . GLN B 1 210 ? -10.398 19.812 11.141 1 89.38 210 GLN B N 1
ATOM 3993 C CA . GLN B 1 210 ? -10.398 19.047 12.375 1 89.38 210 GLN B CA 1
ATOM 3994 C C . GLN B 1 210 ? -10.508 19.953 13.594 1 89.38 210 GLN B C 1
ATOM 3996 O O . GLN B 1 210 ? -11.234 19.656 14.547 1 89.38 210 GLN B O 1
ATOM 4001 N N . HIS B 1 211 ? -9.742 21.016 13.562 1 89.5 211 HIS B N 1
ATOM 4002 C CA . HIS B 1 211 ? -9.758 21.953 14.672 1 89.5 211 HIS B CA 1
ATOM 4003 C C . HIS B 1 211 ? -11.117 22.609 14.82 1 89.5 211 HIS B C 1
ATOM 4005 O O . HIS B 1 211 ? -11.648 22.719 15.93 1 89.5 211 HIS B O 1
ATOM 4011 N N . GLY B 1 212 ? -11.609 23.031 13.703 1 92 212 GLY B N 1
ATOM 4012 C CA . GLY B 1 212 ? -12.938 23.641 13.719 1 92 212 GLY B CA 1
ATOM 4013 C C . GLY B 1 212 ? -14.016 22.688 14.188 1 92 212 GLY B C 1
ATOM 4014 O O . GLY B 1 212 ? -14.922 23.078 14.93 1 92 212 GLY B O 1
ATOM 4015 N N . ALA B 1 213 ? -13.891 21.469 13.797 1 93.69 213 ALA B N 1
ATOM 4016 C CA . ALA B 1 213 ? -14.867 20.453 14.203 1 93.69 213 ALA B CA 1
ATOM 4017 C C . ALA B 1 213 ? -14.828 20.219 15.711 1 93.69 213 ALA B C 1
ATOM 4019 O O . ALA B 1 213 ? -15.867 20.109 16.359 1 93.69 213 ALA B O 1
ATOM 4020 N N . SER B 1 214 ? -13.625 20.141 16.203 1 93.44 214 SER B N 1
ATOM 4021 C CA . SER B 1 214 ? -13.469 19.938 17.641 1 93.44 214 SER B CA 1
ATOM 4022 C C . SER B 1 214 ? -14.062 21.109 18.422 1 93.44 214 SER B C 1
ATOM 4024 O O . SER B 1 214 ? -14.688 20.906 19.469 1 93.44 214 SER B O 1
ATOM 4026 N N . GLU B 1 215 ? -13.898 22.266 17.938 1 94.31 215 GLU B N 1
ATOM 4027 C CA . GLU B 1 215 ? -14.438 23.453 18.578 1 94.31 215 GLU B CA 1
ATOM 4028 C C . GLU B 1 215 ? -15.961 23.469 18.547 1 94.31 215 GLU B C 1
ATOM 4030 O O . GLU B 1 215 ? -16.609 24.016 19.438 1 94.31 215 GLU B O 1
ATOM 4035 N N . ALA B 1 216 ? -16.469 22.875 17.547 1 95.38 216 ALA B N 1
ATOM 4036 C CA . ALA B 1 216 ? -17.922 22.828 17.391 1 95.38 216 ALA B CA 1
ATOM 4037 C C . ALA B 1 216 ? -18.516 21.688 18.203 1 95.38 216 ALA B C 1
ATOM 4039 O O . ALA B 1 216 ? -19.719 21.422 18.125 1 95.38 216 ALA B O 1
ATOM 4040 N N . GLY B 1 217 ? -17.672 20.922 18.969 1 94.88 217 GLY B N 1
ATOM 4041 C CA . GLY B 1 217 ? -18.156 19.891 19.875 1 94.88 217 GLY B CA 1
ATOM 4042 C C . GLY B 1 217 ? -18.094 18.5 19.297 1 94.88 217 GLY B C 1
ATOM 4043 O O . GLY B 1 217 ? -18.547 17.547 19.938 1 94.88 217 GLY B O 1
ATOM 4044 N N . VAL B 1 218 ? -17.625 18.422 18.156 1 95.56 218 VAL B N 1
ATOM 4045 C CA . VAL B 1 218 ? -17.516 17.094 17.531 1 95.56 218 VAL B CA 1
ATOM 4046 C C . VAL B 1 218 ? -16.359 16.328 18.172 1 95.56 218 VAL B C 1
ATOM 4048 O O . VAL B 1 218 ? -15.258 16.875 18.312 1 95.56 218 VAL B O 1
ATOM 4051 N N . ARG B 1 219 ? -16.656 15.078 18.641 1 97 219 ARG B N 1
ATOM 4052 C CA . ARG B 1 219 ? -15.586 14.227 19.172 1 97 219 ARG B CA 1
ATOM 4053 C C . ARG B 1 219 ? -14.789 13.586 18.031 1 97 219 ARG B C 1
ATOM 4055 O O . ARG B 1 219 ? -15.023 12.422 17.688 1 97 219 ARG B O 1
ATOM 4062 N N . VAL B 1 220 ? -13.82 14.234 17.562 1 96.88 220 VAL B N 1
ATOM 4063 C CA . VAL B 1 220 ? -13.039 13.891 16.375 1 96.88 220 VAL B CA 1
ATOM 4064 C C . VAL B 1 220 ? -12.469 12.484 16.531 1 96.88 220 VAL B C 1
ATOM 4066 O O . VAL B 1 220 ? -12.555 11.672 15.602 1 96.88 220 VAL B O 1
ATOM 4069 N N . ASN B 1 221 ? -11.977 12.141 17.703 1 97.19 221 ASN B N 1
ATOM 4070 C CA . ASN B 1 221 ? -11.344 10.852 17.938 1 97.19 221 ASN B CA 1
ATOM 4071 C C . ASN B 1 221 ? -12.344 9.703 17.781 1 97.19 221 ASN B C 1
ATOM 4073 O O . ASN B 1 221 ? -12.016 8.68 17.172 1 97.19 221 ASN B O 1
ATOM 4077 N N . ARG B 1 222 ? -13.516 9.891 18.25 1 97.81 222 ARG B N 1
ATOM 4078 C CA . ARG B 1 222 ? -14.523 8.844 18.156 1 97.81 222 ARG B CA 1
ATOM 4079 C C . ARG B 1 222 ? -14.953 8.609 16.719 1 97.81 222 ARG B C 1
ATOM 4081 O O . ARG B 1 222 ? -15.219 7.477 16.312 1 97.81 222 ARG B O 1
ATOM 4088 N N . VAL B 1 223 ? -15.055 9.688 16.016 1 97.75 223 VAL B N 1
ATOM 4089 C CA . VAL B 1 223 ? -15.469 9.594 14.617 1 97.75 223 VAL B CA 1
ATOM 4090 C C . VAL B 1 223 ? -14.422 8.812 13.82 1 97.75 223 VAL B C 1
ATOM 4092 O O . VAL B 1 223 ? -14.766 7.902 13.055 1 97.75 223 VAL B O 1
ATOM 4095 N N . LYS B 1 224 ? -13.188 9.141 13.992 1 97.69 224 LYS B N 1
ATOM 4096 C CA . LYS B 1 224 ? -12.117 8.445 13.281 1 97.69 224 LYS B CA 1
ATOM 4097 C C . LYS B 1 224 ? -12.055 6.977 13.672 1 97.69 224 LYS B C 1
ATOM 4099 O O . LYS B 1 224 ? -11.977 6.098 12.812 1 97.69 224 LYS B O 1
ATOM 4104 N N . ILE B 1 225 ? -12.125 6.766 14.977 1 98.56 225 ILE B N 1
ATOM 4105 C CA . ILE B 1 225 ? -12.062 5.391 15.469 1 98.56 225 ILE B CA 1
ATOM 4106 C C . ILE B 1 225 ? -13.25 4.598 14.93 1 98.56 225 ILE B C 1
ATOM 4108 O O . ILE B 1 225 ? -13.086 3.461 14.477 1 98.56 225 ILE B O 1
ATOM 4112 N N . GLY B 1 226 ? -14.398 5.199 14.977 1 98.69 226 GLY B N 1
ATOM 4113 C CA . GLY B 1 226 ? -15.578 4.543 14.445 1 98.69 226 GLY B CA 1
ATOM 4114 C C . GLY B 1 226 ? -15.453 4.191 12.977 1 98.69 226 GLY B C 1
ATOM 4115 O O . GLY B 1 226 ? -15.883 3.117 12.547 1 98.69 226 GLY B O 1
ATOM 4116 N N . ASN B 1 227 ? -14.906 5.098 12.203 1 98.31 227 ASN B N 1
ATOM 4117 C CA . ASN B 1 227 ? -14.734 4.84 10.773 1 98.31 227 ASN B CA 1
ATOM 4118 C C . ASN B 1 227 ? -13.75 3.697 10.531 1 98.31 227 ASN B C 1
ATOM 4120 O O . ASN B 1 227 ? -13.922 2.92 9.586 1 98.31 227 ASN B O 1
ATOM 4124 N N . PHE B 1 228 ? -12.688 3.568 11.344 1 98.75 228 PHE B N 1
ATOM 4125 C CA . PHE B 1 228 ? -11.781 2.434 11.258 1 98.75 228 PHE B CA 1
ATOM 4126 C C . PHE B 1 228 ? -12.508 1.128 11.547 1 98.75 228 PHE B C 1
ATOM 4128 O O . PHE B 1 228 ? -12.281 0.122 10.867 1 98.75 228 PHE B O 1
ATOM 4135 N N . ILE B 1 229 ? -13.375 1.161 12.539 1 98.88 229 ILE B N 1
ATOM 4136 C CA . ILE B 1 229 ? -14.141 -0.022 12.922 1 98.88 229 ILE B CA 1
ATOM 4137 C C . ILE B 1 229 ? -15.031 -0.453 11.758 1 98.88 229 ILE B C 1
ATOM 4139 O O . ILE B 1 229 ? -15.047 -1.626 11.375 1 98.88 229 ILE B O 1
ATOM 4143 N N . ILE B 1 230 ? -15.711 0.502 11.18 1 98.75 230 ILE B N 1
ATOM 4144 C CA . ILE B 1 230 ? -16.625 0.221 10.086 1 98.75 230 ILE B CA 1
ATOM 4145 C C . ILE B 1 230 ? -15.852 -0.346 8.898 1 98.75 230 ILE B C 1
ATOM 4147 O O . ILE B 1 230 ? -16.25 -1.357 8.312 1 98.75 230 ILE B O 1
ATOM 4151 N N . ALA B 1 231 ? -14.75 0.262 8.523 1 98.69 231 ALA B N 1
ATOM 4152 C CA . ALA B 1 231 ? -13.961 -0.163 7.375 1 98.69 231 ALA B CA 1
ATOM 4153 C C . ALA B 1 231 ? -13.469 -1.599 7.543 1 98.69 231 ALA B C 1
ATOM 4155 O O . ALA B 1 231 ? -13.586 -2.412 6.621 1 98.69 231 ALA B O 1
ATOM 4156 N N . SER B 1 232 ? -12.953 -1.894 8.711 1 98.88 232 SER B N 1
ATOM 4157 C CA . SER B 1 232 ? -12.406 -3.223 8.961 1 98.88 232 SER B CA 1
ATOM 4158 C C . SER B 1 232 ? -13.508 -4.273 9.023 1 98.88 232 SER B C 1
ATOM 4160 O O . SER B 1 232 ? -13.328 -5.402 8.562 1 98.88 232 SER B O 1
ATOM 4162 N N . MET B 1 233 ? -14.648 -3.934 9.57 1 98.81 233 MET B N 1
ATOM 4163 C CA . MET B 1 233 ? -15.789 -4.844 9.617 1 98.81 233 MET B CA 1
ATOM 4164 C C . MET B 1 233 ? -16.297 -5.156 8.211 1 98.81 233 MET B C 1
ATOM 4166 O O . MET B 1 233 ? -16.641 -6.297 7.906 1 98.81 233 MET B O 1
ATOM 4170 N N . LEU B 1 234 ? -16.359 -4.129 7.379 1 98.81 234 LEU B N 1
ATOM 4171 C CA . LEU B 1 234 ? -16.766 -4.34 5.996 1 98.81 234 LEU B CA 1
ATOM 4172 C C . LEU B 1 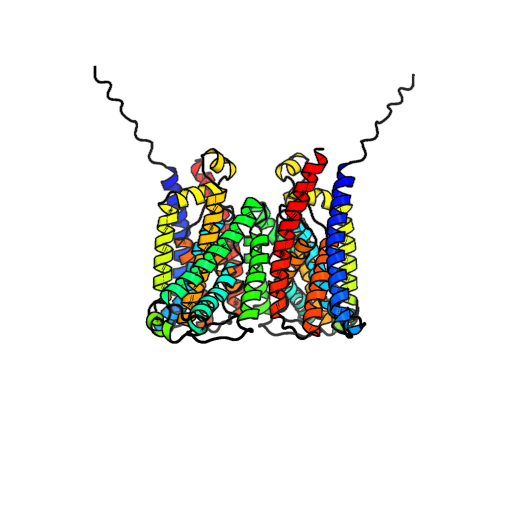234 ? -15.758 -5.207 5.254 1 98.81 234 LEU B C 1
ATOM 4174 O O . LEU B 1 234 ? -16.125 -5.984 4.375 1 98.81 234 LEU B O 1
ATOM 4178 N N . GLY B 1 235 ? -14.477 -5.051 5.59 1 98.62 235 GLY B N 1
ATOM 4179 C CA . GLY B 1 235 ? -13.477 -5.957 5.047 1 98.62 235 GLY B CA 1
ATOM 4180 C C . GLY B 1 235 ? -13.727 -7.406 5.414 1 98.62 235 GLY B C 1
ATOM 4181 O O . GLY B 1 235 ? -13.648 -8.289 4.555 1 98.62 235 GLY B O 1
ATOM 4182 N N . ALA B 1 236 ? -14.062 -7.605 6.656 1 98.75 236 ALA B N 1
ATOM 4183 C CA . ALA B 1 236 ? -14.359 -8.953 7.141 1 98.75 236 ALA B CA 1
ATOM 4184 C C . ALA B 1 236 ? -15.578 -9.531 6.43 1 98.75 236 ALA B C 1
ATOM 4186 O O . ALA B 1 236 ? -15.547 -10.68 5.977 1 98.75 236 ALA B O 1
ATOM 4187 N N . LEU B 1 237 ? -16.578 -8.742 6.316 1 98.62 237 LEU B N 1
ATOM 4188 C CA . LEU B 1 237 ? -17.812 -9.188 5.668 1 98.62 237 LEU B CA 1
ATOM 4189 C C . LEU B 1 237 ? -17.562 -9.547 4.207 1 98.62 237 LEU B C 1
ATOM 4191 O O . LEU B 1 237 ? -18.031 -10.578 3.725 1 98.62 237 LEU B O 1
ATOM 4195 N N . THR B 1 238 ? -16.875 -8.695 3.543 1 98.44 238 THR B N 1
ATOM 4196 C CA . THR B 1 238 ? -16.578 -8.922 2.133 1 98.44 238 THR B CA 1
ATOM 4197 C C . THR B 1 238 ? -15.828 -10.234 1.944 1 98.44 238 THR B C 1
ATOM 4199 O O . THR B 1 238 ? -16.094 -10.984 1.003 1 98.44 238 THR B O 1
ATOM 4202 N N . GLY B 1 239 ? -14.859 -10.508 2.824 1 98.25 239 GLY B N 1
ATOM 4203 C CA . GLY B 1 239 ? -14.117 -11.758 2.768 1 98.25 239 GLY B CA 1
ATOM 4204 C C . GLY B 1 239 ? -15 -12.984 2.926 1 98.25 239 GLY B C 1
ATOM 4205 O O . GLY B 1 239 ? -14.836 -13.969 2.209 1 98.25 239 GLY B O 1
ATOM 4206 N N . VAL B 1 240 ? -15.898 -12.883 3.826 1 98.12 240 VAL B N 1
ATOM 4207 C CA . VAL B 1 240 ? -16.812 -13.992 4.074 1 98.12 240 VAL B CA 1
ATOM 4208 C C . VAL B 1 240 ? -17.688 -14.219 2.852 1 98.12 240 VAL B C 1
ATOM 4210 O O . VAL B 1 240 ? -17.875 -15.359 2.406 1 98.12 240 VAL B O 1
ATOM 4213 N N . LEU B 1 241 ? -18.25 -13.172 2.291 1 98.06 241 LEU B N 1
ATOM 4214 C CA . LEU B 1 241 ? -19.094 -13.281 1.098 1 98.06 241 LEU B CA 1
ATOM 4215 C C . LEU B 1 241 ? -18.312 -13.914 -0.051 1 98.06 241 LEU B C 1
ATOM 4217 O O . LEU B 1 241 ? -18.844 -14.766 -0.77 1 98.06 241 LEU B O 1
ATOM 4221 N N . GLU B 1 242 ? -17.109 -13.5 -0.183 1 96.62 242 GLU B N 1
ATOM 4222 C CA . GLU B 1 242 ? -16.281 -14 -1.274 1 96.62 242 GLU B CA 1
ATOM 4223 C C . GLU B 1 242 ? -15.969 -15.484 -1.096 1 96.62 242 GLU B C 1
ATOM 4225 O O . GLU B 1 242 ? -15.93 -16.234 -2.07 1 96.62 242 GLU B O 1
ATOM 4230 N N . ALA B 1 243 ? -15.688 -15.844 0.109 1 97.12 243 ALA B N 1
ATOM 4231 C CA . ALA B 1 243 ? -15.422 -17.25 0.386 1 97.12 243 ALA B CA 1
ATOM 4232 C C . ALA B 1 243 ? -16.594 -18.125 -0.043 1 97.12 243 ALA B C 1
ATOM 4234 O O . ALA B 1 243 ? -16.406 -19.188 -0.638 1 97.12 243 ALA B O 1
ATOM 4235 N N . PHE B 1 244 ? -17.781 -17.703 0.243 1 97.25 244 PHE B N 1
ATOM 4236 C CA . PHE B 1 244 ? -18.984 -18.438 -0.159 1 97.25 244 PHE B CA 1
ATOM 4237 C C . PHE B 1 244 ? -19.125 -18.438 -1.676 1 97.25 244 PHE B C 1
ATOM 4239 O O . PHE B 1 244 ? -19.562 -19.422 -2.264 1 97.25 244 PHE B O 1
ATOM 4246 N N . HIS B 1 245 ? -18.797 -17.359 -2.268 1 95.88 245 HIS B N 1
ATOM 4247 C CA . HIS B 1 245 ? -18.922 -17.219 -3.717 1 95.88 245 HIS B CA 1
ATOM 4248 C C . HIS B 1 245 ? -18.016 -18.219 -4.434 1 95.88 245 HIS B C 1
ATOM 4250 O O . HIS B 1 245 ? -18.469 -18.922 -5.344 1 95.88 245 HIS B O 1
ATOM 4256 N N . ILE B 1 246 ? -16.781 -18.312 -3.99 1 94.56 246 ILE B N 1
ATOM 4257 C CA . ILE B 1 246 ? -15.844 -19.172 -4.703 1 94.56 246 ILE B CA 1
ATOM 4258 C C . ILE B 1 246 ? -15.836 -20.562 -4.09 1 94.56 246 ILE B C 1
ATOM 4260 O O . ILE B 1 246 ? -15.109 -21.453 -4.551 1 94.56 246 ILE B O 1
ATOM 4264 N N . ASN B 1 247 ? -16.5 -20.734 -3.041 1 95.56 247 ASN B N 1
ATOM 4265 C CA . ASN B 1 247 ? -16.656 -22.016 -2.348 1 95.56 247 ASN B CA 1
ATOM 4266 C C . ASN B 1 247 ? -15.305 -22.547 -1.869 1 95.56 247 ASN B C 1
ATOM 4268 O O . ASN B 1 247 ? -15.008 -23.734 -2.051 1 95.56 247 ASN B O 1
ATOM 4272 N N . SER B 1 248 ? -14.523 -21.672 -1.391 1 96.69 248 SER B N 1
ATOM 4273 C CA . SER B 1 248 ? -13.203 -21.969 -0.84 1 96.69 248 SER B CA 1
ATOM 4274 C C . SER B 1 248 ? -12.672 -20.797 -0.027 1 96.69 248 SER B C 1
ATOM 4276 O O . SER B 1 248 ? -13 -19.641 -0.307 1 96.69 248 SER B O 1
ATOM 4278 N N . ILE B 1 249 ? -12.016 -21.094 0.971 1 97.06 249 ILE B N 1
ATOM 4279 C CA . ILE B 1 249 ? -11.328 -20.062 1.753 1 97.06 249 ILE B CA 1
ATOM 4280 C C . ILE B 1 249 ? -9.836 -20.062 1.406 1 97.06 249 ILE B C 1
ATOM 4282 O O . ILE B 1 249 ? -9.133 -21.047 1.649 1 97.06 249 ILE B O 1
ATOM 4286 N N . GLU B 1 250 ? -9.414 -19.031 0.833 1 95.44 250 GLU B N 1
ATOM 4287 C CA . GLU B 1 250 ? -8.055 -18.922 0.303 1 95.44 250 GLU B CA 1
ATOM 4288 C C . GLU B 1 250 ? -7.215 -17.953 1.126 1 95.44 250 GLU B C 1
ATOM 4290 O O . GLU B 1 250 ? -7.57 -16.781 1.264 1 95.44 250 GLU B O 1
ATOM 4295 N N . PRO B 1 251 ? -6.051 -18.406 1.584 1 91.88 251 PRO B N 1
ATOM 4296 C CA . PRO B 1 251 ? -5.227 -17.531 2.42 1 91.88 251 PRO B CA 1
ATOM 4297 C C . PRO B 1 251 ? -4.66 -16.344 1.647 1 91.88 251 PRO B C 1
ATOM 4299 O O . PRO B 1 251 ? -4.367 -15.297 2.24 1 91.88 251 PRO B O 1
ATOM 4302 N N . LEU B 1 252 ? -4.484 -16.484 0.377 1 86.31 252 LEU B N 1
ATOM 4303 C CA . LEU B 1 252 ? -3.893 -15.414 -0.42 1 86.31 252 LEU B CA 1
ATOM 4304 C C . LEU B 1 252 ? -4.973 -14.594 -1.119 1 86.31 252 LEU B C 1
ATOM 4306 O O . LEU B 1 252 ? -4.672 -13.789 -2.006 1 86.31 252 LEU B O 1
ATOM 4310 N N . ALA B 1 253 ? -6.168 -14.914 -0.589 1 83.5 253 ALA B N 1
ATOM 4311 C CA . ALA B 1 253 ? -7.25 -14.094 -1.124 1 83.5 253 ALA B CA 1
ATOM 4312 C C . ALA B 1 253 ? -7.152 -12.656 -0.614 1 83.5 253 ALA B C 1
ATOM 4314 O O . ALA B 1 253 ? -6.492 -12.391 0.396 1 83.5 253 ALA B O 1
ATOM 4315 N N . GLY B 1 254 ? -7.422 -11.594 -1.392 1 86.06 254 GLY B N 1
ATOM 4316 C CA . GLY B 1 254 ? -7.426 -10.203 -0.973 1 86.06 254 GLY B CA 1
ATOM 4317 C C . GLY B 1 254 ? -6.059 -9.547 -1.062 1 86.06 254 GLY B C 1
ATOM 4318 O O . GLY B 1 254 ? -5.41 -9.594 -2.109 1 86.06 254 GLY B O 1
ATOM 4319 N N . GLY B 1 255 ? -5.641 -9.047 0.211 1 89.69 255 GLY B N 1
ATOM 4320 C CA . GLY B 1 255 ? -4.328 -8.414 0.213 1 89.69 255 GLY B CA 1
ATOM 4321 C C . GLY B 1 255 ? -4.359 -6.973 -0.256 1 89.69 255 GLY B C 1
ATOM 4322 O O . GLY B 1 255 ? -5.398 -6.316 -0.195 1 89.69 255 GLY B O 1
ATOM 4323 N N . SER B 1 256 ? -3.191 -6.492 -0.626 1 89.81 256 SER B N 1
ATOM 4324 C CA . SER B 1 256 ? -3.043 -5.082 -0.979 1 89.81 256 SER B CA 1
ATOM 4325 C C . SER B 1 256 ? -3.723 -4.77 -2.309 1 89.81 256 SER B C 1
ATOM 4327 O O . SER B 1 256 ? -4.223 -3.662 -2.514 1 89.81 256 SER B O 1
ATOM 4329 N N . GLY B 1 257 ? -3.818 -5.789 -3.137 1 89.44 257 GLY B N 1
ATOM 4330 C CA . GLY B 1 257 ? -4.414 -5.578 -4.445 1 89.44 257 GLY B CA 1
ATOM 4331 C C . GLY B 1 257 ? -5.852 -5.094 -4.379 1 89.44 257 GLY B C 1
ATOM 4332 O O . GLY B 1 257 ? -6.191 -4.059 -4.953 1 89.44 257 GLY B O 1
ATOM 4333 N N . ILE B 1 258 ? -6.652 -5.805 -3.619 1 93.31 258 ILE B N 1
ATOM 4334 C CA . ILE B 1 258 ? -8.062 -5.457 -3.559 1 93.31 258 ILE B CA 1
ATOM 4335 C C . ILE B 1 258 ? -8.25 -4.176 -2.748 1 93.31 258 ILE B C 1
ATOM 4337 O O . ILE B 1 258 ? -9.141 -3.373 -3.033 1 93.31 258 ILE B O 1
ATOM 4341 N N . MET B 1 259 ? -7.398 -3.975 -1.771 1 94.69 259 MET B N 1
ATOM 4342 C CA . MET B 1 259 ? -7.438 -2.738 -0.994 1 94.69 259 MET B CA 1
ATOM 4343 C C . MET B 1 259 ? -7.148 -1.531 -1.879 1 94.69 259 MET B C 1
ATOM 4345 O O . MET B 1 259 ? -7.859 -0.526 -1.817 1 94.69 259 MET B O 1
ATOM 4349 N N . PHE B 1 260 ? -6.105 -1.648 -2.768 1 93.62 260 PHE B N 1
ATOM 4350 C CA . PHE B 1 260 ? -5.758 -0.55 -3.662 1 93.62 260 PHE B CA 1
ATOM 4351 C C . PHE B 1 260 ? -6.863 -0.32 -4.688 1 93.62 260 PHE B C 1
ATOM 4353 O O . PHE B 1 260 ? -7.133 0.82 -5.07 1 93.62 260 PHE B O 1
ATOM 4360 N N . ALA B 1 261 ? -7.48 -1.385 -5.117 1 94.25 261 ALA B N 1
ATOM 4361 C CA . ALA B 1 261 ? -8.602 -1.252 -6.047 1 94.25 261 ALA B CA 1
ATOM 4362 C C . ALA B 1 261 ? -9.758 -0.497 -5.406 1 94.25 261 ALA B C 1
ATOM 4364 O O . ALA B 1 261 ? -10.43 0.303 -6.066 1 94.25 261 ALA B O 1
ATOM 4365 N N . ALA B 1 262 ? -9.984 -0.802 -4.18 1 96.56 262 ALA B N 1
ATOM 4366 C CA . ALA B 1 262 ? -11.047 -0.118 -3.443 1 96.56 262 ALA B CA 1
ATOM 4367 C C . ALA B 1 262 ? -10.75 1.374 -3.32 1 96.56 262 ALA B C 1
ATOM 4369 O O . ALA B 1 262 ? -11.641 2.205 -3.5 1 96.56 262 ALA B O 1
ATOM 4370 N N . VAL B 1 263 ? -9.562 1.686 -3.02 1 94.06 263 VAL B N 1
ATOM 4371 C CA . VAL B 1 263 ? -9.172 3.088 -2.908 1 94.06 263 VAL B CA 1
ATOM 4372 C C . VAL B 1 263 ? -9.281 3.766 -4.27 1 94.06 263 VAL B C 1
ATOM 4374 O O . VAL B 1 263 ? -9.766 4.895 -4.371 1 94.06 263 VAL B O 1
ATOM 4377 N N . ALA B 1 264 ? -8.828 3.053 -5.277 1 93.88 264 ALA B N 1
ATOM 4378 C CA . ALA B 1 264 ? -8.922 3.578 -6.637 1 93.88 264 ALA B CA 1
ATOM 4379 C C . ALA B 1 264 ? -10.375 3.879 -7.008 1 93.88 264 ALA B C 1
ATOM 4381 O O . ALA B 1 264 ? -10.664 4.926 -7.59 1 93.88 264 ALA B O 1
ATOM 4382 N N . ALA B 1 265 ? -11.234 2.953 -6.672 1 95.75 265 ALA B N 1
ATOM 4383 C CA . ALA B 1 265 ? -12.648 3.139 -6.957 1 95.75 265 ALA B CA 1
ATOM 4384 C C . ALA B 1 265 ? -13.195 4.379 -6.25 1 95.75 265 ALA B C 1
ATOM 4386 O O . ALA B 1 265 ? -13.984 5.133 -6.824 1 95.75 265 ALA B O 1
ATOM 4387 N N . ALA B 1 266 ? -12.82 4.547 -5.031 1 94.38 266 ALA B N 1
ATOM 4388 C CA . ALA B 1 266 ? -13.258 5.703 -4.25 1 94.38 266 ALA B CA 1
ATOM 4389 C C . ALA B 1 266 ? -12.773 7.004 -4.879 1 94.38 266 ALA B C 1
ATOM 4391 O O . ALA B 1 266 ? -13.531 7.969 -4.992 1 94.38 266 ALA B O 1
ATOM 4392 N N . VAL B 1 267 ? -11.531 7.004 -5.324 1 90 267 VAL B N 1
ATOM 4393 C CA . VAL B 1 267 ? -10.914 8.211 -5.863 1 90 267 VAL B CA 1
ATOM 4394 C C . VAL B 1 267 ? -11.516 8.531 -7.234 1 90 267 VAL B C 1
ATOM 4396 O O . VAL B 1 267 ? -11.883 9.672 -7.504 1 90 267 VAL B O 1
ATOM 4399 N N . ILE B 1 268 ? -11.594 7.52 -8.008 1 90.31 268 ILE B N 1
ATOM 4400 C CA . ILE B 1 268 ? -12.18 7.68 -9.336 1 90.31 268 ILE B CA 1
ATOM 4401 C C . ILE B 1 268 ? -13.641 8.109 -9.203 1 90.31 268 ILE B C 1
ATOM 4403 O O . ILE B 1 268 ? -14.133 8.906 -10 1 90.31 268 ILE B O 1
ATOM 4407 N N . GLY B 1 269 ? -14.266 7.605 -8.188 1 90.56 269 GLY B N 1
ATOM 4408 C CA . GLY B 1 269 ? -15.664 7.91 -7.938 1 90.56 269 GLY B CA 1
ATOM 4409 C C . GLY B 1 269 ? -15.891 9.328 -7.441 1 90.56 269 GLY B C 1
ATOM 4410 O O . GLY B 1 269 ? -17.031 9.789 -7.367 1 90.56 269 GLY B O 1
ATOM 4411 N N . GLY B 1 270 ? -14.836 10.008 -7.027 1 86.69 270 GLY B N 1
ATOM 4412 C CA . GLY B 1 270 ? -15.008 11.414 -6.723 1 86.69 270 GLY B CA 1
ATOM 4413 C C . GLY B 1 270 ? -14.688 11.758 -5.281 1 86.69 270 GLY B C 1
ATOM 4414 O O . GLY B 1 270 ? -14.906 12.891 -4.844 1 86.69 270 GLY B O 1
ATOM 4415 N N . THR B 1 271 ? -14.336 10.812 -4.496 1 84.06 271 THR B N 1
ATOM 4416 C CA . THR B 1 271 ? -13.953 11.125 -3.125 1 84.06 271 THR B CA 1
ATOM 4417 C C . THR B 1 271 ? -12.703 12 -3.098 1 84.06 271 THR B C 1
ATOM 4419 O O . THR B 1 271 ? -11.727 11.711 -3.789 1 84.06 271 THR B O 1
ATOM 4422 N N . ALA B 1 272 ? -12.969 13.125 -2.32 1 67.75 272 ALA B N 1
ATOM 4423 C CA . ALA B 1 272 ? -11.883 14.094 -2.256 1 67.75 272 ALA B CA 1
ATOM 4424 C C . ALA B 1 272 ? -10.703 13.547 -1.459 1 67.75 272 ALA B C 1
ATOM 4426 O O . ALA B 1 272 ? -10.891 12.836 -0.469 1 67.75 272 ALA B O 1
ATOM 4427 N N . LEU B 1 273 ? -9.586 13.914 -1.952 1 63.75 273 LEU B N 1
ATOM 4428 C CA . LEU B 1 273 ? -8.344 13.359 -1.423 1 63.75 273 LEU B CA 1
ATOM 4429 C C . LEU B 1 273 ? -7.816 14.203 -0.273 1 63.75 273 LEU B C 1
ATOM 4431 O O . LEU B 1 273 ? -7.074 13.711 0.58 1 63.75 273 LEU B O 1
ATOM 4435 N N . ALA B 1 274 ? -8.289 15.344 -0.194 1 62.78 274 ALA B N 1
ATOM 4436 C CA . ALA B 1 274 ? -7.805 16.25 0.854 1 62.78 274 ALA B CA 1
ATOM 4437 C C . ALA B 1 274 ? -8.719 16.203 2.076 1 62.78 274 ALA B C 1
ATOM 4439 O O . ALA B 1 274 ? -8.508 16.938 3.043 1 62.78 274 ALA B O 1
ATOM 4440 N N . GLY B 1 275 ? -9.602 15.281 1.996 1 69.06 275 GLY B N 1
ATOM 4441 C CA . GLY B 1 275 ? -10.516 15.172 3.119 1 69.06 275 GLY B CA 1
ATOM 4442 C C . GLY B 1 275 ? -11.719 16.094 3.006 1 69.06 275 GLY B C 1
ATOM 4443 O O . GLY B 1 275 ? -11.742 16.984 2.158 1 69.06 275 GLY B O 1
ATOM 4444 N N . GLY B 1 276 ? -12.781 15.805 3.664 1 78.75 276 GLY B N 1
ATOM 4445 C CA . GLY B 1 276 ? -13.93 16.672 3.848 1 78.75 276 GLY B CA 1
ATOM 4446 C C . GLY B 1 276 ? -15.047 16.406 2.861 1 78.75 276 GLY B C 1
ATOM 4447 O O . GLY B 1 276 ? -16.156 16.938 3.004 1 78.75 276 GLY B O 1
ATOM 4448 N N . SER B 1 277 ? -14.695 15.664 1.853 1 84.31 277 SER B N 1
ATOM 4449 C CA . SER B 1 277 ? -15.773 15.352 0.917 1 84.31 277 SER B CA 1
ATOM 4450 C C . SER B 1 277 ? -15.586 13.969 0.304 1 84.31 277 SER B C 1
ATOM 4452 O O . SER B 1 277 ? -14.453 13.516 0.109 1 84.31 277 SER B O 1
ATOM 4454 N N . GLY B 1 278 ? -16.703 13.273 0.058 1 86.25 278 GLY B N 1
ATOM 4455 C CA . GLY B 1 278 ? -16.688 11.961 -0.559 1 86.25 278 GLY B CA 1
ATOM 4456 C C . GLY B 1 278 ? -18.078 11.453 -0.913 1 86.25 278 GLY B C 1
ATOM 4457 O O . GLY B 1 278 ? -19.078 12.055 -0.522 1 86.25 278 GLY B O 1
ATOM 4458 N N . THR B 1 279 ? -18.078 10.453 -1.728 1 90.25 279 THR B N 1
ATOM 4459 C CA . THR B 1 279 ? -19.344 9.883 -2.182 1 90.25 279 THR B CA 1
ATOM 4460 C C . THR B 1 279 ? -19.281 8.359 -2.205 1 90.25 279 THR B C 1
ATOM 4462 O O . THR B 1 279 ? -18.391 7.781 -2.842 1 90.25 279 THR B O 1
ATOM 4465 N N . ILE B 1 280 ? -20.219 7.777 -1.549 1 95.69 280 ILE B N 1
ATOM 4466 C CA . ILE B 1 280 ? -20.266 6.32 -1.515 1 95.69 280 ILE B CA 1
ATOM 4467 C C . ILE B 1 280 ? -20.828 5.793 -2.83 1 95.69 280 ILE B C 1
ATOM 4469 O O . ILE B 1 280 ? -20.328 4.812 -3.381 1 95.69 280 ILE B O 1
ATOM 4473 N N . VAL B 1 281 ? -21.812 6.438 -3.346 1 95.31 281 VAL B N 1
ATOM 4474 C CA . VAL B 1 281 ? -22.391 6.059 -4.633 1 95.31 281 VAL B CA 1
ATOM 4475 C C . VAL B 1 281 ? -21.359 6.254 -5.738 1 95.31 281 VAL B C 1
ATOM 4477 O O . VAL B 1 281 ? -21.266 5.441 -6.664 1 95.31 281 VAL B O 1
ATOM 4480 N N . GLY B 1 282 ? -20.641 7.348 -5.652 1 93.81 282 GLY B N 1
ATOM 4481 C CA . GLY B 1 282 ? -19.547 7.539 -6.582 1 93.81 282 GLY B CA 1
ATOM 4482 C C . GLY B 1 282 ? -18.531 6.406 -6.562 1 93.81 282 GLY B C 1
ATOM 4483 O O . GLY B 1 282 ? -18.062 5.969 -7.613 1 93.81 282 GLY B O 1
ATOM 4484 N N . ALA B 1 283 ? -18.219 5.973 -5.375 1 96.06 283 ALA B N 1
ATOM 4485 C CA . ALA B 1 283 ? -17.266 4.863 -5.23 1 96.06 283 ALA B CA 1
ATOM 4486 C C . ALA B 1 283 ? -17.828 3.59 -5.867 1 96.06 283 ALA B C 1
ATOM 4488 O O . ALA B 1 283 ? -17.062 2.809 -6.457 1 96.06 283 ALA B O 1
ATOM 4489 N N . LEU B 1 284 ? -19.125 3.352 -5.691 1 97.62 284 LEU B N 1
ATOM 4490 C CA . LEU B 1 284 ? -19.75 2.229 -6.371 1 97.62 284 LEU B CA 1
ATOM 4491 C C . LEU B 1 284 ? -19.594 2.35 -7.883 1 97.62 284 LEU B C 1
ATOM 4493 O O . LEU B 1 284 ? -19.25 1.375 -8.555 1 97.62 284 LEU B O 1
ATOM 4497 N N . LEU B 1 285 ? -19.859 3.504 -8.422 1 96.25 285 LEU B N 1
ATOM 4498 C CA . LEU B 1 285 ? -19.719 3.73 -9.852 1 96.25 285 LEU B CA 1
ATOM 4499 C C . LEU B 1 285 ? -18.266 3.537 -10.281 1 96.25 285 LEU B C 1
ATOM 4501 O O . LEU B 1 285 ? -18 3.027 -11.375 1 96.25 285 LEU B O 1
ATOM 4505 N N . GLY B 1 286 ? -17.344 4.023 -9.414 1 95.5 286 GLY B N 1
ATOM 4506 C CA . GLY B 1 286 ? -15.945 3.74 -9.672 1 95.5 286 GLY B CA 1
ATOM 4507 C C . GLY B 1 286 ? -15.641 2.258 -9.773 1 95.5 286 GLY B C 1
ATOM 4508 O O . GLY B 1 286 ? -14.906 1.825 -10.656 1 95.5 286 GLY B O 1
ATOM 4509 N N . ALA B 1 287 ? -16.172 1.498 -8.891 1 97.62 287 ALA B N 1
ATOM 4510 C CA . ALA B 1 287 ? -15.992 0.049 -8.906 1 97.62 287 ALA B CA 1
ATOM 4511 C C . ALA B 1 287 ? -16.578 -0.558 -10.188 1 97.62 287 ALA B C 1
ATOM 4513 O O . ALA B 1 287 ? -16 -1.492 -10.75 1 97.62 287 ALA B O 1
ATOM 4514 N N . VAL B 1 288 ? -17.688 -0.044 -10.594 1 97.25 288 VAL B N 1
ATOM 4515 C CA . VAL B 1 288 ? -18.328 -0.514 -11.82 1 97.25 288 VAL B CA 1
ATOM 4516 C C . VAL B 1 288 ? -17.406 -0.238 -13.016 1 97.25 288 VAL B C 1
ATOM 4518 O O . VAL B 1 288 ? -17.219 -1.104 -13.875 1 97.25 288 VAL B O 1
ATOM 4521 N N . VAL B 1 289 ? -16.859 0.927 -13.031 1 94.69 289 VAL B N 1
ATOM 4522 C CA . VAL B 1 289 ? -15.953 1.292 -14.109 1 94.69 289 VAL B CA 1
ATOM 4523 C C . VAL B 1 289 ? -14.773 0.32 -14.141 1 94.69 289 VAL B C 1
ATOM 4525 O O . VAL B 1 289 ? -14.406 -0.182 -15.203 1 94.69 289 VAL B O 1
ATOM 4528 N N . LEU B 1 290 ? -14.281 0.059 -12.992 1 94.12 290 LEU B N 1
ATOM 4529 C CA . LEU B 1 290 ? -13.148 -0.853 -12.906 1 94.12 290 LEU B CA 1
ATOM 4530 C C . LEU B 1 290 ? -13.547 -2.264 -13.32 1 94.12 290 LEU B C 1
ATOM 4532 O O . LEU B 1 290 ? -12.789 -2.955 -14 1 94.12 290 LEU B O 1
ATOM 4536 N N . GLY B 1 291 ? -14.688 -2.686 -12.898 1 95.38 291 GLY B N 1
ATOM 4537 C CA . GLY B 1 291 ? -15.18 -4.008 -13.258 1 95.38 291 GLY B CA 1
ATOM 4538 C C . GLY B 1 291 ? -15.391 -4.176 -14.75 1 95.38 291 GLY B C 1
ATOM 4539 O O . GLY B 1 291 ? -15.008 -5.195 -15.328 1 95.38 291 GLY B O 1
ATOM 4540 N N . ILE B 1 292 ? -15.977 -3.193 -15.359 1 94.56 292 ILE B N 1
ATOM 4541 C CA . ILE B 1 292 ? -16.219 -3.221 -16.797 1 94.56 292 ILE B CA 1
ATOM 4542 C C . ILE B 1 292 ? -14.883 -3.242 -17.547 1 94.56 292 ILE B C 1
ATOM 4544 O O . ILE B 1 292 ? -14.711 -4.008 -18.5 1 94.56 292 ILE B O 1
ATOM 4548 N N . LEU B 1 293 ? -14.031 -2.439 -17.109 1 92 293 LEU B N 1
ATOM 4549 C CA . LEU B 1 293 ? -12.727 -2.357 -17.766 1 92 293 LEU B CA 1
ATOM 4550 C C . LEU B 1 293 ? -11.992 -3.688 -17.672 1 92 293 LEU B C 1
ATOM 4552 O O . LEU B 1 293 ? -11.445 -4.168 -18.672 1 92 293 LEU B O 1
ATOM 4556 N N . ARG B 1 294 ? -11.953 -4.211 -16.453 1 92.31 294 ARG B N 1
ATOM 4557 C CA . ARG B 1 294 ? -11.25 -5.473 -16.234 1 92.31 294 ARG B CA 1
ATOM 4558 C C . ARG B 1 294 ? -11.852 -6.586 -17.094 1 92.31 294 ARG B C 1
ATOM 4560 O O . ARG B 1 294 ? -11.133 -7.312 -17.781 1 92.31 294 ARG B O 1
ATOM 4567 N N . ASP B 1 295 ? -13.117 -6.758 -17.047 1 92.38 295 ASP B N 1
ATOM 4568 C CA . ASP B 1 295 ? -13.812 -7.812 -17.766 1 92.38 295 ASP B CA 1
ATOM 4569 C C . ASP B 1 295 ? -13.758 -7.566 -19.281 1 92.38 295 ASP B C 1
ATOM 4571 O O . ASP B 1 295 ? -13.555 -8.5 -20.062 1 92.38 295 ASP B O 1
ATOM 4575 N N . GLY B 1 296 ? -14 -6.359 -19.672 1 91.56 296 GLY B N 1
ATOM 4576 C CA . GLY B 1 296 ? -13.969 -6.008 -21.094 1 91.56 296 GLY B CA 1
ATOM 4577 C C . GLY B 1 296 ? -12.633 -6.297 -21.75 1 91.56 296 GLY B C 1
ATOM 4578 O O . GLY B 1 296 ? -12.594 -6.844 -22.859 1 91.56 296 GLY B O 1
ATOM 4579 N N . LEU B 1 297 ? -11.57 -5.91 -21.125 1 88.81 297 LEU B N 1
ATOM 4580 C CA . LEU B 1 297 ? -10.242 -6.188 -21.656 1 88.81 297 LEU B CA 1
ATOM 4581 C C . LEU B 1 297 ? -10.008 -7.691 -21.781 1 88.81 297 LEU B C 1
ATOM 4583 O O . LEU B 1 297 ? -9.398 -8.156 -22.734 1 88.81 297 LEU B O 1
ATOM 4587 N N . ASN B 1 298 ? -10.477 -8.367 -20.766 1 87.5 298 ASN B N 1
ATOM 4588 C CA . ASN B 1 298 ? -10.359 -9.82 -20.828 1 87.5 298 ASN B CA 1
ATOM 4589 C C . ASN B 1 298 ? -11.125 -10.398 -22.016 1 87.5 298 ASN B C 1
ATOM 4591 O O . ASN B 1 298 ? -10.633 -11.312 -22.688 1 87.5 298 ASN B O 1
ATOM 4595 N N . LEU B 1 299 ? -12.234 -9.891 -22.297 1 89.5 299 LEU B N 1
ATOM 4596 C CA . LEU B 1 299 ? -13.094 -10.391 -23.359 1 89.5 299 LEU B CA 1
ATOM 4597 C C . LEU B 1 299 ? -12.445 -10.148 -24.719 1 89.5 299 LEU B C 1
ATOM 4599 O O . LEU B 1 299 ? -12.625 -10.945 -25.656 1 89.5 299 LEU B O 1
ATOM 4603 N N . ILE B 1 300 ? -11.75 -9.125 -24.828 1 87.56 300 ILE B N 1
ATOM 4604 C CA . ILE B 1 300 ? -11.188 -8.82 -26.141 1 87.56 300 ILE B CA 1
ATOM 4605 C C . ILE B 1 300 ? -9.758 -9.344 -26.219 1 87.56 300 ILE B C 1
ATOM 4607 O O . ILE B 1 300 ? -9.008 -8.984 -27.125 1 87.56 300 ILE B O 1
ATOM 4611 N N . GLY B 1 301 ? -9.312 -10.078 -25.188 1 81.44 301 GLY B N 1
ATOM 4612 C CA . GLY B 1 301 ? -8.055 -10.805 -25.234 1 81.44 301 GLY B CA 1
ATOM 4613 C C . GLY B 1 301 ? -6.871 -9.977 -24.781 1 81.44 301 GLY B C 1
ATOM 4614 O O . GLY B 1 301 ? -5.727 -10.273 -25.156 1 81.44 301 GLY B O 1
ATOM 4615 N N . VAL B 1 302 ? -7.164 -8.891 -24.281 1 75.94 302 VAL B N 1
ATOM 4616 C CA . VAL B 1 302 ? -6.062 -8.07 -23.797 1 75.94 302 VAL B CA 1
ATOM 4617 C C . VAL B 1 302 ? -5.707 -8.484 -22.359 1 75.94 302 VAL B C 1
ATOM 4619 O O . VAL B 1 302 ? -6.586 -8.609 -21.516 1 75.94 302 VAL B O 1
ATOM 4622 N N . ASN B 1 303 ? -4.473 -8.828 -22.203 1 70.12 303 ASN B N 1
ATOM 4623 C CA . ASN B 1 303 ? -3.986 -9.352 -20.922 1 70.12 303 ASN B CA 1
ATOM 4624 C C . ASN B 1 303 ? -4.188 -8.344 -19.797 1 70.12 303 ASN B C 1
ATOM 4626 O O . ASN B 1 303 ? -4.336 -7.145 -20.047 1 70.12 303 ASN B O 1
ATOM 4630 N N . ALA B 1 304 ? -4.336 -8.812 -18.656 1 67.38 304 ALA B N 1
ATOM 4631 C CA . ALA B 1 304 ? -4.469 -8.094 -17.391 1 67.38 304 ALA B CA 1
ATOM 4632 C C . ALA B 1 304 ? -3.377 -7.039 -17.234 1 67.38 304 ALA B C 1
ATOM 4634 O O . ALA B 1 304 ? -3.527 -6.09 -16.469 1 67.38 304 ALA B O 1
ATOM 4635 N N . ASP B 1 305 ? -2.523 -7.047 -18.156 1 71.19 305 ASP B N 1
ATOM 4636 C CA . ASP B 1 305 ? -1.386 -6.141 -18.062 1 71.19 305 ASP B CA 1
ATOM 4637 C C . ASP B 1 305 ? -1.8 -4.703 -18.391 1 71.19 305 ASP B C 1
ATOM 4639 O O . ASP B 1 305 ? -1.341 -3.762 -17.734 1 71.19 305 ASP B O 1
ATOM 4643 N N . ARG B 1 306 ? -2.682 -4.578 -19.297 1 81.38 306 ARG B N 1
ATOM 4644 C CA . ARG B 1 306 ? -3.105 -3.248 -19.719 1 81.38 306 ARG B CA 1
ATOM 4645 C C . ARG B 1 306 ? -4.078 -2.641 -18.719 1 81.38 306 ARG B C 1
ATOM 4647 O O . ARG B 1 306 ? -4.293 -1.426 -18.703 1 81.38 306 ARG B O 1
ATOM 4654 N N . PHE B 1 307 ? -4.621 -3.463 -17.891 1 85.12 307 PHE B N 1
ATOM 4655 C CA . PHE B 1 307 ? -5.559 -2.988 -16.891 1 85.12 307 PHE B CA 1
ATOM 4656 C C . PHE B 1 307 ? -4.887 -1.999 -15.945 1 85.12 307 PHE B C 1
ATOM 4658 O O . PHE B 1 307 ? -5.395 -0.898 -15.727 1 85.12 307 PHE B O 1
ATOM 4665 N N . ASP B 1 308 ? -3.719 -2.332 -15.492 1 86.69 308 ASP B N 1
ATOM 4666 C CA . ASP B 1 308 ? -3.02 -1.474 -14.539 1 86.69 308 ASP B CA 1
ATOM 4667 C C . ASP B 1 308 ? -2.607 -0.155 -15.188 1 86.69 308 ASP B C 1
ATOM 4669 O O . ASP B 1 308 ? -2.629 0.895 -14.539 1 86.69 308 ASP B O 1
ATOM 4673 N N . LEU B 1 309 ? -2.271 -0.266 -16.406 1 88.81 309 LEU B N 1
ATOM 4674 C CA . LEU B 1 309 ? -1.897 0.945 -17.125 1 88.81 309 LEU B CA 1
ATOM 4675 C C . LEU B 1 309 ? -3.064 1.924 -17.188 1 88.81 309 LEU B C 1
ATOM 4677 O O . LEU B 1 309 ? -2.918 3.096 -16.828 1 88.81 309 LEU B O 1
ATOM 4681 N N . ILE B 1 310 ? -4.168 1.424 -17.578 1 88.19 310 ILE B N 1
ATOM 4682 C CA . ILE B 1 310 ? -5.359 2.258 -17.719 1 88.19 310 ILE B CA 1
ATOM 4683 C C . ILE B 1 310 ? -5.816 2.74 -16.344 1 88.19 310 ILE B C 1
ATOM 4685 O O . ILE B 1 310 ? -6.184 3.906 -16.172 1 88.19 310 ILE B O 1
ATOM 4689 N N . LEU B 1 311 ? -5.742 1.869 -15.375 1 88.19 311 LEU B N 1
ATOM 4690 C CA . LEU B 1 311 ? -6.121 2.227 -14.008 1 88.19 311 LEU B CA 1
ATOM 4691 C C . LEU B 1 311 ? -5.238 3.35 -13.477 1 88.19 311 LEU B C 1
ATOM 4693 O O . LEU B 1 311 ? -5.734 4.297 -12.859 1 88.19 311 LEU B O 1
ATOM 4697 N N . GLY B 1 312 ? -3.963 3.223 -13.711 1 89.94 312 GLY B N 1
ATOM 4698 C CA . GLY B 1 312 ? -3.051 4.277 -13.289 1 89.94 312 GLY B CA 1
ATOM 4699 C C . GLY B 1 312 ? -3.355 5.617 -13.93 1 89.94 312 GLY B C 1
ATOM 4700 O O . GLY B 1 312 ? -3.418 6.641 -13.25 1 89.94 312 GLY B O 1
ATOM 4701 N N . ILE B 1 313 ? -3.625 5.594 -15.211 1 90.75 313 ILE B N 1
ATOM 4702 C CA . ILE B 1 313 ? -3.982 6.805 -15.938 1 90.75 313 ILE B CA 1
ATOM 4703 C C . ILE B 1 313 ? -5.289 7.371 -15.391 1 90.75 313 ILE B C 1
ATOM 4705 O O . ILE B 1 313 ? -5.406 8.578 -15.164 1 90.75 313 ILE B O 1
ATOM 4709 N N . ALA B 1 314 ? -6.203 6.465 -15.164 1 86.81 314 ALA B N 1
ATOM 4710 C CA . ALA B 1 314 ? -7.516 6.875 -14.672 1 86.81 314 ALA B CA 1
ATOM 4711 C C . ALA B 1 314 ? -7.406 7.551 -13.305 1 86.81 314 ALA B C 1
ATOM 4713 O O . ALA B 1 314 ? -8.055 8.578 -13.062 1 86.81 314 ALA B O 1
ATOM 4714 N N . ILE B 1 315 ? -6.652 6.992 -12.43 1 86.19 315 ILE B N 1
ATOM 4715 C CA . ILE B 1 315 ? -6.492 7.559 -11.094 1 86.19 315 ILE B CA 1
ATOM 4716 C C . ILE B 1 315 ? -5.852 8.938 -11.195 1 86.19 315 ILE B C 1
ATOM 4718 O O . ILE B 1 315 ? -6.352 9.906 -10.617 1 86.19 315 ILE B O 1
ATOM 4722 N N . LEU B 1 316 ? -4.809 9.016 -11.93 1 85.94 316 LEU B N 1
ATOM 4723 C CA . LEU B 1 316 ? -4.078 10.273 -12.055 1 85.94 316 LEU B CA 1
ATOM 4724 C C . LEU B 1 316 ? -4.938 11.336 -12.727 1 85.94 316 LEU B C 1
ATOM 4726 O O . LEU B 1 316 ? -4.934 12.5 -12.305 1 85.94 316 LEU B O 1
ATOM 4730 N N . LEU B 1 317 ? -5.664 10.945 -13.734 1 85.94 317 LEU B N 1
ATOM 4731 C CA . LEU B 1 317 ? -6.555 11.883 -14.406 1 85.94 317 LEU B CA 1
ATOM 4732 C C . LEU B 1 317 ? -7.688 12.32 -13.484 1 85.94 317 LEU B C 1
ATOM 4734 O O . LEU B 1 317 ? -8.07 13.492 -13.469 1 85.94 317 LEU B O 1
ATOM 4738 N N . ALA B 1 318 ? -8.227 11.375 -12.781 1 81.81 318 ALA B N 1
ATOM 4739 C CA . ALA B 1 318 ? -9.305 11.68 -11.844 1 81.81 318 ALA B CA 1
ATOM 4740 C C . ALA B 1 318 ? -8.844 12.68 -10.781 1 81.81 318 ALA B C 1
ATOM 4742 O O . ALA B 1 318 ? -9.602 13.57 -10.391 1 81.81 318 ALA B O 1
ATOM 4743 N N . MET B 1 319 ? -7.652 12.539 -10.344 1 80.5 319 MET B N 1
ATOM 4744 C CA . MET B 1 319 ? -7.098 13.445 -9.352 1 80.5 319 MET B CA 1
ATOM 4745 C C . MET B 1 319 ? -6.992 14.867 -9.906 1 80.5 319 MET B C 1
ATOM 4747 O O . MET B 1 319 ? -7.371 15.828 -9.242 1 80.5 319 MET B O 1
ATOM 4751 N N . VAL B 1 320 ? -6.535 14.953 -11.094 1 79.62 320 VAL B N 1
ATOM 4752 C CA . VAL B 1 320 ? -6.367 16.25 -11.742 1 79.62 320 VAL B CA 1
ATOM 4753 C C . VAL B 1 320 ? -7.73 16.891 -11.977 1 79.62 320 VAL B C 1
ATOM 4755 O O . VAL B 1 320 ? -7.914 18.078 -11.711 1 79.62 320 VAL B O 1
ATOM 4758 N N . LEU B 1 321 ? -8.625 16.109 -12.383 1 78.25 321 LEU B N 1
ATOM 4759 C CA . LEU B 1 321 ? -9.953 16.609 -12.695 1 78.25 321 LEU B CA 1
ATOM 4760 C C . LEU B 1 321 ? -10.688 17.031 -11.422 1 78.25 321 LEU B C 1
ATOM 4762 O O . LEU B 1 321 ? -11.398 18.031 -11.406 1 78.25 321 LEU B O 1
ATOM 4766 N N . ASN B 1 322 ? -10.562 16.203 -10.398 1 74.25 322 ASN B N 1
ATOM 4767 C CA . ASN B 1 322 ? -11.227 16.516 -9.141 1 74.25 322 ASN B CA 1
ATOM 4768 C C . ASN B 1 322 ? -10.727 17.844 -8.555 1 74.25 322 ASN B C 1
ATOM 4770 O O . ASN B 1 322 ? -11.516 18.609 -8.008 1 74.25 322 ASN B O 1
ATOM 4774 N N . VAL B 1 323 ? -9.5 18.094 -8.695 1 73.5 323 VAL B N 1
ATOM 4775 C CA . VAL B 1 323 ? -8.914 19.328 -8.172 1 73.5 323 VAL B CA 1
ATOM 4776 C C . VAL B 1 323 ? -9.359 20.516 -9.023 1 73.5 323 VAL B C 1
ATOM 4778 O O . VAL B 1 323 ? -9.703 21.578 -8.492 1 73.5 323 VAL B O 1
ATOM 4781 N N . TYR B 1 324 ? -9.32 20.297 -10.297 1 73.94 324 TYR B N 1
ATOM 4782 C CA . TYR B 1 324 ? -9.703 21.359 -11.227 1 73.94 324 TYR B CA 1
ATOM 4783 C C . TYR B 1 324 ? -11.164 21.75 -11.055 1 73.94 324 TYR B C 1
ATOM 4785 O O . TYR B 1 324 ? -11.508 22.938 -11.047 1 73.94 324 TYR B O 1
ATOM 4793 N N . LEU B 1 325 ? -11.953 20.812 -10.883 1 70.25 325 LEU B N 1
ATOM 4794 C CA . LEU B 1 325 ? -13.383 21.078 -10.727 1 70.25 325 LEU B CA 1
ATOM 4795 C C . LEU B 1 325 ? -13.664 21.75 -9.383 1 70.25 325 LEU B C 1
ATOM 4797 O O . LEU B 1 325 ? -14.555 22.594 -9.289 1 70.25 325 LEU B O 1
ATOM 4801 N N . ALA B 1 326 ? -12.969 21.359 -8.391 1 68.88 326 ALA B N 1
ATOM 4802 C CA . ALA B 1 326 ? -13.117 21.984 -7.082 1 68.88 326 ALA B CA 1
ATOM 4803 C C . ALA B 1 326 ? -12.711 23.453 -7.125 1 68.88 326 ALA B C 1
ATOM 4805 O O . ALA B 1 326 ? -13.344 24.297 -6.48 1 68.88 326 ALA B O 1
ATOM 4806 N N . ARG B 1 327 ? -11.695 23.75 -7.93 1 70.38 327 ARG B N 1
ATOM 4807 C CA . ARG B 1 327 ? -11.227 25.109 -8.062 1 70.38 327 ARG B CA 1
ATOM 4808 C C . ARG B 1 327 ? -12.219 25.969 -8.844 1 70.38 327 ARG B C 1
ATOM 4810 O O . ARG B 1 327 ? -12.43 27.141 -8.531 1 70.38 327 ARG B O 1
ATOM 4817 N N . LEU B 1 328 ? -12.758 25.406 -9.836 1 63.53 328 LEU B N 1
ATOM 4818 C CA . LEU B 1 328 ? -13.727 26.141 -10.656 1 63.53 328 LEU B CA 1
ATOM 4819 C C . LEU B 1 328 ? -14.977 26.469 -9.852 1 63.53 328 LEU B C 1
ATOM 4821 O O . LEU B 1 328 ? -15.57 27.531 -10.031 1 63.53 328 LEU B O 1
ATOM 4825 N N . ARG B 1 329 ? -15.234 25.688 -8.969 1 59.5 329 ARG B N 1
ATOM 4826 C CA . ARG B 1 329 ? -16.453 25.875 -8.172 1 59.5 329 ARG B CA 1
ATOM 4827 C C . ARG B 1 329 ? -16.234 26.953 -7.113 1 59.5 329 ARG B C 1
ATOM 4829 O O . ARG B 1 329 ? -17.172 27.672 -6.758 1 59.5 329 ARG B O 1
ATOM 4836 N N . THR B 1 330 ? -15.141 26.828 -6.566 1 57.41 330 THR B N 1
ATOM 4837 C CA . THR B 1 330 ? -14.852 27.875 -5.602 1 57.41 330 THR B CA 1
ATOM 4838 C C . THR B 1 330 ? -14.812 29.234 -6.285 1 57.41 330 THR B C 1
ATOM 4840 O O . THR B 1 330 ? -15.219 30.25 -5.699 1 57.41 330 THR B O 1
ATOM 4843 N N . LYS B 1 331 ? -14.344 29.281 -7.441 1 56.12 331 LYS B N 1
ATOM 4844 C CA . LYS B 1 331 ? -14.273 30.547 -8.18 1 56.12 331 LYS B CA 1
ATOM 4845 C C . LYS B 1 331 ? -15.664 30.984 -8.648 1 56.12 331 LYS B C 1
ATOM 4847 O O . LYS B 1 331 ? -15.953 32.188 -8.719 1 56.12 331 LYS B O 1
ATOM 4852 N N . GLY B 1 332 ? -16.344 29.969 -9.055 1 49.06 332 GLY B N 1
ATOM 4853 C CA . GLY B 1 332 ? -17.672 30.344 -9.523 1 49.06 332 GLY B CA 1
ATOM 4854 C C . GLY B 1 332 ? -18.594 30.828 -8.414 1 49.06 332 GLY B C 1
ATOM 4855 O O . GLY B 1 332 ? -19.562 31.547 -8.664 1 49.06 332 GLY B O 1
ATOM 4856 N N . SER B 1 333 ? -18.438 30.281 -7.254 1 46.94 333 SER B N 1
ATOM 4857 C CA . SER B 1 333 ? -19.281 30.766 -6.176 1 46.94 333 SER B CA 1
ATOM 4858 C C . SER B 1 333 ? -18.891 32.188 -5.766 1 46.94 333 SER B C 1
ATOM 4860 O O . SER B 1 333 ? -19.609 32.844 -5.004 1 46.94 333 SER B O 1
ATOM 4862 N N . LEU B 1 334 ? -17.703 32.594 -5.922 1 42.69 334 LEU B N 1
ATOM 4863 C CA . LEU B 1 334 ? -17.297 33.969 -5.609 1 42.69 334 LEU B CA 1
ATOM 4864 C C . LEU B 1 334 ? -17.812 34.938 -6.668 1 42.69 334 LEU B C 1
ATOM 4866 O O . LEU B 1 334 ? -17.75 36.156 -6.484 1 42.69 334 LEU B O 1
ATOM 4870 N N . ARG B 1 335 ? -18.391 34.438 -7.738 1 37.12 335 ARG B N 1
ATOM 4871 C CA . ARG B 1 335 ? -19.078 35.406 -8.57 1 37.12 335 ARG B CA 1
ATOM 4872 C C . ARG B 1 335 ? -20.594 35.406 -8.305 1 37.12 335 ARG B C 1
ATOM 4874 O O . ARG B 1 335 ? -21.188 34.344 -8.188 1 37.12 335 ARG B O 1
#

Foldseek 3Di:
DPPPPPPPPDPDPCVCVLLVVVLVVLQVVLLVLLVVLLVVLVVLFVCCPDPVNVLVLLLQLLLLLLLLLLQLLLLQLPAGAQQLQLLLQQLQVQLVCCCVVVNDQNVVSNVVSLVVLLVLLLQLLCCCQVVVNHSVVSNVVVNVVSLVVLCVVCVQDKDFDDPNNLVCLCQLAQPSCNSSVVSVVSLVVSQCVLPPHPLNVLSLVSLVPVVVSVVVVRPSSCSNSVSSSSSSSSSSSSSNNSCSRVRMRGSPGGHSVSSVSSNLLFLLLQRDNSHNDGHSSSSSSSSSSLSSLQSSCVSSPHDPPVSVVVSVVSNVVSNVVSVVVVVVSVVVVVD/DPPPPPPPPDPDPCVCVLLVVVLVVLQVVLLVLLVVLLVVLVVLFVCCPDPVNVLVLLLQLLLLLLLLLLQLLLLQLPAGAQQLQLLLQQLQVQLVCCCVVVNDQNVVSNVVSLVVLLVLLLQLLCCCQVVVDHSVVSNVVVNVVSLVVLCVVCVQDKDFDDPNNLVCLCQLAQPSCNSSVVSVVSLVVVQCVLPPHPLNVLSLVSLVDVVVSVVVVRPSSCSNSVSSSSSSSSSSSSSNNSCSRVRMRGSPGGHSVSSVSSNLLFLLLQRDNSHNDGHSSSSSSSSSSLSSLQSSCVSSPHDPPVSVVVSVVSNVVSNVVSVVVVVVSVVVVVD

Secondary structure (DSSP, 8-state):
-------------THHHHHHHHHHHHHHHHHHHHHHHHHHHHHH-TTTTSHHHHHHHHHHHHHHHHHHHHHHHHHHTT---TTHHHHHHHHHHHHHHHHHHH---HHHHHHHHHHHHHHHHHHHHHHHHHTT--HHHHHHHHHHHHHHHHHHHHTT--BPPPGGGHHHHIIIIISTTHHHHHHHHHHHHHHHHHHHSHHHHHHHHHHH-HHHHHHTT--HHHHHHHHHHHHHHHHHHHHHHHHHHHTSB-TTSSSHHHHHHHHHHHHHTT--SSSS---HHHHHHHHHHHHHHHHHHHHTT--THHHHHHHHHHHHHHHHHHHHHHHHHHHHHT-/-------------THHHHHHHHHHHHHHHHHHHHHHHHHHHHHH-TTTTSHHHHHHHHHHHHHHHHHHHHHHHHHHTT---TTHHHHHHHHHHHHHHHHHHH---HHHHHHHHHHHHHHHHHHHHHHHHHTT--HHHHHHHHHHHHHHHHHHHHTT--BPPPGGGHHHHIIIIISTTHHHHHHHHHHHHHHHHHHHSHHHHHHHHHHH-HHHHHHTT--HHHHHHHHHHHHHHHHHHHHHHHHHHHTSB-TTSSSHHHHHHHHHHHHHTT--SSSS---HHHHHHHHHHHHHHHHHHHHTT--THHHHHHHHHHHHHHHHHHHHHHHHHHHHHT-

Solvent-accessible surface area (backbone atoms only — not comparable to full-atom values): 31066 Å² total; per-residue (Å²): 138,83,80,76,76,75,77,74,73,72,72,74,69,63,68,54,56,59,55,50,48,48,52,48,48,42,36,47,53,42,46,49,51,36,49,52,49,51,53,50,37,41,72,71,31,83,60,49,79,36,68,70,41,47,39,53,31,36,65,51,20,17,51,30,24,40,39,10,44,25,45,38,52,22,27,12,46,64,37,54,67,58,22,27,13,21,34,18,24,32,19,36,51,48,23,41,49,34,34,76,76,65,65,38,54,54,70,58,16,49,50,49,19,30,47,50,18,30,49,51,10,40,50,47,18,48,46,22,61,75,60,55,35,44,35,60,60,48,16,44,14,45,23,28,27,38,44,9,51,33,24,56,74,45,67,64,41,66,44,69,66,49,74,83,43,56,80,53,22,48,71,41,15,43,30,81,59,27,42,40,52,50,24,51,50,50,45,51,53,50,38,46,39,46,75,69,34,70,65,21,50,49,34,31,38,35,16,61,35,51,68,61,27,43,73,73,67,44,62,57,61,58,50,51,23,49,31,31,18,50,23,20,22,38,12,10,48,42,20,36,29,47,24,32,44,69,60,34,38,43,55,80,39,55,30,62,64,48,40,51,50,8,50,45,11,17,41,48,10,52,27,35,65,66,20,31,36,60,38,48,64,19,10,38,47,21,16,43,37,50,20,49,50,52,50,40,35,50,72,73,68,42,60,75,33,54,47,31,28,52,48,9,50,46,38,48,50,34,52,54,49,53,46,50,52,53,50,52,46,58,53,51,67,74,98,135,83,78,76,76,75,76,74,72,73,72,75,70,63,68,54,55,58,54,50,50,47,51,48,48,42,36,47,53,44,47,50,51,35,50,52,49,51,53,50,36,40,72,72,33,81,60,48,78,35,69,71,40,49,38,53,31,36,66,51,20,17,52,30,23,38,38,10,43,24,45,35,52,21,26,12,46,66,38,52,69,57,23,29,14,22,34,17,24,31,19,36,50,48,23,41,49,33,34,76,76,67,64,38,55,56,71,58,16,49,50,49,18,30,46,51,18,30,50,52,10,40,51,47,19,46,46,24,59,75,60,55,34,44,34,60,60,49,18,45,15,45,24,28,27,39,43,8,51,33,25,55,74,46,67,65,40,67,44,68,68,48,75,83,45,56,81,52,22,49,70,40,14,43,30,82,58,25,43,39,51,51,24,54,50,50,45,52,52,49,38,47,38,45,74,69,34,69,66,21,49,49,34,30,38,34,15,63,35,51,68,61,26,44,73,72,66,44,62,57,63,58,50,52,22,48,31,31,19,48,23,20,22,39,12,9,48,42,20,37,28,49,25,33,43,69,58,34,38,44,56,80,40,56,30,64,63,49,39,51,49,8,50,47,12,16,42,47,11,51,27,36,64,66,19,32,35,58,37,47,66,18,10,38,46,21,16,44,36,51,19,50,51,53,50,41,36,49,73,71,68,40,59,77,35,53,49,31,27,51,48,8,49,46,37,49,49,34,52,53,48,55,45,51,52,54,51,51,47,56,55,51,66,75,98

Nearest PDB structures (foldseek):
  4dbl-assembly1_B  TM=5.444E-01  e=3.498E-03  Escherichia coli K-12
  4dbl-assembly2_F  TM=4.741E-01  e=4.515E-03  Escherichia coli K-12
  5b57-assembly1_A  TM=4.801E-01  e=1.151E-02  Burkholderia cenocepacia J2315
  5b58-assembly1_B  TM=4.908E-01  e=1.246E-01  Burkholderia cenocepacia J2315
  7lb8-assembly1_B  TM=5.285E-01  e=6.009E-01  Escherichia coli K-12

Organism: NCBI:txid175570

pLDDT: mean 88.56, std 14.87, range [34.94, 98.88]

InterPro domains:
  IPR001851 ABC transporter, permease [PF02653] (55-319)

Radius of gyration: 26.13 Å; Cα contacts (8 Å, |Δi|>4): 1204; chains: 2; bounding box: 88×83×64 Å

Sequence (670 aa):
MSTTTTVTAAPPNRWRGGFGRLLRFREASILLVAVGLAVYFNAASPAFATEGNVITISHYVAPVAILATGQVLLLISGEIDLSVGHMYALAPFLMHYAISFYGVPVLLAIALALGAGAVVGLVNGLVTVHLHVPSFVTTLGMLFLLNGITLVTSHAYPVPIPEPARGVAWWLGAAPWAEIIWALAIVAAFQVVLSGTRWGLHTVAVGGNQHGASEAGVRVNRVKIGNFIIASMLGALTGVLEAFHINSIEPLAGGSGIMFAAVAAAVIGGTALAGGSGTIVGALLGAVVLGILRDGLNLIGVNADRFDLILGIAILLAMVLNVYLARLRTKGSLRMSTTTTVTAAPPNRWRGGFGRLLRFREASILLVAVGLAVYFNAASPAFATEGNVITISHYVAPVAILATGQVLLLISGEIDLSVGHMYALAPFLMHYAISFYGVPVLLAIALALGAGAVVGLVNGLVTVHLHVPSFVTTLGMLFLLNGITLVTSHAYPVPIPEPARGVAWWLGAAPWAEIIWALAIVAAFQVVLSGTRWGLHTVAVGGNQHGASEAGVRVNRVKIGNFIIASMLGALTGVLEAFHINSIEPLAGGSGIMFAAVAAAVIGGTALAGGSGTIVGALLGAVVLGILRDGLNLIGVNADRFDLILGIAILLAMVLNVYLARLRTKGSLR

=== Feature glossary ===
A reading guide for the features in this record.

Start from the sequence.

  · Sequence gives the chain of amino acids in standard one-letter code (A=alanine, C=cysteine, …, Y=tyrosine), read N→C. It is the only feature that is directly encoded by the gene; all structural features are derived from the folded form of this sequence.

Fold it, and you get atomic coordinates and the backbone conformation that goes with them.

  · Structure coordinates are given as an mmCIF _atom_site loop: one row per atom with element, residue name, chain id, sequence number, and x/y/z position in Å. Only the four main-chain atoms per residue are included here; side chains are omitted to keep the record compact.

  · Backbone dihedral angles. Every residue except chain termini has a φ (preceding-C → N → Cα → C) and a ψ (N → Cα → C → next-N). They are reported in degrees following the IUPAC sign convention. Secondary structure is essentially a statement about which (φ, ψ) basin each residue occupies.

  · Eight-state secondary structure (DSSP): H is the canonical α-helix, G the tighter 3₁₀-helix, I the wider π-helix; E/B are β-structure, T and S are turns and bends, and '-' is everything else. DSSP derives these from the pattern of main-chain N–H···O=C hydrogen bonds, not from the sequence.

  · SS3 is a coarse helix/strand/coil call (letters a/b/c) made by the P-SEA algorithm from inter-Cα distances and dihedrals. It is less detailed than DSSP but needs only Cα positions.

Summarize the fold with a handful of shape descriptors and a per-residue structural alphabet.

  · Radius of gyration (Rg) is the root-mean-square distance of Cα atoms from their centroid — a single number for overall size and compactness. A globular domain of N residues has Rg ≈ 2.2·N^0.38 Å; an extended or disordered chain has a much larger Rg. The Cα contact count is the number of residue pairs whose Cα atoms are within 8 Å and are more than four positions apart in sequence — a standard proxy for tertiary packing density. The bounding box is the smallest axis-aligned box enclosing all Cα atoms.

  · 3Di is Foldseek's structural alphabet. Each residue is assigned one of twenty discrete states based on how its Cα sits relative to its spatial (not sequential) neighbors. Aligning 3Di strings finds structural homologs roughly as well as full 3D superposition, but orders of magnitude faster.

  · Solvent-accessible surface area (SASA) is the area in Å² traced out by the centre of a 1.4 Å probe sphere (a water molecule) rolled over the protein's van der Waals surface (Shrake–Rupley / Lee–Richards construction). Buried residues have near-zero SASA; fully exposed residues can exceed 200 Å². The total SASA scales roughly with the number of surface residues.

Ask how reliable the model is.

  · For AlphaFold models, the B-factor field carries pLDDT — the model's own estimate of local accuracy on a 0–100 scale. Regions with pLDDT<50 should be treated as essentially unmodeled; they often correspond to intrinsically disordered segments.

  · For experimental (PDB) structures, the B-factor (temperature factor) quantifies the positional spread of each atom in the crystal — a combination of thermal vibration and static disorder — in units of Å². High B-factors mark flexible loops or poorly resolved regions; low B-factors mark the rigid, well-ordered core.

  · Predicted Aligned Error (PAE) is an AlphaFold confidence matrix: entry (i, j) is the expected error in the position of residue j, in ångströms, when the prediction is superimposed on the true structure at residue i. Low PAE within a block of residues means that block is internally rigid and well-predicted; high PAE between two blocks means their relative placement is uncertain even if each block individually is confident.

Place it in context: what it resembles, what it is annotated as, and how it looks.

  · Structural nearest neighbors (via Foldseek easy-search vs the PDB). Reported per hit: target PDB id, E-value, and alignment TM-score. A TM-score above ~0.5 is the conventional threshold for 'same fold'.

  · Functional annotations link the protein to curated databases. InterPro entries identify conserved domains and families by matching the sequence against member-database signatures (Pfam, PROSITE, CDD, …). Gene Ontology (GO) terms describe molecular function, biological process, and cellular component in a controlled vocabulary. CATH places the structure in a hierarchical fold classification (Class/Architecture/Topology/Homologous-superfamily). The organism is the source species.

  · The contact map is a binary N×N matrix image: pixel (i, j) is dark where Cα_i and Cα_j are within 8 Å and |i−j|>4. Because the |i−j|>4 filter removes local helical contacts, off-diagonal stripes parallel to the main diagonal indicate parallel β-sheets; stripes perpendicular to it indicate antiparallel β-sheets. The Ramachandran plot scatters every residue's (φ, ψ) pair against the sterically allowed regions. The PAE heatmap renders the predicted-aligned-error matrix.

  · Six rendered views show the 3D structure from the faces of a cube — i.e. along ±x, ±y, ±z. Rendering representation is drawn randomly per protein from cartoon (secondary-structure ribbons), sticks (backbone bonds), or molecular surface; coloring is either N→C rainbow (blue at the N-terminus through red at the C-terminus) or one color per chain.